Protein AF-A0A0E0HIN1-F1 (afdb_monomer_lite)

InterPro domains:
  IPR004468 CTP synthase [PTHR11550] (217-507)
  IPR008501 THO complex subunit 7/Mft1 [PF05615] (13-149)
  IPR017456 CTP synthase, N-terminal [PF06418] (217-433)
  IPR027417 P-loop containing nucleoside triphosphate hydrolase [G3DSA:3.40.50.300] (208-452)
  IPR027417 P-loop containing nucleoside triphosphate hydrolase [SSF52540] (216-433)
  IPR029062 Class I glutamine amidotransferase-like [G3DSA:3.40.50.880] (453-509)
  IPR029062 Class I glutamine amidotransferase-like [SSF52317] (458-505)

Foldseek 3Di:
DDPDDVDDPVVVVVVVVVCVQADDPDPDDHRLVVVLVVLVVLLVVQVPDPDPCVVVNVVSVVVNVVSVVVVVPVVVVVVVVVVVVVVVVVVVVVVVVVVVVVVVVVVVVVVVVVVVVVVVVVVVVVVVVVVVVVVVVVPDDDPVVVVVVVVVVVVVVVVVVVVVVVVVVVVVVVVVVVVVVVVVVVVVVCVVVVVPDDDDDDDDDDDDDDDDDDDDDDPPFDLACVVPDCLVQFAFDAFPQRGTHGCVVVVCCVPVVWGDDNLLHDGPRNQVVPDDPSLVVLLVSCVVRQQDGTNPDPGGDPDDDDDDDDAQPDPRSLSVLLSVLVNCPVCDFLADAAEAEFEFEQDPVPRDTHCVRVLVRQVSSVVSRDAHQAYEYEYQDDDDPVSLVVCCVSRVHDSLRYAYDHDDPDPLCRVVSCLVSVNVVSSCVRNVNVVPDDRDDCVVSVVLSVLQVPQDAADEDEDEDQNQPDCRNCVVVVVVVCVVCSVVSHDYDYHYDNNVCVDPVNPDPD

Structure (mmCIF, N/CA/C/O backbone):
data_AF-A0A0E0HIN1-F1
#
_entry.id   AF-A0A0E0HIN1-F1
#
loop_
_atom_site.group_PDB
_atom_site.id
_atom_site.type_symbol
_atom_site.label_atom_id
_atom_site.label_alt_id
_atom_site.label_comp_id
_atom_site.label_asym_id
_atom_site.label_entity_id
_atom_site.label_seq_id
_atom_site.pdbx_PDB_ins_code
_atom_site.Cartn_x
_atom_site.Cartn_y
_atom_site.Cartn_z
_atom_site.occupancy
_atom_site.B_iso_or_equiv
_atom_site.auth_seq_id
_atom_site.auth_comp_id
_atom_site.auth_asym_id
_atom_site.auth_atom_id
_atom_site.pdbx_PDB_model_num
ATOM 1 N N . MET A 1 1 ? 29.164 5.680 -25.849 1.00 32.84 1 MET A N 1
ATOM 2 C CA . MET A 1 1 ? 30.150 4.973 -26.693 1.00 32.84 1 MET A CA 1
ATOM 3 C C . MET A 1 1 ? 30.462 5.867 -27.881 1.00 32.84 1 MET A C 1
ATOM 5 O O . MET A 1 1 ? 29.631 5.959 -28.776 1.00 32.84 1 MET A O 1
ATOM 9 N N . SER A 1 2 ? 31.575 6.605 -27.858 1.00 34.56 2 SER A N 1
ATOM 10 C CA . SER A 1 2 ? 32.027 7.337 -29.045 1.00 34.56 2 SER A CA 1
ATOM 11 C C . SER A 1 2 ? 32.717 6.346 -29.981 1.00 34.56 2 SER A C 1
ATOM 13 O O . SER A 1 2 ? 33.570 5.567 -29.561 1.00 34.56 2 SER A O 1
ATOM 15 N N . ALA A 1 3 ? 32.305 6.323 -31.246 1.00 37.78 3 ALA A N 1
ATOM 16 C CA . ALA A 1 3 ? 33.011 5.558 -32.259 1.00 37.78 3 ALA A CA 1
ATOM 17 C C . ALA A 1 3 ? 34.392 6.199 -32.465 1.00 37.78 3 ALA A C 1
ATOM 19 O O . ALA A 1 3 ? 34.486 7.360 -32.863 1.00 37.78 3 ALA A O 1
ATOM 20 N N . HIS A 1 4 ? 35.458 5.458 -32.163 1.00 39.59 4 HIS A N 1
ATOM 21 C CA . HIS A 1 4 ? 36.822 5.848 -32.505 1.00 39.59 4 HIS A CA 1
ATOM 22 C C . HIS A 1 4 ? 36.991 5.782 -34.028 1.00 39.59 4 HIS A C 1
ATOM 24 O O . HIS A 1 4 ? 37.228 4.712 -34.588 1.00 39.59 4 HIS A O 1
ATOM 30 N N . TYR A 1 5 ? 36.863 6.923 -34.702 1.00 45.62 5 TYR A N 1
ATOM 31 C CA . TYR A 1 5 ? 37.375 7.083 -36.061 1.00 45.62 5 TYR A CA 1
ATOM 32 C C . TYR A 1 5 ? 38.894 7.287 -35.996 1.00 45.62 5 TYR A C 1
ATOM 34 O O . TYR A 1 5 ? 39.405 7.939 -35.087 1.00 45.62 5 TYR A O 1
ATOM 42 N N . ALA A 1 6 ? 39.624 6.674 -36.930 1.00 52.66 6 ALA A N 1
ATOM 43 C CA . ALA A 1 6 ? 41.089 6.660 -36.940 1.00 52.66 6 ALA A CA 1
ATOM 44 C C . ALA A 1 6 ? 41.725 8.023 -37.296 1.00 52.66 6 ALA A C 1
ATOM 46 O O . ALA A 1 6 ? 42.926 8.188 -37.103 1.00 52.66 6 ALA A O 1
ATOM 47 N N . PHE A 1 7 ? 40.934 8.984 -37.787 1.00 52.34 7 PHE A N 1
ATOM 48 C CA . PHE A 1 7 ? 41.349 10.343 -38.146 1.00 52.34 7 PHE A CA 1
ATOM 49 C C . PHE A 1 7 ? 40.273 11.360 -37.731 1.00 52.34 7 PHE A C 1
ATOM 51 O O . PHE A 1 7 ? 39.133 10.989 -37.441 1.00 52.34 7 PHE A O 1
ATOM 58 N N . GLY A 1 8 ? 40.624 12.650 -37.677 1.00 52.03 8 GLY A N 1
ATOM 59 C CA . GLY A 1 8 ? 39.655 13.712 -37.383 1.00 52.03 8 GLY A CA 1
ATOM 60 C C . GLY A 1 8 ? 38.619 13.880 -38.506 1.00 52.03 8 GLY A C 1
ATOM 61 O O . GLY A 1 8 ? 38.937 13.687 -39.676 1.00 52.03 8 GLY A O 1
ATOM 62 N N . LEU A 1 9 ? 37.392 14.310 -38.176 1.00 54.50 9 LEU A N 1
ATOM 63 C CA . LEU A 1 9 ? 36.274 14.498 -39.129 1.00 54.50 9 LEU A CA 1
ATOM 64 C C . LEU A 1 9 ? 36.641 15.314 -40.387 1.00 54.50 9 LEU A C 1
ATOM 66 O O . LEU A 1 9 ? 36.133 15.038 -41.469 1.00 54.50 9 LEU A O 1
ATOM 70 N N . GLN A 1 10 ? 37.530 16.306 -40.268 1.00 55.78 10 GLN A N 1
ATOM 71 C CA . GLN A 1 10 ? 38.004 17.100 -41.411 1.00 55.78 10 GLN A CA 1
ATOM 72 C C . GLN A 1 10 ? 39.032 16.363 -42.286 1.00 55.78 10 GLN A C 1
ATOM 74 O O . GLN A 1 10 ? 39.073 16.573 -43.500 1.00 55.78 10 GLN A O 1
ATOM 79 N N . GLU A 1 11 ? 39.853 15.494 -41.695 1.00 59.31 11 GLU A N 1
ATOM 80 C CA . GLU A 1 11 ? 40.851 14.700 -42.419 1.00 59.31 11 GLU A CA 1
ATOM 81 C C . GLU A 1 11 ? 40.185 13.559 -43.189 1.00 59.31 11 GLU A C 1
ATOM 83 O O . GLU A 1 11 ? 40.518 13.330 -44.354 1.00 59.31 11 GLU A O 1
ATOM 88 N N . ASP A 1 12 ? 39.179 12.914 -42.591 1.00 58.31 12 ASP A N 1
ATOM 89 C CA . ASP A 1 12 ? 38.375 11.886 -43.255 1.00 58.31 12 ASP A CA 1
ATOM 90 C C . ASP A 1 12 ? 37.669 12.439 -44.498 1.00 58.31 12 ASP A C 1
ATOM 92 O O . ASP A 1 12 ? 37.671 11.796 -45.547 1.00 58.31 12 ASP A O 1
ATOM 96 N N . ASP A 1 13 ? 37.154 13.667 -44.444 1.00 58.66 13 ASP A N 1
ATOM 97 C CA . ASP A 1 13 ? 36.456 14.291 -45.569 1.00 58.66 13 ASP A CA 1
ATOM 98 C C . ASP A 1 13 ? 37.401 14.581 -46.756 1.00 58.66 13 ASP A C 1
ATOM 100 O O . ASP A 1 13 ? 37.071 14.347 -47.926 1.00 58.66 13 ASP A O 1
ATOM 104 N N . ALA A 1 14 ? 38.638 15.007 -46.472 1.00 58.22 14 ALA A N 1
ATOM 105 C CA . ALA A 1 14 ? 39.683 15.191 -47.480 1.00 58.22 14 ALA A CA 1
ATOM 106 C C . ALA A 1 14 ? 40.172 13.853 -48.069 1.00 58.22 14 ALA A C 1
ATOM 108 O O . ALA A 1 14 ? 40.414 13.743 -49.280 1.00 58.22 14 ALA A O 1
ATOM 109 N N . ILE A 1 15 ? 40.287 12.819 -47.231 1.00 58.84 15 ILE A N 1
ATOM 110 C CA . ILE A 1 15 ? 40.668 11.460 -47.633 1.00 58.84 15 ILE A CA 1
ATOM 111 C C . ILE A 1 15 ? 39.568 10.827 -48.494 1.00 58.84 15 ILE A C 1
ATOM 113 O O . ILE A 1 15 ? 39.873 10.222 -49.525 1.00 58.84 15 ILE A O 1
ATOM 117 N N . ILE A 1 16 ? 38.296 11.000 -48.134 1.00 59.50 16 ILE A N 1
ATOM 118 C CA . ILE A 1 16 ? 37.134 10.524 -48.894 1.00 59.50 16 ILE A CA 1
ATOM 119 C C . ILE A 1 16 ? 37.059 11.238 -50.247 1.00 59.50 16 ILE A C 1
ATOM 121 O O . ILE A 1 16 ? 36.951 10.562 -51.270 1.00 59.50 16 ILE A O 1
ATOM 125 N N . LYS A 1 17 ? 37.231 12.567 -50.298 1.00 59.84 17 LYS A N 1
ATOM 126 C CA . LYS A 1 17 ? 37.290 13.332 -51.561 1.00 59.84 17 LYS A CA 1
ATOM 127 C C . LYS A 1 17 ? 38.401 12.835 -52.490 1.00 59.84 17 LYS A C 1
ATOM 129 O O . LYS A 1 17 ? 38.153 12.592 -53.671 1.00 59.84 17 LYS A O 1
ATOM 134 N N . ARG A 1 18 ? 39.611 12.595 -51.967 1.00 57.34 18 ARG A N 1
ATOM 135 C CA . ARG A 1 18 ? 40.723 12.015 -52.749 1.00 57.34 18 ARG A CA 1
ATOM 136 C C . ARG A 1 18 ? 40.451 10.571 -53.184 1.00 57.34 18 ARG A C 1
ATOM 138 O O . ARG A 1 18 ? 40.809 10.197 -54.301 1.00 57.34 18 ARG A O 1
ATOM 145 N N . ARG A 1 19 ? 39.799 9.760 -52.345 1.00 59.16 19 ARG A N 1
ATOM 146 C CA . ARG A 1 19 ? 39.421 8.370 -52.664 1.00 59.16 19 ARG A CA 1
ATOM 147 C C . ARG A 1 19 ? 38.314 8.283 -53.716 1.00 59.16 19 ARG A C 1
ATOM 149 O O . ARG A 1 19 ? 38.380 7.399 -54.561 1.00 59.16 19 ARG A O 1
ATOM 156 N N . LEU A 1 20 ? 37.337 9.188 -53.714 1.00 59.31 20 LEU A N 1
ATOM 157 C CA . LEU A 1 20 ? 36.240 9.213 -54.692 1.00 59.31 20 LEU A CA 1
ATOM 158 C C . LEU A 1 20 ? 36.712 9.590 -56.103 1.00 59.31 20 LEU A C 1
ATOM 160 O O . LEU A 1 20 ? 36.187 9.071 -57.082 1.00 59.31 20 LEU A O 1
ATOM 164 N N . LEU A 1 21 ? 37.751 10.422 -56.212 1.00 55.81 21 LEU A N 1
ATOM 165 C CA . LEU A 1 21 ? 38.394 10.747 -57.491 1.00 55.81 21 LEU A CA 1
ATOM 166 C C . LEU A 1 21 ? 39.223 9.582 -58.067 1.00 55.81 21 LEU A C 1
ATOM 168 O O . LEU A 1 21 ? 39.563 9.595 -59.250 1.00 55.81 21 LEU A O 1
ATOM 172 N N . THR A 1 22 ? 39.573 8.585 -57.244 1.00 53.62 22 THR A N 1
ATOM 173 C CA . THR A 1 22 ? 40.587 7.565 -57.574 1.00 53.62 22 THR A CA 1
ATOM 174 C C . THR A 1 22 ? 40.121 6.110 -57.453 1.00 53.62 22 THR A C 1
ATOM 176 O O . THR A 1 22 ? 40.820 5.225 -57.948 1.00 53.62 22 THR A O 1
ATOM 179 N N . ARG A 1 23 ? 38.957 5.815 -56.858 1.00 52.72 23 ARG A N 1
ATOM 180 C CA . ARG A 1 23 ? 38.416 4.446 -56.777 1.00 52.72 23 ARG A CA 1
ATOM 181 C C . ARG A 1 23 ? 37.416 4.135 -57.886 1.00 52.72 23 ARG A C 1
ATOM 183 O O . ARG A 1 23 ? 36.467 4.869 -58.130 1.00 52.72 23 ARG A O 1
ATOM 190 N N . THR A 1 24 ? 37.586 2.959 -58.478 1.00 51.31 24 THR A N 1
ATOM 191 C CA . THR A 1 24 ? 36.546 2.238 -59.210 1.00 51.31 24 THR A CA 1
ATOM 192 C C . THR A 1 24 ? 35.503 1.692 -58.243 1.00 51.31 24 THR A C 1
ATOM 194 O O . THR A 1 24 ? 35.850 1.007 -57.282 1.00 51.31 24 THR A O 1
ATOM 197 N N . THR A 1 25 ? 34.220 1.921 -58.514 1.00 51.50 25 THR A N 1
ATOM 198 C CA . THR A 1 25 ? 33.105 1.326 -57.754 1.00 51.50 25 THR A CA 1
ATOM 199 C C . THR A 1 25 ? 32.930 -0.181 -57.982 1.00 51.50 25 THR A C 1
ATOM 201 O O . THR A 1 25 ? 32.042 -0.784 -57.393 1.00 51.50 25 THR A O 1
ATOM 204 N N . THR A 1 26 ? 33.798 -0.836 -58.758 1.00 45.59 26 THR A N 1
ATOM 205 C CA . THR A 1 26 ? 33.808 -2.297 -58.922 1.00 45.59 26 THR A CA 1
ATOM 206 C C . THR A 1 26 ? 35.237 -2.831 -58.994 1.00 45.59 26 THR A C 1
ATOM 208 O O . THR A 1 26 ? 36.098 -2.251 -59.654 1.00 45.59 26 THR A O 1
ATOM 211 N N . THR A 1 27 ? 35.473 -3.963 -58.337 1.00 48.16 27 THR A N 1
ATOM 212 C CA . THR A 1 27 ? 36.751 -4.639 -58.039 1.00 48.16 27 THR A CA 1
ATOM 213 C C . THR A 1 27 ? 37.612 -5.083 -59.239 1.00 48.16 27 THR A C 1
ATOM 215 O O . THR A 1 27 ? 38.558 -5.841 -59.044 1.00 48.16 27 THR A O 1
ATOM 218 N N . ARG A 1 28 ? 37.343 -4.638 -60.477 1.00 50.16 28 ARG A N 1
ATOM 219 C CA . ARG A 1 28 ? 38.077 -5.075 -61.689 1.00 50.16 28 ARG A CA 1
ATOM 220 C C . ARG A 1 28 ? 38.281 -4.005 -62.785 1.00 50.16 28 ARG A C 1
ATOM 222 O O . ARG A 1 28 ? 38.534 -4.370 -63.927 1.00 50.16 28 ARG A O 1
ATOM 229 N N . GLY A 1 29 ? 38.175 -2.706 -62.485 1.00 58.22 29 GLY A N 1
ATOM 230 C CA . GLY A 1 29 ? 38.358 -1.629 -63.481 1.00 58.22 29 GLY A CA 1
ATOM 231 C C . GLY A 1 29 ? 39.576 -0.725 -63.232 1.00 58.22 29 GLY A C 1
ATOM 232 O O . GLY A 1 29 ? 40.038 -0.599 -62.102 1.00 58.22 29 GLY A O 1
ATOM 233 N N . GLU A 1 30 ? 40.070 -0.050 -64.276 1.00 64.69 30 GLU A N 1
ATOM 234 C CA . GLU A 1 30 ? 41.017 1.073 -64.148 1.00 64.69 30 GLU A CA 1
ATOM 235 C C . GLU A 1 30 ? 40.270 2.337 -63.657 1.00 64.69 30 GLU A C 1
ATOM 237 O O . GLU A 1 30 ? 39.162 2.591 -64.139 1.00 64.69 30 GLU A O 1
ATOM 242 N N . PRO A 1 31 ? 40.824 3.141 -62.721 1.00 70.38 31 PRO A N 1
ATOM 243 C CA . PRO A 1 31 ? 40.175 4.361 -62.236 1.00 70.38 31 PRO A CA 1
ATOM 244 C C . PRO A 1 31 ? 39.790 5.314 -63.378 1.00 70.38 31 PRO A C 1
ATOM 246 O O . PRO A 1 31 ? 40.631 5.548 -64.250 1.00 70.38 31 PRO A O 1
ATOM 249 N N . PRO A 1 32 ? 38.587 5.923 -63.371 1.00 73.31 32 PRO A N 1
ATOM 250 C CA . PRO A 1 32 ? 38.109 6.741 -64.491 1.00 73.31 32 PRO A CA 1
ATOM 251 C C . PRO A 1 32 ? 39.063 7.884 -64.872 1.00 73.31 32 PRO A C 1
ATOM 253 O O . PRO A 1 32 ? 39.342 8.088 -66.050 1.00 73.31 32 PRO A O 1
ATOM 256 N N . LEU A 1 33 ? 39.657 8.562 -63.882 1.00 76.44 33 LEU A N 1
ATOM 257 C CA . LEU A 1 33 ? 40.641 9.625 -64.116 1.00 76.44 33 LEU A CA 1
ATOM 258 C C . LEU A 1 33 ? 41.946 9.094 -64.735 1.00 76.44 33 LEU A C 1
ATOM 260 O O . LEU A 1 33 ? 42.515 9.719 -65.626 1.00 76.44 33 LEU A O 1
ATOM 264 N N . LYS A 1 34 ? 42.402 7.914 -64.301 1.00 78.62 34 LYS A N 1
ATOM 265 C CA . LYS A 1 34 ? 43.612 7.266 -64.827 1.00 78.62 34 LYS A CA 1
ATOM 266 C C . LYS A 1 34 ? 43.399 6.781 -66.263 1.00 78.62 34 LYS A C 1
ATOM 268 O O . LYS A 1 34 ? 44.267 6.962 -67.115 1.00 78.62 34 LYS A O 1
ATOM 273 N N . LYS A 1 35 ? 42.218 6.230 -66.548 1.00 81.81 35 LYS A N 1
ATOM 274 C CA . LYS A 1 35 ? 41.798 5.822 -67.891 1.00 81.81 35 LYS A CA 1
ATOM 275 C C . LYS A 1 35 ? 41.711 7.024 -68.837 1.00 81.81 35 LYS A C 1
ATOM 277 O O . LYS A 1 35 ? 42.240 6.958 -69.946 1.00 81.81 35 LYS A O 1
ATOM 282 N N . LEU A 1 36 ? 41.140 8.139 -68.374 1.00 84.81 36 LEU A N 1
ATOM 283 C CA . LEU A 1 36 ? 41.099 9.403 -69.112 1.00 84.81 36 LEU A CA 1
ATOM 284 C C . LEU A 1 36 ? 42.509 9.945 -69.397 1.00 84.81 36 LEU A C 1
ATOM 286 O O . LEU A 1 36 ? 42.825 10.265 -70.543 1.00 84.81 36 LEU A O 1
ATOM 290 N N . GLN A 1 37 ? 43.380 9.967 -68.384 1.00 85.94 37 GLN A N 1
ATOM 291 C CA . GLN A 1 37 ? 44.778 10.381 -68.524 1.00 85.94 37 GLN A CA 1
ATOM 292 C C . GLN A 1 37 ? 45.526 9.514 -69.546 1.00 85.94 37 GLN A C 1
ATOM 294 O O . GLN A 1 37 ? 46.241 10.038 -70.394 1.00 85.94 37 GLN A O 1
ATOM 299 N N . LYS A 1 38 ? 45.334 8.191 -69.527 1.00 88.00 38 LYS A N 1
ATOM 300 C CA . LYS A 1 38 ? 45.966 7.273 -70.485 1.00 88.00 38 LYS A CA 1
ATOM 301 C C . LYS A 1 38 ? 45.527 7.546 -71.927 1.00 88.00 38 LYS A C 1
ATOM 303 O O . LYS A 1 38 ? 46.358 7.497 -72.835 1.00 88.00 38 LYS A O 1
ATOM 308 N N . LYS A 1 39 ? 44.240 7.843 -72.146 1.00 89.81 39 LYS A N 1
ATOM 309 C CA . LYS A 1 39 ? 43.704 8.216 -73.467 1.00 89.81 39 LYS A CA 1
ATOM 310 C C . LYS A 1 39 ? 44.261 9.556 -73.949 1.00 89.81 39 LYS A C 1
ATOM 312 O O . LYS A 1 39 ? 44.653 9.638 -75.108 1.00 89.81 39 LYS A O 1
ATOM 317 N N . PHE A 1 40 ? 44.370 10.544 -73.057 1.00 92.38 40 PHE A N 1
ATOM 318 C CA . PHE A 1 40 ? 45.012 11.827 -73.353 1.00 92.38 40 PHE A CA 1
ATOM 319 C C . PHE A 1 40 ? 46.478 11.652 -73.754 1.00 92.38 40 PHE A C 1
ATOM 321 O O . PHE A 1 40 ? 46.869 12.096 -74.825 1.00 92.38 40 PHE A O 1
ATOM 328 N N . MET A 1 41 ? 47.266 10.950 -72.934 1.00 91.69 41 MET A N 1
ATOM 329 C CA . MET A 1 41 ? 48.688 10.715 -73.205 1.00 91.69 41 MET A CA 1
ATOM 330 C C . MET A 1 41 ? 48.892 9.982 -74.533 1.00 91.69 41 MET A C 1
ATOM 332 O O . MET A 1 41 ? 49.758 10.359 -75.306 1.00 91.69 41 MET A O 1
ATOM 336 N N . SER A 1 42 ? 48.056 8.979 -74.832 1.00 90.94 42 SER A N 1
ATOM 337 C CA . SER A 1 42 ? 48.133 8.252 -76.109 1.00 90.94 42 SER A CA 1
ATOM 338 C C . SER A 1 42 ? 47.891 9.174 -77.307 1.00 90.94 42 SER A C 1
ATOM 340 O O . SER A 1 42 ? 48.582 9.051 -78.309 1.00 90.94 42 SER A O 1
ATOM 342 N N . PHE A 1 43 ? 46.924 10.091 -77.206 1.00 92.12 43 PHE A N 1
ATOM 343 C CA . PHE A 1 43 ? 46.662 11.089 -78.242 1.00 92.12 43 PHE A CA 1
ATOM 344 C C . PHE A 1 43 ? 47.809 12.105 -78.357 1.00 92.12 43 PHE A C 1
ATOM 346 O O . PHE A 1 43 ? 48.314 12.316 -79.453 1.00 92.12 43 PHE A O 1
ATOM 353 N N . ALA A 1 44 ? 48.262 12.678 -77.239 1.00 90.06 44 ALA A N 1
ATOM 354 C CA . ALA A 1 44 ? 49.328 13.680 -77.214 1.00 90.06 44 ALA A CA 1
ATOM 355 C C . ALA A 1 44 ? 50.646 13.143 -77.795 1.00 90.06 44 ALA A C 1
ATOM 357 O O . ALA A 1 44 ? 51.248 13.786 -78.646 1.00 90.06 44 ALA A O 1
ATOM 358 N N . THR A 1 45 ? 51.048 11.929 -77.410 1.00 90.69 45 THR A N 1
ATOM 359 C CA . THR A 1 45 ? 52.262 11.294 -77.940 1.00 90.69 45 THR A CA 1
ATOM 360 C C . THR A 1 45 ? 52.156 10.975 -79.432 1.00 90.69 45 THR A C 1
ATOM 362 O O . THR A 1 45 ? 53.172 10.982 -80.117 1.00 90.69 45 THR A O 1
ATOM 365 N N . GLU A 1 46 ? 50.963 10.684 -79.961 1.00 89.44 46 GLU A N 1
ATOM 366 C CA . GLU A 1 46 ? 50.792 10.457 -81.403 1.00 89.44 46 GLU A CA 1
ATOM 367 C C . GLU A 1 46 ? 50.905 11.765 -82.197 1.00 89.44 46 GLU A C 1
ATOM 369 O O . GLU A 1 46 ? 51.515 11.775 -83.260 1.00 89.44 46 GLU A O 1
ATOM 374 N N . VAL A 1 47 ? 50.396 12.873 -81.647 1.00 87.19 47 VAL A N 1
ATOM 375 C CA . VAL A 1 47 ? 50.503 14.215 -82.248 1.00 87.19 47 VAL A CA 1
ATOM 376 C C . VAL A 1 47 ? 51.951 14.712 -82.304 1.00 87.19 47 VAL A C 1
ATOM 378 O O . VAL A 1 47 ? 52.313 15.425 -83.231 1.00 87.19 47 VAL A O 1
ATOM 381 N N . GLU A 1 48 ? 52.787 14.337 -81.335 1.00 87.75 48 GLU A N 1
ATOM 382 C CA . GLU A 1 48 ? 54.201 14.742 -81.275 1.00 87.75 48 GLU A CA 1
ATOM 383 C C . GLU A 1 48 ? 55.117 13.979 -82.250 1.00 87.75 48 GLU A C 1
ATOM 385 O O . GLU A 1 48 ? 56.297 14.312 -82.370 1.00 87.75 48 GLU A O 1
ATOM 390 N N . LYS A 1 49 ? 54.621 12.947 -82.946 1.00 87.12 49 LYS A N 1
ATOM 391 C CA . LYS A 1 49 ? 55.428 12.207 -83.925 1.00 87.12 49 LYS A CA 1
ATOM 392 C C . LYS A 1 49 ? 55.527 12.980 -85.237 1.00 87.12 49 LYS A C 1
ATOM 394 O O . LYS A 1 49 ? 54.519 13.333 -85.834 1.00 87.12 49 LYS A O 1
ATOM 399 N N . ASP A 1 50 ? 56.751 13.136 -85.731 1.00 62.97 50 ASP A N 1
ATOM 400 C CA . ASP A 1 50 ? 57.064 13.786 -87.010 1.00 62.97 50 ASP A CA 1
ATOM 401 C C . ASP A 1 50 ? 56.827 12.811 -88.192 1.00 62.97 50 ASP A C 1
ATOM 403 O O . ASP A 1 50 ? 57.752 12.348 -88.862 1.00 62.97 50 ASP A O 1
ATOM 407 N N . ALA A 1 51 ? 55.571 12.386 -88.377 1.00 72.06 51 ALA A N 1
ATOM 408 C CA . ALA A 1 51 ? 55.146 11.411 -89.383 1.00 72.06 51 ALA A CA 1
ATOM 409 C C . ALA A 1 51 ? 53.761 11.758 -89.961 1.00 72.06 51 ALA A C 1
ATOM 411 O O . ALA A 1 51 ? 52.958 12.423 -89.315 1.00 72.06 51 ALA A O 1
ATOM 412 N N . ASP A 1 52 ? 53.450 11.266 -91.164 1.00 76.44 52 ASP A N 1
ATOM 413 C CA . ASP A 1 52 ? 52.156 11.476 -91.835 1.00 76.44 52 ASP A CA 1
ATOM 414 C C . ASP A 1 52 ? 51.062 10.566 -91.214 1.00 76.44 52 ASP A C 1
ATOM 416 O O . ASP A 1 52 ? 50.643 9.561 -91.789 1.00 76.44 52 ASP A O 1
ATOM 420 N N . ASN A 1 53 ? 50.666 1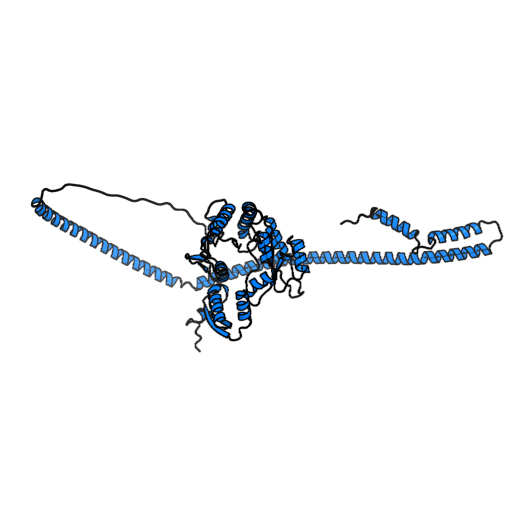0.853 -89.964 1.00 83.19 53 ASN A N 1
ATOM 421 C CA . ASN A 1 53 ? 49.848 9.988 -89.092 1.00 83.19 53 ASN A CA 1
ATOM 422 C C . ASN A 1 53 ? 48.458 10.569 -88.741 1.00 83.19 53 ASN A C 1
ATOM 424 O O . ASN A 1 53 ? 47.843 10.209 -87.732 1.00 83.19 53 ASN A O 1
ATOM 428 N N . ILE A 1 54 ? 47.924 11.442 -89.601 1.00 84.06 54 ILE A N 1
ATOM 429 C CA . ILE A 1 54 ? 46.671 12.193 -89.389 1.00 84.06 54 ILE A CA 1
ATOM 430 C C . ILE A 1 54 ? 45.488 11.277 -89.018 1.00 84.06 54 ILE A C 1
ATOM 432 O O . ILE A 1 54 ? 44.719 11.587 -88.106 1.00 84.06 54 ILE A O 1
ATOM 436 N N . SER A 1 55 ? 45.361 10.119 -89.677 1.00 85.44 55 SER A N 1
ATOM 437 C CA . SER A 1 55 ? 44.265 9.172 -89.422 1.00 85.44 55 SER A CA 1
ATOM 438 C C . SER A 1 55 ? 44.309 8.561 -88.015 1.00 85.44 55 SER A C 1
ATOM 440 O O . SER A 1 55 ? 43.257 8.276 -87.434 1.00 85.44 55 SER A O 1
ATOM 442 N N . ASP A 1 56 ? 45.499 8.332 -87.459 1.00 86.81 56 ASP A N 1
ATOM 443 C CA . ASP A 1 56 ? 45.653 7.777 -86.113 1.00 86.81 56 ASP A CA 1
ATOM 444 C C . ASP A 1 56 ? 45.427 8.840 -85.039 1.00 86.81 56 ASP A C 1
ATOM 446 O O . ASP A 1 56 ? 44.747 8.570 -84.041 1.00 86.81 56 ASP A O 1
ATOM 450 N N . CYS A 1 57 ? 45.888 10.067 -85.290 1.00 87.88 57 CYS A N 1
ATOM 451 C CA . CYS A 1 57 ? 45.576 11.234 -84.470 1.00 87.88 57 CYS A CA 1
ATOM 452 C C . CYS A 1 57 ? 44.058 11.456 -84.361 1.00 87.88 57 CYS A C 1
ATOM 454 O O . CYS A 1 57 ? 43.536 11.603 -83.253 1.00 87.88 57 CYS A O 1
ATOM 456 N N . GLU A 1 58 ? 43.315 11.396 -85.472 1.00 90.62 58 GLU A N 1
ATOM 457 C CA . GLU A 1 58 ? 41.855 11.571 -85.458 1.00 90.62 58 GLU A CA 1
ATOM 458 C C . GLU A 1 58 ? 41.139 10.453 -84.677 1.00 90.62 58 GLU A C 1
ATOM 460 O O . GLU A 1 58 ? 40.213 10.705 -83.894 1.00 90.62 58 GLU A O 1
ATOM 465 N N . ARG A 1 59 ? 41.589 9.203 -84.836 1.00 93.19 59 ARG A N 1
ATOM 466 C CA . ARG A 1 59 ? 41.041 8.048 -84.112 1.00 93.19 59 ARG A CA 1
ATOM 467 C C . ARG A 1 59 ? 41.261 8.169 -82.603 1.00 93.19 59 ARG A C 1
ATOM 469 O O . ARG A 1 59 ? 40.335 7.919 -81.825 1.00 93.19 59 ARG A O 1
ATOM 476 N N . LEU A 1 60 ? 42.467 8.544 -82.178 1.00 92.25 60 LEU A N 1
ATOM 477 C CA . LEU A 1 60 ? 42.807 8.711 -80.763 1.00 92.25 60 LEU A CA 1
ATOM 478 C C . LEU A 1 60 ? 42.105 9.925 -80.144 1.00 92.25 60 LEU A C 1
ATOM 480 O O . LEU A 1 60 ? 41.627 9.823 -79.013 1.00 92.25 60 LEU A O 1
ATOM 484 N N . TYR A 1 61 ? 41.940 11.016 -80.897 1.00 91.12 61 TYR A N 1
ATOM 485 C CA . TYR A 1 61 ? 41.159 12.182 -80.482 1.00 91.12 61 TYR A CA 1
ATOM 486 C C . TYR A 1 61 ? 39.691 11.828 -80.208 1.00 91.12 61 TYR A C 1
ATOM 488 O O . TYR A 1 61 ? 39.166 12.129 -79.133 1.00 91.12 61 TYR A O 1
ATOM 496 N N . LYS A 1 62 ? 39.032 11.107 -81.129 1.00 92.75 62 LYS A N 1
ATOM 497 C CA . LYS A 1 62 ? 37.647 10.638 -80.932 1.00 92.75 62 LYS A CA 1
ATOM 498 C C . LYS A 1 62 ? 37.525 9.721 -79.712 1.00 92.75 62 LYS A C 1
ATOM 500 O O . LYS A 1 62 ? 36.588 9.867 -78.929 1.00 92.75 62 LYS A O 1
ATOM 505 N N . ALA A 1 63 ? 38.486 8.816 -79.514 1.00 90.25 63 ALA A N 1
ATOM 506 C CA . ALA A 1 63 ? 38.512 7.936 -78.347 1.00 90.25 63 ALA A CA 1
ATOM 507 C C . ALA A 1 63 ? 38.721 8.705 -77.027 1.00 90.25 63 ALA A C 1
ATOM 509 O O . ALA A 1 63 ? 38.149 8.330 -76.003 1.00 90.25 63 ALA A O 1
ATOM 510 N N . PHE A 1 64 ? 39.517 9.776 -77.038 1.00 92.00 64 PHE A N 1
ATOM 511 C CA . PHE A 1 64 ? 39.700 10.650 -75.882 1.00 92.00 64 PHE A CA 1
ATOM 512 C C . PHE A 1 64 ? 38.425 11.440 -75.557 1.00 92.00 64 PHE A C 1
ATOM 514 O O . PHE A 1 64 ? 37.990 11.431 -74.406 1.00 92.00 64 PHE A O 1
ATOM 521 N N . LEU A 1 65 ? 37.766 12.037 -76.557 1.00 91.38 65 LEU A N 1
ATOM 522 C CA . LEU A 1 65 ? 36.499 12.755 -76.362 1.00 91.38 65 LEU A CA 1
ATOM 523 C C . LEU A 1 65 ? 35.385 11.858 -75.806 1.00 91.38 65 LEU A C 1
ATOM 525 O O . LEU A 1 65 ? 34.629 12.278 -74.930 1.00 91.38 65 LEU A O 1
ATOM 529 N N . GLN A 1 66 ? 35.287 10.616 -76.284 1.00 89.12 66 GLN A N 1
ATOM 530 C CA . GLN A 1 66 ? 34.330 9.646 -75.747 1.00 89.12 66 GLN A CA 1
ATOM 531 C C . GLN A 1 66 ? 34.579 9.364 -74.259 1.00 89.12 66 GLN A C 1
ATOM 533 O O . GLN A 1 66 ? 33.627 9.306 -73.479 1.00 89.12 66 GLN A O 1
ATOM 538 N N . GLU A 1 67 ? 35.843 9.244 -73.846 1.00 86.62 67 GLU A N 1
ATOM 539 C CA . GLU A 1 67 ? 36.192 9.022 -72.441 1.00 86.62 67 GLU A CA 1
ATOM 540 C C . GLU A 1 67 ? 35.943 10.270 -71.575 1.00 86.62 67 GLU A C 1
ATOM 542 O O . GLU A 1 67 ? 35.466 10.129 -70.451 1.00 86.62 67 GLU A O 1
ATOM 547 N N . ILE A 1 68 ? 36.178 11.486 -72.096 1.00 86.75 68 ILE A N 1
ATOM 548 C CA . ILE A 1 68 ? 35.798 12.740 -71.413 1.00 86.75 68 ILE A CA 1
ATOM 549 C C . ILE A 1 68 ? 34.298 12.736 -71.117 1.00 86.75 68 ILE A C 1
ATOM 551 O O . ILE A 1 68 ? 33.893 12.951 -69.976 1.00 86.75 68 ILE A O 1
ATOM 555 N N . ASN A 1 69 ? 33.464 12.459 -72.121 1.00 84.94 69 ASN A N 1
ATOM 556 C CA . ASN A 1 69 ? 32.010 12.470 -71.951 1.00 84.94 69 ASN A CA 1
ATOM 557 C C . ASN A 1 69 ? 31.541 11.417 -70.936 1.00 84.94 69 ASN A C 1
ATOM 559 O O . ASN A 1 69 ? 30.684 11.701 -70.096 1.00 84.94 69 ASN A O 1
ATOM 563 N N . ALA A 1 70 ? 32.145 10.225 -70.959 1.00 81.81 70 ALA A N 1
ATOM 564 C CA . ALA A 1 70 ? 31.877 9.177 -69.978 1.00 81.81 70 ALA A CA 1
ATOM 565 C C . ALA A 1 70 ? 32.299 9.573 -68.548 1.00 81.81 70 ALA A C 1
ATOM 567 O O . ALA A 1 70 ? 31.656 9.156 -67.585 1.00 81.81 70 ALA A O 1
ATOM 568 N N . PHE A 1 71 ? 33.344 10.394 -68.398 1.00 79.81 71 PHE A N 1
ATOM 569 C CA . PHE A 1 71 ? 33.819 10.899 -67.107 1.00 79.81 71 PHE A CA 1
ATOM 570 C C . PHE A 1 71 ? 32.971 12.064 -66.563 1.00 79.81 71 PHE A C 1
ATOM 572 O O . PHE A 1 71 ? 32.738 12.151 -65.358 1.00 79.81 71 PHE A O 1
ATOM 579 N N . VAL A 1 72 ? 32.474 12.946 -67.435 1.00 79.38 72 VAL A N 1
ATOM 580 C CA . VAL A 1 72 ? 31.704 14.144 -67.051 1.00 79.38 72 VAL A CA 1
ATOM 581 C C . VAL A 1 72 ? 30.299 13.798 -66.544 1.00 79.38 72 VAL A C 1
ATOM 583 O O . VAL A 1 72 ? 29.830 14.399 -65.576 1.00 79.38 72 VAL A O 1
ATOM 586 N N . LEU A 1 73 ? 29.622 12.819 -67.149 1.00 77.06 73 LEU A N 1
ATOM 587 C CA . LEU A 1 73 ? 28.225 12.510 -66.822 1.00 77.06 73 LEU A CA 1
ATOM 588 C C . LEU A 1 73 ? 28.010 12.094 -65.343 1.00 77.06 73 LEU A C 1
ATOM 590 O O . LEU A 1 73 ? 27.120 12.654 -64.694 1.00 77.06 73 LEU A O 1
ATOM 594 N N . PRO A 1 74 ? 28.817 11.191 -64.746 1.00 76.19 74 PRO A N 1
ATOM 595 C CA . PRO A 1 74 ? 28.711 10.867 -63.321 1.00 76.19 74 PRO A CA 1
ATOM 596 C C . PRO A 1 74 ? 29.014 12.051 -62.396 1.00 76.19 74 PRO A C 1
ATOM 598 O O . PRO A 1 74 ? 28.398 12.162 -61.338 1.00 76.19 74 PRO A O 1
ATOM 601 N N . LEU A 1 75 ? 29.926 12.952 -62.782 1.00 75.19 75 LEU A N 1
ATOM 602 C CA . LEU A 1 75 ? 30.254 14.142 -61.989 1.00 75.19 75 LEU A CA 1
ATOM 603 C C . LEU A 1 75 ? 29.075 15.112 -61.910 1.00 75.19 75 LEU A C 1
ATOM 605 O O . LEU A 1 75 ? 28.781 15.624 -60.831 1.00 75.19 75 LEU A O 1
ATOM 609 N N . LEU A 1 76 ? 28.366 15.319 -63.022 1.00 78.44 76 LEU A N 1
ATOM 610 C CA . LEU A 1 76 ? 27.150 16.135 -63.044 1.00 78.44 76 LEU A CA 1
ATOM 611 C C . LEU A 1 76 ? 26.056 15.537 -62.154 1.00 78.44 76 LEU A C 1
ATOM 613 O O . LEU A 1 76 ? 25.414 16.268 -61.400 1.00 78.44 76 LEU A O 1
ATOM 617 N N . LYS A 1 77 ? 25.890 14.208 -62.177 1.00 76.62 77 LYS A N 1
ATOM 618 C CA . LYS A 1 77 ? 24.948 13.509 -61.293 1.00 76.62 77 LYS A CA 1
ATOM 619 C C . LYS A 1 77 ? 25.312 13.696 -59.818 1.00 76.62 77 LYS A C 1
ATOM 621 O O . LYS A 1 77 ? 24.447 14.041 -59.021 1.00 76.62 77 LYS A O 1
ATOM 626 N N . SER A 1 78 ? 26.581 13.509 -59.459 1.00 77.69 78 SER A N 1
ATOM 627 C CA . SER A 1 78 ? 27.053 13.709 -58.084 1.00 77.69 78 SER A CA 1
ATOM 628 C C . SER A 1 78 ? 26.882 15.155 -57.623 1.00 77.69 78 SER A C 1
ATOM 630 O O . SER A 1 78 ? 26.440 15.380 -56.502 1.00 77.69 78 SER A O 1
ATOM 632 N N . LYS A 1 79 ? 27.162 16.136 -58.492 1.00 80.62 79 LYS A N 1
ATOM 633 C CA . LYS A 1 79 ? 26.932 17.555 -58.196 1.00 80.62 79 LYS A CA 1
ATOM 634 C C . LYS A 1 79 ? 25.454 17.838 -57.915 1.00 80.62 79 LYS A C 1
ATOM 636 O O . LYS A 1 79 ? 25.147 18.439 -56.896 1.00 80.62 79 LYS A O 1
ATOM 641 N N . ALA A 1 80 ? 24.547 17.333 -58.751 1.00 82.06 80 ALA A N 1
ATOM 642 C CA . ALA A 1 80 ? 23.110 17.511 -58.546 1.00 82.06 80 ALA A CA 1
ATOM 643 C C . ALA A 1 80 ? 22.618 16.910 -57.215 1.00 82.06 80 ALA A C 1
ATOM 645 O O . ALA A 1 80 ? 21.769 17.505 -56.555 1.00 82.06 80 ALA A O 1
ATOM 646 N N . VAL A 1 81 ? 23.169 15.760 -56.804 1.00 79.00 81 VAL A N 1
ATOM 647 C CA . VAL A 1 81 ? 22.872 15.142 -55.499 1.00 79.00 81 VAL A CA 1
ATOM 648 C C . VAL A 1 81 ? 23.394 16.001 -54.347 1.00 79.00 81 VAL A C 1
ATOM 650 O O . VAL A 1 81 ? 22.670 16.224 -53.383 1.00 79.00 81 VAL A O 1
ATOM 653 N N . VAL A 1 82 ? 24.620 16.522 -54.445 1.00 81.19 82 VAL A N 1
ATOM 654 C CA . VAL A 1 82 ? 25.178 17.424 -53.424 1.00 81.19 82 VAL A CA 1
ATOM 655 C C . VAL A 1 82 ? 24.331 18.689 -53.295 1.00 81.19 82 VAL A C 1
ATOM 657 O O . VAL A 1 82 ? 23.959 19.054 -52.184 1.00 81.19 82 VAL A O 1
ATOM 660 N N . ASP A 1 83 ? 23.966 19.310 -54.416 1.00 88.00 83 ASP A N 1
ATOM 661 C CA . ASP A 1 83 ? 23.139 20.517 -54.427 1.00 88.00 83 ASP A CA 1
ATOM 662 C C . ASP A 1 83 ? 21.743 20.251 -53.828 1.00 88.00 83 ASP A C 1
ATOM 664 O O . ASP A 1 83 ? 21.187 21.112 -53.151 1.00 88.00 83 ASP A O 1
ATOM 668 N N . ALA A 1 84 ? 21.167 19.062 -54.051 1.00 89.12 84 ALA A N 1
ATOM 669 C CA . ALA A 1 84 ? 19.902 18.657 -53.435 1.00 89.12 84 ALA A CA 1
ATOM 670 C C . ALA A 1 84 ? 20.024 18.475 -51.917 1.00 89.12 84 ALA A C 1
ATOM 672 O O . ALA A 1 84 ? 19.218 19.035 -51.178 1.00 89.12 84 ALA A O 1
ATOM 673 N N . ASN A 1 85 ? 21.062 17.774 -51.459 1.00 85.56 85 ASN A N 1
ATOM 674 C CA . ASN A 1 85 ? 21.304 17.549 -50.034 1.00 85.56 85 ASN A CA 1
ATOM 675 C C . ASN A 1 85 ? 21.579 18.859 -49.280 1.00 85.56 85 ASN A C 1
ATOM 677 O O . ASN A 1 85 ? 21.191 18.997 -48.123 1.00 85.56 85 ASN A O 1
ATOM 681 N N . LEU A 1 86 ? 22.246 19.829 -49.917 1.00 90.06 86 LEU A N 1
ATOM 682 C CA . LEU A 1 86 ? 22.473 21.151 -49.327 1.00 90.06 86 LEU A CA 1
ATOM 683 C C . LEU A 1 86 ? 21.156 21.904 -49.108 1.00 90.06 86 LEU A C 1
ATOM 685 O O . LEU A 1 86 ? 20.926 22.384 -48.001 1.00 90.06 86 LEU A O 1
ATOM 689 N N . ARG A 1 87 ? 20.268 21.930 -50.111 1.00 92.75 87 ARG A N 1
ATOM 690 C CA . ARG A 1 87 ? 18.932 22.539 -49.970 1.00 92.75 87 ARG A CA 1
ATOM 691 C C . ARG A 1 87 ? 18.095 21.854 -48.893 1.00 92.75 87 ARG A C 1
ATOM 693 O O . ARG A 1 87 ? 17.404 22.513 -48.127 1.00 92.75 87 ARG A O 1
ATOM 700 N N . GLU A 1 88 ? 18.155 20.527 -48.829 1.00 91.75 88 GLU A N 1
ATOM 701 C CA . GLU A 1 88 ? 17.426 19.756 -47.823 1.00 91.75 88 GLU A CA 1
ATOM 702 C C . GLU A 1 88 ? 17.944 20.047 -46.406 1.00 91.75 88 GLU A C 1
ATOM 704 O O . GLU A 1 88 ? 17.158 20.247 -45.482 1.00 91.75 88 GLU A O 1
ATOM 709 N N . LYS A 1 89 ? 19.265 20.175 -46.236 1.00 90.62 89 LYS A N 1
ATOM 710 C CA . LYS A 1 89 ? 19.873 20.589 -44.966 1.00 90.62 89 LYS A CA 1
ATOM 711 C C . LYS A 1 89 ? 19.413 21.984 -44.530 1.00 90.62 89 LYS A C 1
ATOM 713 O O . LYS A 1 89 ? 19.128 22.177 -43.349 1.00 90.62 89 LYS A O 1
ATOM 718 N N . GLU A 1 90 ? 19.362 22.946 -45.449 1.00 94.06 90 GLU A N 1
ATOM 719 C CA . GLU A 1 90 ? 18.856 24.298 -45.166 1.00 94.06 90 GLU A CA 1
ATOM 720 C C . GLU A 1 90 ? 17.394 24.241 -44.707 1.00 94.06 90 GLU A C 1
ATOM 722 O O . GLU A 1 90 ? 17.073 24.756 -43.639 1.00 94.06 90 GLU A O 1
ATOM 727 N N . SER A 1 91 ? 16.548 23.493 -45.421 1.00 94.00 91 SER A N 1
ATOM 728 C CA . SER A 1 91 ? 15.141 23.300 -45.050 1.00 94.00 91 SER A CA 1
ATOM 729 C C . SER A 1 91 ? 14.965 22.658 -43.667 1.00 94.00 91 SER A C 1
ATOM 731 O O . SER A 1 91 ? 14.126 23.103 -42.883 1.00 94.00 91 SER A O 1
ATOM 733 N N . PHE A 1 92 ? 15.777 21.654 -43.317 1.00 93.00 92 PHE A N 1
ATOM 734 C CA . PHE A 1 92 ? 15.743 21.066 -41.974 1.00 93.00 92 PHE A CA 1
ATOM 735 C C . PHE A 1 92 ? 16.204 22.036 -40.887 1.00 93.00 92 PHE A C 1
ATOM 737 O O . PHE A 1 92 ? 15.682 21.984 -39.776 1.00 93.00 92 PHE A O 1
ATOM 744 N N . THR A 1 93 ? 17.154 22.919 -41.198 1.00 93.12 93 THR A N 1
ATOM 745 C CA . THR A 1 93 ? 17.625 23.938 -40.252 1.00 93.12 93 THR A CA 1
ATOM 746 C C . THR A 1 93 ? 16.514 24.951 -39.969 1.00 93.12 93 THR A C 1
ATOM 748 O O . THR A 1 93 ? 16.214 25.219 -38.810 1.00 93.12 93 THR A O 1
ATOM 751 N N . GLU A 1 94 ? 15.821 25.428 -41.006 1.00 95.50 94 GLU A N 1
ATOM 752 C CA . GLU A 1 94 ? 14.670 26.330 -40.852 1.00 95.50 94 GLU A CA 1
ATOM 753 C C . GLU A 1 94 ? 13.529 25.688 -40.049 1.00 95.50 94 GLU A C 1
ATOM 755 O O . GLU A 1 94 ? 12.939 26.327 -39.174 1.00 95.50 94 GLU A O 1
ATOM 760 N N . LEU A 1 95 ? 13.238 24.408 -40.306 1.00 94.12 95 LEU A N 1
ATOM 761 C CA . LEU A 1 95 ? 12.227 23.662 -39.557 1.00 94.12 95 LEU A CA 1
ATOM 762 C C . LEU A 1 95 ? 12.622 23.491 -38.084 1.00 94.12 95 LEU A C 1
ATOM 764 O O . LEU A 1 95 ? 11.774 23.604 -37.200 1.00 94.12 95 LEU A O 1
ATOM 768 N N . GLN A 1 96 ? 13.901 23.228 -37.811 1.00 92.00 96 GLN A N 1
ATOM 769 C CA . GLN A 1 96 ? 14.414 23.117 -36.450 1.00 92.00 96 GLN A CA 1
ATOM 770 C C . GLN A 1 96 ? 14.254 24.438 -35.685 1.00 92.00 96 GLN A C 1
ATOM 772 O O . GLN A 1 96 ? 13.785 24.416 -34.544 1.00 92.00 96 GLN A O 1
ATOM 777 N N . ASP A 1 97 ? 14.585 25.569 -36.309 1.00 95.88 97 ASP A N 1
ATOM 778 C CA . ASP A 1 97 ? 14.432 26.895 -35.705 1.00 95.88 97 ASP A CA 1
ATOM 779 C C . ASP A 1 97 ? 12.957 27.215 -35.414 1.00 95.88 97 ASP A C 1
ATOM 781 O O . ASP A 1 97 ? 12.625 27.748 -34.353 1.00 95.88 97 ASP A O 1
ATOM 785 N N . GLU A 1 98 ? 12.048 26.848 -36.321 1.00 96.06 98 GLU A N 1
ATOM 786 C CA . GLU A 1 98 ? 10.608 27.026 -36.121 1.00 96.06 98 GLU A CA 1
ATOM 787 C C . GLU A 1 98 ? 10.073 26.177 -34.961 1.00 96.06 98 GLU A C 1
ATOM 789 O O . GLU A 1 98 ? 9.364 26.686 -34.091 1.00 96.06 98 GLU A O 1
ATOM 794 N N . ILE A 1 99 ? 10.469 24.904 -34.885 1.00 93.50 99 ILE A N 1
ATOM 795 C CA . ILE A 1 99 ? 10.097 24.024 -33.769 1.00 93.50 99 ILE A CA 1
ATOM 796 C C . ILE A 1 99 ? 10.619 24.590 -32.442 1.00 93.50 99 ILE A C 1
ATOM 798 O O . ILE A 1 99 ? 9.894 24.598 -31.447 1.00 93.50 99 ILE A O 1
ATOM 802 N N . GLN A 1 100 ? 11.851 25.104 -32.409 1.00 94.44 100 GLN A N 1
ATOM 803 C CA . GLN A 1 100 ? 12.406 25.720 -31.202 1.00 94.44 100 GLN A CA 1
ATOM 804 C C . GLN A 1 100 ? 11.629 26.970 -30.773 1.00 94.44 100 GLN A C 1
ATOM 806 O O . GLN A 1 100 ? 11.363 27.132 -29.579 1.00 94.44 100 GLN A O 1
ATOM 811 N N . ARG A 1 101 ? 11.202 27.817 -31.721 1.00 96.50 101 ARG A N 1
ATOM 812 C CA . ARG A 1 101 ? 10.327 28.964 -31.426 1.00 96.50 101 ARG A CA 1
ATOM 813 C C . ARG A 1 101 ? 8.997 28.524 -30.815 1.00 96.50 101 ARG A C 1
ATOM 815 O O . ARG A 1 101 ? 8.579 29.091 -29.807 1.00 96.50 101 ARG A O 1
ATOM 822 N N . GLN A 1 102 ? 8.361 27.495 -31.373 1.00 96.62 102 GLN A N 1
ATOM 823 C CA . GLN A 1 102 ? 7.086 26.976 -30.863 1.00 96.62 102 GLN A CA 1
ATOM 824 C C . GLN A 1 102 ? 7.218 26.369 -29.462 1.00 96.62 102 GLN A C 1
ATOM 826 O O . GLN A 1 102 ? 6.352 26.586 -28.616 1.00 96.62 102 GLN A O 1
ATOM 831 N N . ILE A 1 103 ? 8.318 25.661 -29.185 1.00 94.06 103 ILE A N 1
ATOM 832 C CA . ILE A 1 103 ? 8.606 25.131 -27.846 1.00 94.06 103 ILE A CA 1
ATOM 833 C C . ILE A 1 103 ? 8.728 26.272 -26.831 1.00 94.06 103 ILE A C 1
ATOM 835 O O . ILE A 1 103 ? 8.136 26.192 -25.754 1.00 94.06 103 ILE A O 1
ATOM 839 N N . LEU A 1 104 ? 9.457 27.340 -27.169 1.00 96.00 104 LEU A N 1
ATOM 840 C CA . LEU A 1 104 ? 9.637 28.485 -26.276 1.00 96.00 104 LEU A CA 1
ATOM 841 C C . LEU A 1 104 ? 8.312 29.214 -26.000 1.00 96.00 104 LEU A C 1
ATOM 843 O O . LEU A 1 104 ? 8.037 29.595 -24.859 1.00 96.00 104 LEU A O 1
ATOM 847 N N . GLN A 1 105 ? 7.465 29.363 -27.022 1.00 96.44 105 GLN A N 1
ATOM 848 C CA . GLN A 1 105 ? 6.131 29.937 -26.853 1.00 96.44 105 GLN A CA 1
ATOM 849 C C . GLN A 1 105 ? 5.268 29.072 -25.926 1.00 96.44 105 GLN A C 1
ATOM 851 O O . GLN A 1 105 ? 4.735 29.577 -24.942 1.00 96.44 105 GLN A O 1
ATOM 856 N N . ALA A 1 106 ? 5.206 27.759 -26.164 1.00 94.19 106 ALA A N 1
ATOM 857 C CA . ALA A 1 106 ? 4.423 26.846 -25.333 1.00 94.19 106 ALA A CA 1
ATOM 858 C C . ALA A 1 106 ? 4.894 26.834 -23.867 1.00 94.19 106 ALA A C 1
ATOM 860 O O . ALA A 1 106 ? 4.076 26.775 -22.950 1.00 94.19 106 ALA A O 1
ATOM 861 N N . GLN A 1 107 ? 6.205 26.925 -23.623 1.00 95.69 107 GLN A N 1
ATOM 862 C CA . GLN A 1 107 ? 6.754 27.052 -22.268 1.00 95.69 107 GLN A CA 1
ATOM 863 C C . GLN A 1 107 ? 6.290 28.339 -21.577 1.00 95.69 107 GLN A C 1
ATOM 865 O O . GLN A 1 107 ? 5.958 28.310 -20.391 1.00 95.69 107 GLN A O 1
ATOM 870 N N . THR A 1 108 ? 6.233 29.446 -22.319 1.00 96.62 108 THR A N 1
ATOM 871 C CA . THR A 1 108 ? 5.754 30.736 -21.809 1.00 96.62 108 THR A CA 1
ATOM 872 C C . THR A 1 108 ? 4.268 30.663 -21.448 1.00 96.62 108 THR A C 1
ATOM 874 O O . THR A 1 108 ? 3.886 31.060 -20.346 1.00 96.62 108 THR A O 1
ATOM 877 N N . ASP A 1 109 ? 3.447 30.064 -22.314 1.00 96.19 109 ASP A N 1
ATOM 878 C CA . ASP A 1 109 ? 2.004 29.915 -22.090 1.00 96.19 109 ASP A CA 1
ATOM 879 C C . ASP A 1 109 ? 1.702 29.027 -20.871 1.00 96.19 109 ASP A C 1
ATOM 881 O O . ASP A 1 109 ? 0.830 29.343 -20.057 1.00 96.19 109 ASP A O 1
ATOM 885 N N . ILE A 1 110 ? 2.452 27.930 -20.697 1.00 94.75 110 ILE A N 1
ATOM 886 C CA . ILE A 1 110 ? 2.336 27.050 -19.523 1.00 94.75 110 ILE A CA 1
ATOM 887 C C . ILE A 1 110 ? 2.608 27.830 -18.235 1.00 94.75 110 ILE A C 1
ATOM 889 O O . ILE A 1 110 ? 1.893 27.660 -17.245 1.00 94.75 110 ILE A O 1
ATOM 893 N N . GLU A 1 111 ? 3.632 28.680 -18.229 1.00 94.25 111 GLU A N 1
ATOM 894 C CA . GLU A 1 111 ? 4.002 29.437 -17.037 1.00 94.25 111 GLU A CA 1
ATOM 895 C C . GLU A 1 111 ? 2.965 30.519 -16.698 1.00 94.25 111 GLU A C 1
ATOM 897 O O . GLU A 1 111 ? 2.653 30.739 -15.526 1.00 94.25 111 GLU A O 1
ATOM 902 N N . GLU A 1 112 ? 2.349 31.144 -17.704 1.00 95.62 112 GLU A N 1
ATOM 903 C CA . GLU A 1 112 ? 1.227 32.062 -17.489 1.00 95.62 112 GLU A CA 1
ATOM 904 C C . GLU A 1 112 ? -0.015 31.334 -16.944 1.00 95.62 112 GLU A C 1
ATOM 906 O O . GLU A 1 112 ? -0.667 31.812 -16.010 1.00 95.62 112 GLU A O 1
ATOM 911 N N . LEU A 1 113 ? -0.327 30.149 -17.476 1.00 94.75 113 LEU A N 1
ATOM 912 C CA . LEU A 1 113 ? -1.457 29.340 -17.016 1.00 94.75 113 LEU A CA 1
ATOM 913 C C . LEU A 1 113 ? -1.283 28.854 -15.575 1.00 94.75 113 LEU A C 1
ATOM 915 O O . LEU A 1 113 ? -2.254 28.862 -14.819 1.00 94.75 113 LEU A O 1
ATOM 919 N N . LYS A 1 114 ? -0.063 28.495 -15.157 1.00 93.38 114 LYS A N 1
ATOM 920 C CA . LYS A 1 114 ? 0.222 28.159 -13.752 1.00 93.38 114 LYS A CA 1
ATOM 921 C C . LYS A 1 114 ? -0.089 29.319 -12.814 1.00 93.38 114 LYS A C 1
ATOM 923 O O . LYS A 1 114 ? -0.728 29.106 -11.788 1.00 93.38 114 LYS A O 1
ATOM 928 N N . LYS A 1 115 ? 0.308 30.545 -13.177 1.00 94.19 115 LYS A N 1
ATOM 929 C CA . LYS A 1 115 ? 0.011 31.744 -12.374 1.00 94.19 115 LYS A CA 1
ATOM 930 C C . LYS A 1 115 ? -1.496 31.965 -12.237 1.00 94.19 115 LYS A C 1
ATOM 932 O O . LYS A 1 115 ? -1.976 32.221 -11.137 1.00 94.19 115 LYS A O 1
ATOM 937 N N . LYS A 1 116 ? -2.251 31.804 -13.331 1.00 94.06 116 LYS A N 1
ATOM 938 C CA . LYS A 1 116 ? -3.722 31.905 -13.311 1.00 94.06 116 LYS A CA 1
ATOM 939 C C . LYS A 1 116 ? -4.369 30.813 -12.455 1.00 94.06 116 LYS A C 1
ATOM 941 O O . LYS A 1 116 ? -5.316 31.097 -11.725 1.00 94.06 116 LYS A O 1
ATOM 946 N N . LEU A 1 117 ? -3.860 29.581 -12.523 1.00 91.12 117 LEU A N 1
ATOM 947 C CA . LEU A 1 117 ? -4.364 28.467 -11.721 1.00 91.12 117 LEU A CA 1
ATOM 948 C C . LEU A 1 117 ? -4.160 28.713 -10.223 1.00 91.12 117 LEU A C 1
ATOM 950 O O . LEU A 1 117 ? -5.080 28.484 -9.442 1.00 91.12 117 LEU A O 1
ATOM 954 N N . GLU A 1 118 ? -2.985 29.205 -9.834 1.00 91.81 118 GLU A N 1
ATOM 955 C CA . GLU A 1 118 ? -2.684 29.500 -8.434 1.00 91.81 118 GLU A CA 1
ATOM 956 C C . GLU A 1 118 ? -3.595 30.603 -7.886 1.00 91.81 118 GLU A C 1
ATOM 958 O O . GLU A 1 118 ? -4.189 30.457 -6.819 1.00 91.81 118 GLU A O 1
ATOM 963 N N . GLN A 1 119 ? -3.819 31.657 -8.672 1.00 92.12 119 GLN A N 1
ATOM 964 C CA . GLN A 1 119 ? -4.750 32.717 -8.298 1.00 92.12 119 GLN A CA 1
ATOM 965 C C . GLN A 1 119 ? -6.190 32.199 -8.138 1.00 92.12 119 GLN A C 1
ATOM 967 O O . GLN A 1 119 ? -6.872 32.549 -7.177 1.00 92.12 119 GLN A O 1
ATOM 972 N N . SER A 1 120 ? -6.635 31.297 -9.018 1.00 89.75 120 SER A N 1
ATOM 973 C CA . SER A 1 120 ? -7.961 30.677 -8.914 1.00 89.75 120 SER A CA 1
ATOM 974 C C . SER A 1 120 ? -8.102 29.754 -7.694 1.00 89.75 120 SER A C 1
ATOM 976 O O . SER A 1 120 ? -9.180 29.697 -7.099 1.00 89.75 120 SER A O 1
ATOM 978 N N . ARG A 1 121 ? -7.032 29.054 -7.288 1.00 90.81 121 ARG A N 1
ATOM 979 C CA . ARG A 1 121 ? -7.021 28.237 -6.062 1.00 90.81 121 ARG A CA 1
ATOM 980 C C . ARG A 1 121 ? -7.185 29.093 -4.814 1.00 90.81 121 ARG A C 1
ATOM 982 O O . ARG A 1 121 ? -8.019 28.764 -3.976 1.00 90.81 121 ARG A O 1
ATOM 989 N N . ILE A 1 122 ? -6.452 30.201 -4.734 1.00 91.00 122 ILE A N 1
ATOM 990 C CA . ILE A 1 122 ? -6.555 31.156 -3.625 1.00 91.00 122 ILE A CA 1
ATOM 991 C C . ILE A 1 122 ? -7.984 31.716 -3.531 1.00 91.00 122 ILE A C 1
ATOM 993 O O . ILE A 1 122 ? -8.580 31.723 -2.458 1.00 91.00 122 ILE A O 1
ATOM 997 N N . GLU A 1 123 ? -8.585 32.119 -4.655 1.00 90.00 123 GLU A N 1
ATOM 998 C CA . GLU A 1 123 ? -9.976 32.597 -4.670 1.00 90.00 123 GLU A CA 1
ATOM 999 C C . GLU A 1 123 ? -10.986 31.534 -4.221 1.00 90.00 123 GLU A C 1
ATOM 1001 O O . GLU A 1 123 ? -11.981 31.859 -3.568 1.00 90.00 123 GLU A O 1
ATOM 1006 N N . ARG A 1 124 ? -10.758 30.265 -4.579 1.00 87.25 124 ARG A N 1
ATOM 1007 C CA . ARG A 1 124 ? -11.614 29.156 -4.154 1.00 87.25 124 ARG A CA 1
ATOM 1008 C C . ARG A 1 124 ? -11.501 28.908 -2.652 1.00 87.25 124 ARG A C 1
ATOM 1010 O O . ARG A 1 124 ? -12.539 28.785 -2.010 1.00 87.25 124 ARG A O 1
ATOM 1017 N N . LEU A 1 125 ? -10.284 28.922 -2.107 1.00 88.38 125 LEU A N 1
ATOM 1018 C CA . LEU A 1 125 ? -10.046 28.783 -0.670 1.00 88.38 125 LEU A CA 1
ATOM 1019 C C . LEU A 1 125 ? -10.784 29.878 0.111 1.00 88.38 125 LEU A C 1
ATOM 1021 O O . LEU A 1 125 ? -11.574 29.575 0.999 1.00 88.38 125 LEU A O 1
ATOM 1025 N N . TYR A 1 126 ? -10.642 31.144 -0.299 1.00 90.25 126 TYR A N 1
ATOM 1026 C CA . TYR A 1 126 ? -11.350 32.250 0.352 1.00 90.25 126 TYR A CA 1
ATOM 1027 C C . TYR A 1 126 ? -12.877 32.132 0.266 1.00 90.25 126 TYR A C 1
ATOM 1029 O O . TYR A 1 126 ? -13.580 32.525 1.199 1.00 90.25 126 TYR A O 1
ATOM 1037 N N . LYS A 1 127 ? -13.421 31.604 -0.839 1.00 90.31 127 LYS A N 1
ATOM 1038 C CA . LYS A 1 127 ? -14.866 31.347 -0.957 1.00 90.31 127 LYS A CA 1
ATOM 1039 C C . LYS A 1 127 ? -15.326 30.252 0.000 1.00 90.31 127 LYS A C 1
ATOM 1041 O O . LYS A 1 127 ? -16.345 30.446 0.657 1.00 90.31 127 LYS A O 1
ATOM 1046 N N . GLU A 1 128 ? -14.584 29.151 0.083 1.00 87.81 128 GLU A N 1
ATOM 1047 C CA . GLU A 1 128 ? -14.889 28.025 0.971 1.00 87.81 128 GLU A CA 1
ATOM 1048 C C . GLU A 1 128 ? -14.814 28.454 2.448 1.00 87.81 128 GLU A C 1
ATOM 1050 O O . GLU A 1 128 ? -15.756 28.209 3.202 1.00 87.81 128 GLU A O 1
ATOM 1055 N N . GLU A 1 129 ? -13.782 29.212 2.840 1.00 88.25 129 GLU A N 1
ATOM 1056 C CA . GLU A 1 129 ? -13.664 29.804 4.182 1.00 88.25 129 GLU A CA 1
ATOM 1057 C C . GLU A 1 129 ? -14.832 30.748 4.501 1.00 88.25 129 GLU A C 1
ATOM 1059 O O . GLU A 1 129 ? -15.450 30.662 5.565 1.00 88.25 129 GLU A O 1
ATOM 1064 N N . CYS A 1 130 ? -15.194 31.632 3.567 1.00 85.75 130 CYS A N 1
ATOM 1065 C CA . CYS A 1 130 ? -16.322 32.543 3.758 1.00 85.75 130 CYS A CA 1
ATOM 1066 C C . CYS A 1 130 ? -17.661 31.798 3.876 1.00 85.75 130 CYS A C 1
ATOM 1068 O O . CYS A 1 130 ? -18.547 32.243 4.610 1.00 85.75 130 CYS A O 1
ATOM 1070 N N . GLU A 1 131 ? -17.846 30.691 3.156 1.00 86.56 131 GLU A N 1
ATOM 1071 C CA . GLU A 1 131 ? -19.053 29.867 3.242 1.00 86.56 131 GLU A CA 1
ATOM 1072 C C . GLU A 1 131 ? -19.122 29.096 4.566 1.00 86.56 131 GLU A C 1
ATOM 1074 O O . GLU A 1 131 ? -20.183 29.062 5.197 1.00 86.56 131 GLU A O 1
ATOM 1079 N N . ALA A 1 132 ? -17.991 28.564 5.040 1.00 85.94 132 ALA A N 1
ATOM 1080 C CA . ALA A 1 132 ? -17.880 27.937 6.355 1.00 85.94 132 ALA A CA 1
ATOM 1081 C C . ALA A 1 132 ? -18.226 28.927 7.480 1.00 85.94 132 ALA A C 1
ATOM 1083 O O . ALA A 1 132 ? -19.072 28.633 8.329 1.00 85.94 132 ALA A O 1
ATOM 1084 N N . ILE A 1 133 ? -17.667 30.142 7.436 1.00 84.94 133 ILE A N 1
ATOM 1085 C CA . ILE A 1 133 ? -17.977 31.206 8.402 1.00 84.94 133 ILE A CA 1
ATOM 1086 C C . ILE A 1 133 ? -19.467 31.576 8.349 1.00 84.94 133 ILE A C 1
ATOM 1088 O O . ILE A 1 133 ? -20.099 31.724 9.395 1.00 84.94 133 ILE A O 1
ATOM 1092 N N . ARG A 1 134 ? -20.078 31.678 7.159 1.00 80.88 134 ARG A N 1
ATOM 1093 C CA . ARG A 1 134 ? -21.524 31.953 7.043 1.00 80.88 134 ARG A CA 1
ATOM 1094 C C . ARG A 1 134 ? -22.383 30.861 7.668 1.00 80.88 134 ARG A C 1
ATOM 1096 O O . ARG A 1 134 ? -23.343 31.198 8.358 1.00 80.88 134 ARG A O 1
ATOM 1103 N N . LYS A 1 135 ? -22.052 29.584 7.450 1.00 85.06 135 LYS A N 1
ATOM 1104 C CA . LYS A 1 135 ? -22.769 28.461 8.077 1.00 85.06 135 LYS A CA 1
ATOM 1105 C C . LYS A 1 135 ? -22.676 28.540 9.599 1.00 85.06 135 LYS A C 1
ATOM 1107 O O . LYS A 1 135 ? -23.707 28.476 10.264 1.00 85.06 135 LYS A O 1
ATOM 1112 N N . MET A 1 136 ? -21.482 28.796 10.136 1.00 82.31 136 MET A N 1
ATOM 1113 C CA . MET A 1 136 ? -21.277 28.979 11.577 1.00 82.31 136 MET A CA 1
ATOM 1114 C C . MET A 1 136 ? -22.096 30.143 12.143 1.00 82.31 136 MET A C 1
ATOM 1116 O O . MET A 1 136 ? -22.737 29.988 13.177 1.00 82.31 136 MET A O 1
ATOM 1120 N N . ILE A 1 137 ? -22.141 31.286 11.450 1.00 80.00 137 ILE A N 1
ATOM 1121 C CA . ILE A 1 137 ? -22.954 32.439 11.869 1.00 80.00 137 ILE A CA 1
ATOM 1122 C C . ILE A 1 137 ? -24.453 32.106 11.827 1.00 80.00 137 ILE A C 1
ATOM 1124 O O . ILE A 1 137 ? -25.183 32.511 12.723 1.00 80.00 137 ILE A O 1
ATOM 1128 N N . SER A 1 138 ? -24.919 31.354 10.822 1.00 78.25 138 SER A N 1
ATOM 1129 C CA . SER A 1 138 ? -26.341 30.997 10.686 1.00 78.25 138 SER A CA 1
ATOM 1130 C C . SER A 1 138 ? -26.850 30.007 11.737 1.00 78.25 138 SER A C 1
ATOM 1132 O O . SER A 1 138 ? -28.049 29.962 11.993 1.00 78.25 138 SER A O 1
ATOM 1134 N N . LEU A 1 139 ? -25.948 29.228 12.342 1.00 81.56 139 LEU A N 1
ATOM 1135 C CA . LEU A 1 139 ? -26.264 28.273 13.407 1.00 81.56 139 LEU A CA 1
ATOM 1136 C C . LEU A 1 139 ? -26.355 28.932 14.790 1.00 81.56 139 LEU A C 1
ATOM 1138 O O . LEU A 1 139 ? -26.877 28.323 15.720 1.00 81.56 139 LEU A O 1
ATOM 1142 N N . GLN A 1 140 ? -25.839 30.153 14.944 1.00 79.50 140 GLN A N 1
ATOM 1143 C CA . GLN A 1 140 ? -25.870 30.862 16.219 1.00 79.50 140 GLN A CA 1
ATOM 1144 C C . GLN A 1 140 ? -27.187 31.636 16.377 1.00 79.50 140 GLN A C 1
ATOM 1146 O O . GLN A 1 140 ? -27.640 32.279 15.423 1.00 79.50 140 GLN A O 1
ATOM 1151 N N . PRO A 1 141 ? -27.810 31.615 17.570 1.00 78.00 141 PRO A N 1
ATOM 1152 C CA . PRO A 1 141 ? -29.030 32.367 17.819 1.00 78.00 141 PRO A CA 1
ATOM 1153 C C . PRO A 1 141 ? -28.785 33.881 17.696 1.00 78.00 141 PRO A C 1
ATOM 1155 O O . PRO A 1 141 ? -27.658 34.360 17.883 1.00 78.00 141 PRO A O 1
ATOM 1158 N N . PRO A 1 142 ? -29.832 34.674 17.404 1.00 82.94 142 PRO A N 1
ATOM 1159 C CA . PRO A 1 142 ? -29.724 36.123 17.368 1.00 82.94 142 PRO A CA 1
ATOM 1160 C C . PRO A 1 142 ? -29.161 36.654 18.687 1.00 82.94 142 PRO A C 1
ATOM 1162 O O . PRO A 1 142 ? -29.637 36.304 19.764 1.00 82.94 142 PRO A O 1
ATOM 1165 N N . ARG A 1 143 ? -28.192 37.570 18.607 1.00 78.81 143 ARG A N 1
ATOM 1166 C CA . ARG A 1 143 ? -27.515 38.160 19.774 1.00 78.81 143 ARG A CA 1
ATOM 1167 C C . ARG A 1 143 ? -28.479 38.675 20.854 1.00 78.81 143 ARG A C 1
ATOM 1169 O O . ARG A 1 143 ? -28.191 38.552 22.037 1.00 78.81 143 ARG A O 1
ATOM 1176 N N . SER A 1 144 ? -29.643 39.188 20.456 1.00 83.56 144 SER A N 1
ATOM 1177 C CA . SER A 1 144 ? -30.691 39.647 21.374 1.00 83.56 144 SER A CA 1
ATOM 1178 C C . SER A 1 144 ? -31.296 38.542 22.248 1.00 83.56 144 SER A C 1
ATOM 1180 O O . SER A 1 144 ? -31.789 38.832 23.334 1.00 83.56 144 SER A O 1
ATOM 1182 N N . GLU A 1 145 ? -31.325 37.295 21.775 1.00 81.31 145 GLU A N 1
ATOM 1183 C CA . GLU A 1 145 ? -31.787 36.145 22.560 1.00 81.31 145 GLU A CA 1
ATOM 1184 C C . GLU A 1 145 ? -30.707 35.693 23.541 1.00 81.31 145 GLU A C 1
ATOM 1186 O O . GLU A 1 145 ? -31.001 35.498 24.719 1.00 81.31 145 GLU A O 1
ATOM 1191 N N . THR A 1 146 ? -29.450 35.641 23.096 1.00 81.88 146 THR A N 1
ATOM 1192 C CA . THR A 1 146 ? -28.306 35.324 23.960 1.00 81.88 146 THR A CA 1
ATOM 1193 C C . THR A 1 146 ? -28.145 36.350 25.083 1.00 81.88 146 THR A C 1
ATOM 1195 O O . THR A 1 146 ? -27.968 35.973 26.236 1.00 81.88 146 THR A O 1
ATOM 1198 N N . GLU A 1 147 ? -28.284 37.647 24.790 1.00 86.31 147 GLU A N 1
ATOM 1199 C CA . GLU A 1 147 ? -28.220 38.716 25.800 1.00 86.31 147 GLU A CA 1
ATOM 1200 C C . GLU A 1 147 ? -29.363 38.620 26.827 1.00 86.31 147 GLU A C 1
ATOM 1202 O O . GLU A 1 147 ? -29.146 38.854 28.015 1.00 86.31 147 GLU A O 1
ATOM 1207 N N . LYS A 1 148 ? -30.569 38.207 26.409 1.00 87.25 148 LYS A N 1
ATOM 1208 C CA . LYS A 1 148 ? -31.678 37.936 27.340 1.00 87.25 148 LYS A CA 1
ATOM 1209 C C . LYS A 1 148 ? -31.405 36.726 28.228 1.00 87.25 148 LYS A C 1
ATOM 1211 O O . LYS A 1 148 ? -31.743 36.768 29.409 1.00 87.25 148 LYS A O 1
ATOM 1216 N N . LEU A 1 149 ? -30.818 35.667 27.670 1.00 86.62 149 LEU A N 1
ATOM 1217 C CA . LEU A 1 149 ? -30.463 34.467 28.424 1.00 86.62 149 LEU A CA 1
ATOM 1218 C C . LEU A 1 149 ? -29.391 34.779 29.475 1.00 86.62 149 LEU A C 1
ATOM 1220 O O . LEU A 1 149 ? -29.556 34.407 30.633 1.00 86.62 149 LEU A O 1
ATOM 1224 N N . ILE A 1 150 ? -28.352 35.527 29.092 1.00 86.31 150 ILE A N 1
ATOM 1225 C CA . ILE A 1 150 ? -27.296 35.988 30.004 1.00 86.31 150 ILE A CA 1
ATOM 1226 C C . ILE A 1 150 ? -27.899 36.815 31.143 1.00 86.31 150 ILE A C 1
ATOM 1228 O O . ILE A 1 150 ? -27.677 36.491 32.304 1.00 86.31 150 ILE A O 1
ATOM 1232 N N . ALA A 1 151 ? -28.741 37.807 30.836 1.00 90.38 151 ALA A N 1
ATOM 1233 C CA . ALA A 1 151 ? -29.391 38.621 31.865 1.00 90.38 151 ALA A CA 1
ATOM 1234 C C . ALA A 1 151 ? -30.299 37.794 32.804 1.00 90.38 151 ALA A C 1
ATOM 1236 O O . ALA A 1 151 ? -30.445 38.115 33.985 1.00 90.38 151 ALA A O 1
ATOM 1237 N N . GLY A 1 152 ? -30.921 36.727 32.291 1.00 90.94 152 GLY A N 1
ATOM 1238 C CA . GLY A 1 152 ? -31.690 35.773 33.093 1.00 90.94 152 GLY A CA 1
ATOM 1239 C C . GLY A 1 152 ? -30.812 34.987 34.068 1.00 90.94 152 GLY A C 1
ATOM 1240 O O . GLY A 1 152 ? -31.122 34.936 35.258 1.00 90.94 152 GLY A O 1
ATOM 1241 N N . LEU A 1 153 ? -29.698 34.441 33.577 1.00 89.38 153 LEU A N 1
ATOM 1242 C CA . LEU A 1 153 ? -28.731 33.685 34.376 1.00 89.38 153 LEU A CA 1
ATOM 1243 C C . LEU A 1 153 ? -28.037 34.562 35.425 1.00 89.38 153 LEU A C 1
ATOM 1245 O O . LEU A 1 153 ? -27.901 34.146 36.570 1.00 89.38 153 LEU A O 1
ATOM 1249 N N . GLU A 1 154 ? -27.665 35.799 35.088 1.00 92.00 154 GLU A N 1
ATOM 1250 C CA . GLU A 1 154 ? -27.092 36.758 36.046 1.00 92.00 154 GLU A CA 1
ATOM 1251 C C . GLU A 1 154 ? -28.048 37.037 37.213 1.00 92.00 154 GLU A C 1
ATOM 1253 O O . GLU A 1 154 ? -27.635 37.108 38.372 1.00 92.00 154 GLU A O 1
ATOM 1258 N N . LYS A 1 155 ? -29.351 37.144 36.928 1.00 92.75 155 LYS A N 1
ATOM 1259 C CA . LYS A 1 155 ? -30.378 37.312 37.961 1.00 92.75 155 LYS A CA 1
ATOM 1260 C C . LYS A 1 155 ? -30.520 36.066 38.838 1.00 92.75 155 LYS A C 1
ATOM 1262 O O . LYS A 1 155 ? -30.747 36.191 40.040 1.00 92.75 155 LYS A O 1
ATOM 1267 N N . GLU A 1 156 ? -30.418 34.878 38.251 1.00 92.81 156 GLU A N 1
ATOM 1268 C CA . GLU A 1 156 ? -30.478 33.612 38.983 1.00 92.81 156 GLU A CA 1
ATOM 1269 C C . GLU A 1 156 ? -29.266 33.432 39.904 1.00 92.81 156 GLU A C 1
ATOM 1271 O O . GLU A 1 156 ? -29.441 33.126 41.083 1.00 92.81 156 GLU A O 1
ATOM 1276 N N . ILE A 1 157 ? -28.061 33.739 39.414 1.00 90.44 157 ILE A N 1
ATOM 1277 C CA . ILE A 1 157 ? -26.828 33.744 40.212 1.00 90.44 157 ILE A CA 1
ATOM 1278 C C . ILE A 1 157 ? -26.972 34.691 41.407 1.00 90.44 157 ILE A C 1
ATOM 1280 O O . ILE A 1 157 ? -26.744 34.277 42.542 1.00 90.44 157 ILE A O 1
ATOM 1284 N N . ALA A 1 158 ? -27.435 35.925 41.185 1.00 92.31 158 ALA A N 1
ATOM 1285 C CA . ALA A 1 158 ? -27.626 36.892 42.267 1.00 92.31 158 ALA A CA 1
ATOM 1286 C C . ALA A 1 158 ? -28.625 36.404 43.338 1.00 92.31 158 ALA A C 1
ATOM 1288 O O . ALA A 1 158 ? -28.432 36.647 44.532 1.00 92.31 158 ALA A O 1
ATOM 1289 N N . ASN A 1 159 ? -29.684 35.694 42.934 1.00 91.81 159 ASN A N 1
ATOM 1290 C CA . ASN A 1 159 ? -30.637 35.100 43.875 1.00 91.81 159 ASN A CA 1
ATOM 1291 C C . ASN A 1 159 ? -29.997 33.966 44.690 1.00 91.81 159 ASN A C 1
ATOM 1293 O O . ASN A 1 159 ? -30.148 33.938 45.912 1.00 91.81 159 ASN A O 1
ATOM 1297 N N . LEU A 1 160 ? -29.257 33.067 44.036 1.00 90.50 160 LEU A N 1
ATOM 1298 C CA . LEU A 1 160 ? -28.568 31.956 44.698 1.00 90.50 160 LEU A CA 1
ATOM 1299 C C . LEU A 1 160 ? -27.491 32.451 45.672 1.00 90.50 160 LEU A C 1
ATOM 1301 O O . LEU A 1 160 ? -27.358 31.916 46.771 1.00 90.50 160 LEU A O 1
ATOM 1305 N N . GLU A 1 161 ? -26.756 33.508 45.325 1.00 91.88 161 GLU A N 1
ATOM 1306 C CA . GLU A 1 161 ? -25.783 34.141 46.224 1.00 91.88 161 GLU A CA 1
ATOM 1307 C C . GLU A 1 161 ? -26.451 34.745 47.468 1.00 91.88 161 GLU A C 1
ATOM 1309 O O . GLU A 1 161 ? -25.944 34.610 48.590 1.00 91.88 161 GLU A O 1
ATOM 1314 N N . ALA A 1 162 ? -27.617 35.375 47.298 1.00 90.94 162 ALA A N 1
ATOM 1315 C CA . ALA A 1 162 ? -28.397 35.914 48.407 1.00 90.94 162 ALA A CA 1
ATOM 1316 C C . ALA A 1 162 ? -28.925 34.803 49.331 1.00 90.94 162 ALA A C 1
ATOM 1318 O O . ALA A 1 162 ? -28.813 34.918 50.558 1.00 90.94 162 ALA A O 1
ATOM 1319 N N . GLU A 1 163 ? -29.445 33.711 48.763 1.00 91.06 163 GLU A N 1
ATOM 1320 C CA . GLU A 1 163 ? -29.879 32.530 49.518 1.00 91.06 163 GLU A CA 1
ATOM 1321 C C . GLU A 1 163 ? -28.718 31.870 50.263 1.00 91.06 163 GLU A C 1
ATOM 1323 O O . GLU A 1 163 ? -28.836 31.588 51.458 1.00 91.06 163 GLU A O 1
ATOM 1328 N N . ASN A 1 164 ? -27.571 31.696 49.605 1.00 90.50 164 ASN A N 1
ATOM 1329 C CA . ASN A 1 164 ? -26.371 31.145 50.225 1.00 90.50 164 ASN A CA 1
ATOM 1330 C C . ASN A 1 164 ? -25.919 32.012 51.411 1.00 90.50 164 ASN A C 1
ATOM 1332 O O . ASN A 1 164 ? -25.687 31.510 52.511 1.00 90.50 164 ASN A O 1
ATOM 1336 N N . THR A 1 165 ? -25.907 33.337 51.244 1.00 90.81 165 THR A N 1
ATOM 1337 C CA . THR A 1 165 ? -25.571 34.279 52.322 1.00 90.81 165 THR A CA 1
ATOM 1338 C C . THR A 1 165 ? -26.538 34.163 53.508 1.00 90.81 165 THR A C 1
ATOM 1340 O O . THR A 1 165 ? -26.116 34.189 54.669 1.00 90.81 165 THR A O 1
ATOM 1343 N N . ALA A 1 166 ? -27.840 34.008 53.251 1.00 89.94 166 ALA A N 1
ATOM 1344 C CA . ALA A 1 166 ? -28.840 33.794 54.297 1.00 89.94 166 ALA A CA 1
ATOM 1345 C C . ALA A 1 166 ? -28.662 32.438 55.007 1.00 89.94 166 ALA A C 1
ATOM 1347 O O . ALA A 1 166 ? -28.790 32.350 56.237 1.00 89.94 166 ALA A O 1
ATOM 1348 N N . CYS A 1 167 ? -28.315 31.394 54.253 1.00 88.50 167 CYS A N 1
ATOM 1349 C CA . CYS A 1 167 ? -28.050 30.060 54.777 1.00 88.50 167 CYS A CA 1
ATOM 1350 C C . CYS A 1 167 ? -26.805 30.054 55.677 1.00 88.50 167 CYS A C 1
ATOM 1352 O O . CYS A 1 167 ? -26.875 29.584 56.812 1.00 88.50 167 CYS A O 1
ATOM 1354 N N . ILE A 1 168 ? -25.710 30.690 55.240 1.00 90.50 168 ILE A N 1
ATOM 1355 C CA . ILE A 1 168 ? -24.472 30.861 56.020 1.00 90.50 168 ILE A CA 1
ATOM 1356 C C . ILE A 1 168 ? -24.755 31.579 57.344 1.00 90.50 168 ILE A C 1
ATOM 1358 O O . ILE A 1 168 ? -24.339 31.106 58.402 1.00 90.50 168 ILE A O 1
ATOM 1362 N N . ARG A 1 169 ? -25.525 32.677 57.329 1.00 89.69 169 ARG A N 1
ATOM 1363 C CA . ARG A 1 169 ? -25.917 33.387 58.564 1.00 89.69 169 ARG A CA 1
ATOM 1364 C C . ARG A 1 169 ? -26.710 32.496 59.518 1.00 89.69 169 ARG A C 1
ATOM 1366 O O . ARG A 1 169 ? -26.492 32.532 60.729 1.00 89.69 169 ARG A O 1
ATOM 1373 N N . THR A 1 170 ? -27.630 31.697 58.984 1.00 88.44 170 THR A N 1
ATOM 1374 C CA . THR A 1 170 ? -28.423 30.756 59.785 1.00 88.44 170 THR A CA 1
ATOM 1375 C C . THR A 1 170 ? -27.533 29.671 60.387 1.00 88.44 170 THR A C 1
ATOM 1377 O O . THR A 1 170 ? -27.666 29.352 61.569 1.00 88.44 170 THR A O 1
ATOM 1380 N N . LEU A 1 171 ? -26.588 29.147 59.606 1.00 89.19 171 LEU A N 1
ATOM 1381 C CA . LEU A 1 171 ? -25.614 28.159 60.050 1.00 89.19 171 LEU A CA 1
ATOM 1382 C C . LEU A 1 171 ? -24.710 28.715 61.159 1.00 89.19 171 LEU A C 1
ATOM 1384 O O . LEU A 1 171 ? -24.521 28.047 62.171 1.00 89.19 171 LEU A O 1
ATOM 1388 N N . GLU A 1 172 ? -24.219 29.951 61.039 1.00 88.31 172 GLU A N 1
ATOM 1389 C CA . GLU A 1 172 ? -23.452 30.611 62.105 1.00 88.31 172 GLU A CA 1
ATOM 1390 C C . GLU A 1 172 ? -24.264 30.782 63.392 1.00 88.31 172 GLU A C 1
ATOM 1392 O O . GLU A 1 172 ? -23.750 30.539 64.488 1.00 88.31 172 GLU A O 1
ATOM 1397 N N . LEU A 1 173 ? -25.538 31.175 63.282 1.00 89.44 173 LEU A N 1
ATOM 1398 C CA . LEU A 1 173 ? -26.426 31.292 64.438 1.00 89.44 173 LEU A CA 1
ATOM 1399 C C . LEU A 1 173 ? -26.612 29.932 65.122 1.00 89.44 173 LEU A C 1
ATOM 1401 O O . LEU A 1 173 ? -26.488 29.834 66.343 1.00 89.44 173 LEU A O 1
ATOM 1405 N N . ARG A 1 174 ? -26.858 28.874 64.340 1.00 88.94 174 ARG A N 1
ATOM 1406 C CA . ARG A 1 174 ? -26.986 27.501 64.847 1.00 88.94 174 ARG A CA 1
ATOM 1407 C C . ARG A 1 174 ? -25.684 27.000 65.458 1.00 88.94 174 ARG A C 1
ATOM 1409 O O . ARG A 1 174 ? -25.738 26.376 66.508 1.00 88.94 174 ARG A O 1
ATOM 1416 N N . LYS A 1 175 ? -24.528 27.332 64.877 1.00 86.81 175 LYS A N 1
ATOM 1417 C CA . LYS A 1 175 ? -23.204 27.016 65.432 1.00 86.81 175 LYS A CA 1
ATOM 1418 C C . LYS A 1 175 ? -23.001 27.684 66.792 1.00 86.81 175 LYS A C 1
ATOM 1420 O O . LYS A 1 175 ? -22.544 27.026 67.718 1.00 86.81 175 LYS A O 1
ATOM 1425 N N . LYS A 1 176 ? -23.398 28.953 66.948 1.00 88.25 176 LYS A N 1
ATOM 1426 C CA . LYS A 1 176 ? -23.361 29.659 68.243 1.00 88.25 176 LYS A CA 1
ATOM 1427 C C . LYS A 1 176 ? -24.314 29.037 69.267 1.00 88.25 176 LYS A C 1
ATOM 1429 O O . LYS A 1 176 ? -23.917 28.825 70.405 1.00 88.25 176 LYS A O 1
ATOM 1434 N N . GLN A 1 177 ? -25.544 28.707 68.866 1.00 87.81 177 GLN A N 1
ATOM 1435 C CA . GLN A 1 177 ? -26.519 28.035 69.737 1.00 87.81 177 GLN A CA 1
ATOM 1436 C C . GLN A 1 177 ? -26.047 26.642 70.165 1.00 87.81 177 GLN A C 1
ATOM 1438 O O . GLN A 1 177 ? -26.170 26.292 71.334 1.00 87.81 177 GLN A O 1
ATOM 1443 N N . LEU A 1 178 ? -25.482 25.866 69.237 1.00 88.12 178 LEU A N 1
ATOM 1444 C CA . LEU A 1 178 ? -24.916 24.551 69.513 1.00 88.12 178 LEU A CA 1
ATOM 1445 C C . LEU A 1 178 ? -23.685 24.661 70.410 1.00 88.12 178 LEU A C 1
ATOM 1447 O O . LEU A 1 178 ? -23.558 23.874 71.329 1.00 88.12 178 LEU A O 1
ATOM 1451 N N . SER A 1 179 ? -22.814 25.650 70.191 1.00 84.00 179 SER A N 1
ATOM 1452 C CA . SER A 1 179 ? -21.673 25.914 71.073 1.00 84.00 179 SER A CA 1
ATOM 1453 C C . SER A 1 179 ? -22.125 26.254 72.491 1.00 84.00 179 SER A C 1
ATOM 1455 O O . SER A 1 179 ? -21.506 25.791 73.438 1.00 84.00 179 SER A O 1
ATOM 1457 N N . LEU A 1 180 ? -23.204 27.026 72.647 1.00 85.44 180 LEU A N 1
ATOM 1458 C CA . LEU A 1 180 ? -23.775 27.326 73.959 1.00 85.44 180 LEU A CA 1
ATOM 1459 C C . LEU A 1 180 ? -24.371 26.069 74.607 1.00 85.44 180 LEU A C 1
ATOM 1461 O O . LEU A 1 180 ? -24.160 25.831 75.789 1.00 85.44 180 LEU A O 1
ATOM 1465 N N . LEU A 1 181 ? -25.087 25.251 73.831 1.00 83.62 181 LEU A N 1
ATOM 1466 C CA . LEU A 1 181 ? -25.628 23.975 74.297 1.00 83.62 181 LEU A CA 1
ATOM 1467 C C . LEU A 1 181 ? -24.506 23.019 74.716 1.00 83.62 181 LEU A C 1
ATOM 1469 O O . LEU A 1 181 ? -24.599 22.420 75.776 1.00 83.62 181 LEU A O 1
ATOM 1473 N N . LEU A 1 182 ? -23.450 22.907 73.909 1.00 81.75 182 LEU A N 1
ATOM 1474 C CA . LEU A 1 182 ? -22.258 22.124 74.218 1.00 81.75 182 LEU A CA 1
ATOM 1475 C C . LEU A 1 182 ? -21.580 22.640 75.477 1.00 81.75 182 LEU A C 1
ATOM 1477 O O . LEU A 1 182 ? -21.196 21.822 76.286 1.00 81.75 182 LEU A O 1
ATOM 1481 N N . HIS A 1 183 ? -21.507 23.954 75.686 1.00 83.00 183 HIS A N 1
ATOM 1482 C CA . HIS A 1 183 ? -20.938 24.505 76.911 1.00 83.00 183 HIS A CA 1
ATOM 1483 C C . HIS A 1 183 ? -21.781 24.171 78.147 1.00 83.00 183 HIS A C 1
ATOM 1485 O O . HIS A 1 183 ? -21.240 23.837 79.188 1.00 83.00 183 HIS A O 1
ATOM 1491 N N . VAL A 1 184 ? -23.112 24.187 78.030 1.00 81.56 184 VAL A N 1
ATOM 1492 C CA . VAL A 1 184 ? -24.012 23.742 79.109 1.00 81.56 184 VAL A CA 1
ATOM 1493 C C . VAL A 1 184 ? -23.896 22.233 79.338 1.00 81.56 184 VAL A C 1
ATOM 1495 O O . VAL A 1 184 ? -23.939 21.776 80.475 1.00 81.56 184 VAL A O 1
ATOM 1498 N N . VAL A 1 185 ? -23.751 21.447 78.269 1.00 78.44 185 VAL A N 1
ATOM 1499 C CA . VAL A 1 185 ? -23.498 20.005 78.357 1.00 78.44 185 VAL A CA 1
ATOM 1500 C C . VAL A 1 185 ? -22.126 19.738 78.967 1.00 78.44 185 VAL A C 1
ATOM 1502 O O . VAL A 1 185 ? -22.047 18.844 79.789 1.00 78.44 185 VAL A O 1
ATOM 1505 N N . GLU A 1 186 ? -21.095 20.518 78.643 1.00 76.56 186 GLU A N 1
ATOM 1506 C CA . GLU A 1 186 ? -19.770 20.477 79.265 1.00 76.56 186 GLU A CA 1
ATOM 1507 C C . GLU A 1 186 ? -19.849 20.884 80.730 1.00 76.56 186 GLU A C 1
ATOM 1509 O O . GLU A 1 186 ? -19.266 20.202 81.543 1.00 76.56 186 GLU A O 1
ATOM 1514 N N . GLU A 1 187 ? -20.590 21.921 81.122 1.00 77.94 187 GLU A N 1
ATOM 1515 C CA . GLU A 1 187 ? -20.773 22.258 82.543 1.00 77.94 187 GLU A CA 1
ATOM 1516 C C . GLU A 1 187 ? -21.510 21.144 83.300 1.00 77.94 187 GLU A C 1
ATOM 1518 O O . GLU A 1 187 ? -21.163 20.824 84.436 1.00 77.94 187 GLU A O 1
ATOM 1523 N N . LEU A 1 188 ? -22.504 20.514 82.668 1.00 73.31 188 LEU A N 1
ATOM 1524 C CA . LEU A 1 188 ? -23.191 19.347 83.220 1.00 73.31 188 LEU A CA 1
ATOM 1525 C C . LEU A 1 188 ? -22.282 18.115 83.253 1.00 73.31 188 LEU A C 1
ATOM 1527 O O . LEU A 1 188 ? -22.326 17.371 84.224 1.00 73.31 188 LEU A O 1
ATOM 1531 N N . GLN A 1 189 ? -21.457 17.902 82.229 1.00 66.38 189 GLN A N 1
ATOM 1532 C CA . GLN A 1 189 ? -20.474 16.827 82.176 1.00 66.38 189 GLN A CA 1
ATOM 1533 C C . GLN A 1 189 ? -19.373 17.067 83.189 1.00 66.38 189 GLN A C 1
ATOM 1535 O O . GLN A 1 189 ? -19.105 16.143 83.917 1.00 66.38 189 GLN A O 1
ATOM 1540 N N . ILE A 1 190 ? -18.838 18.276 83.350 1.00 69.56 190 ILE A N 1
ATOM 1541 C CA . ILE A 1 190 ? -17.900 18.665 84.409 1.00 69.56 190 ILE A CA 1
ATOM 1542 C C . ILE A 1 190 ? -18.550 18.437 85.771 1.00 69.56 190 ILE A C 1
ATOM 1544 O O . ILE A 1 190 ? -17.918 17.874 86.647 1.00 69.56 190 ILE A O 1
ATOM 1548 N N . SER A 1 191 ? -19.834 18.757 85.950 1.00 65.06 191 SER A N 1
ATOM 1549 C CA . SER A 1 191 ? -20.548 18.423 87.188 1.00 65.06 191 SER A CA 1
ATOM 1550 C C . SER A 1 191 ? -20.715 16.910 87.408 1.00 65.06 191 SER A C 1
ATOM 1552 O O . SER A 1 191 ? -20.817 16.486 88.556 1.00 65.06 191 SER A O 1
ATOM 1554 N N . ILE A 1 192 ? -20.775 16.103 86.344 1.00 62.47 192 ILE A N 1
ATOM 1555 C CA . ILE A 1 192 ? -20.899 14.634 86.385 1.00 62.47 192 ILE A CA 1
ATOM 1556 C C . ILE A 1 192 ? -19.512 13.949 86.441 1.00 62.47 192 ILE A C 1
ATOM 1558 O O . ILE A 1 192 ? -19.385 12.873 87.015 1.00 62.47 192 ILE A O 1
ATOM 1562 N N . GLU A 1 193 ? -18.469 14.571 85.895 1.00 55.00 193 GLU A N 1
ATOM 1563 C CA . GLU A 1 193 ? -17.067 14.135 85.792 1.00 55.00 193 GLU A CA 1
ATOM 1564 C C . GLU A 1 193 ? -16.269 14.569 87.035 1.00 55.00 193 GLU A C 1
ATOM 1566 O O . GLU A 1 193 ? -15.422 13.812 87.502 1.00 55.00 193 GLU A O 1
ATOM 1571 N N . ASP A 1 194 ? -16.624 15.683 87.689 1.00 52.09 194 ASP A N 1
ATOM 1572 C CA . ASP A 1 194 ? -16.206 15.990 89.067 1.00 52.09 194 ASP A CA 1
ATOM 1573 C C . ASP A 1 194 ? -16.785 14.958 90.061 1.00 52.09 194 ASP A C 1
ATOM 1575 O O . ASP A 1 194 ? -16.167 14.664 91.088 1.00 52.09 194 ASP A O 1
ATOM 1579 N N . GLU A 1 195 ? -17.932 14.337 89.744 1.00 51.72 195 GLU A N 1
ATOM 1580 C CA . GLU A 1 195 ? -18.451 13.156 90.457 1.00 51.72 195 GLU A CA 1
ATOM 1581 C C . GLU A 1 195 ? -17.823 11.834 89.976 1.00 51.72 195 GLU A C 1
ATOM 1583 O O . GLU A 1 195 ? -17.714 10.872 90.744 1.00 51.72 195 GLU A O 1
ATOM 1588 N N . GLN A 1 196 ? -17.369 11.767 88.726 1.00 48.69 196 GLN A N 1
ATOM 1589 C CA . GLN A 1 196 ? -16.778 10.584 88.113 1.00 48.69 196 GLN A CA 1
ATOM 1590 C C . GLN A 1 196 ? -15.385 10.871 87.574 1.00 48.69 196 GLN A C 1
ATOM 1592 O O . GLN A 1 196 ? -15.153 10.875 86.373 1.00 48.69 196 GLN A O 1
ATOM 1597 N N . ARG A 1 197 ? -14.440 10.888 88.514 1.00 37.78 197 ARG A N 1
ATOM 1598 C CA . ARG A 1 197 ? -13.032 10.557 88.290 1.00 37.78 197 ARG A CA 1
ATOM 1599 C C . ARG A 1 197 ? -12.242 11.631 87.525 1.00 37.78 197 ARG A C 1
ATOM 1601 O O . ARG A 1 197 ? -12.363 11.810 86.329 1.00 37.78 197 ARG A O 1
ATOM 1608 N N . SER A 1 198 ? -11.222 12.229 88.143 1.00 46.78 198 SER A N 1
ATOM 1609 C CA . SER A 1 198 ? -10.068 11.463 88.646 1.00 46.78 198 SER A CA 1
ATOM 1610 C C . SER A 1 198 ? -9.774 10.265 87.741 1.00 46.78 198 SER A C 1
ATOM 1612 O O . SER A 1 198 ? -9.876 9.144 88.210 1.00 46.78 198 SER A O 1
ATOM 1614 N N . ILE A 1 199 ? -9.525 10.464 86.445 1.00 39.22 199 ILE A N 1
ATOM 1615 C CA . ILE A 1 199 ? -8.776 9.534 85.587 1.00 39.22 199 ILE A CA 1
ATOM 1616 C C . ILE A 1 199 ? -8.514 10.212 84.230 1.00 39.22 199 ILE A C 1
ATOM 1618 O O . ILE A 1 199 ? -9.440 10.531 83.498 1.00 39.22 199 ILE A O 1
ATOM 1622 N N . ALA A 1 200 ? -7.221 10.323 83.918 1.00 31.75 200 ALA A N 1
ATOM 1623 C CA . ALA A 1 200 ? -6.619 10.372 82.583 1.00 31.75 200 ALA A CA 1
ATOM 1624 C C . ALA A 1 200 ? -6.703 11.675 81.758 1.00 31.75 200 ALA A C 1
ATOM 1626 O O . ALA A 1 200 ? -7.508 11.821 80.845 1.00 31.75 200 ALA A O 1
ATOM 1627 N N . ASP A 1 201 ? -5.771 12.580 82.060 1.00 28.84 201 ASP A N 1
ATOM 1628 C CA . ASP A 1 201 ? -4.664 13.009 81.183 1.00 28.84 201 ASP A CA 1
ATOM 1629 C C . ASP A 1 201 ? -4.713 12.696 79.660 1.00 28.84 201 ASP A C 1
ATOM 1631 O O . ASP A 1 201 ? -4.701 11.544 79.236 1.00 28.84 201 ASP A O 1
ATOM 1635 N N . GLU A 1 202 ? -4.542 13.787 78.893 1.00 32.50 202 GLU A N 1
ATOM 1636 C CA . GLU A 1 202 ? -3.504 14.009 77.857 1.00 32.50 202 GLU A CA 1
ATOM 1637 C C . GLU A 1 202 ? -3.641 13.562 76.367 1.00 32.50 202 GLU A C 1
ATOM 1639 O O . GLU A 1 202 ? -3.667 12.383 76.035 1.00 32.50 202 GLU A O 1
ATOM 1644 N N . LEU A 1 203 ? -3.444 14.581 75.485 1.00 35.03 203 LEU A N 1
ATOM 1645 C CA . LEU A 1 203 ? -2.676 14.618 74.199 1.00 35.03 203 LEU A CA 1
ATOM 1646 C C . LEU A 1 203 ? -3.323 14.037 72.905 1.00 35.03 203 LEU A C 1
ATOM 1648 O O . LEU A 1 203 ? -4.000 13.027 72.956 1.00 35.03 203 LEU A O 1
ATOM 1652 N N . ARG A 1 204 ? -3.082 14.494 71.652 1.00 34.59 204 ARG A N 1
ATOM 1653 C CA . ARG A 1 204 ? -2.616 15.729 70.949 1.00 34.59 204 ARG A CA 1
ATOM 1654 C C . ARG A 1 204 ? -2.567 15.418 69.418 1.00 34.59 204 ARG A C 1
ATOM 1656 O O . ARG A 1 204 ? -2.170 14.309 69.100 1.00 34.59 204 ARG A O 1
ATOM 1663 N N . ALA A 1 205 ? -2.813 16.425 68.547 1.00 31.14 205 ALA A N 1
ATOM 1664 C CA . ALA A 1 205 ? -2.271 16.711 67.171 1.00 31.14 205 ALA A CA 1
ATOM 1665 C C . ALA A 1 205 ? -2.340 15.631 66.039 1.00 31.14 205 ALA A C 1
ATOM 1667 O O . ALA A 1 205 ? -2.338 14.451 66.332 1.00 31.14 205 ALA A O 1
ATOM 1668 N N . GLY A 1 206 ? -2.344 15.879 64.713 1.00 32.19 206 GLY A N 1
ATOM 1669 C CA . GLY A 1 206 ? -2.157 17.025 63.792 1.00 32.19 206 GLY A CA 1
ATOM 1670 C C . GLY A 1 206 ? -1.686 16.518 62.386 1.00 32.19 206 GLY A C 1
ATOM 1671 O O . GLY A 1 206 ? -1.454 15.319 62.264 1.00 32.19 206 GLY A O 1
ATOM 1672 N N . ALA A 1 207 ? -1.462 17.437 61.415 1.00 29.97 207 ALA A N 1
ATOM 1673 C CA . ALA A 1 207 ? -0.796 17.323 60.071 1.00 29.97 207 ALA A CA 1
ATOM 1674 C C . ALA A 1 207 ? -1.684 16.996 58.832 1.00 29.97 207 ALA A C 1
ATOM 1676 O O . ALA A 1 207 ? -2.685 16.312 58.997 1.00 29.97 207 ALA A O 1
ATOM 1677 N N . GLU A 1 208 ? -1.429 17.379 57.563 1.00 30.69 208 GLU A N 1
ATOM 1678 C CA . GLU A 1 208 ? -0.557 18.307 56.772 1.00 30.69 208 GLU A CA 1
ATOM 1679 C C . GLU A 1 208 ? -1.019 18.199 55.283 1.00 30.69 208 GLU A C 1
ATOM 1681 O O . GLU A 1 208 ? -1.692 17.221 54.982 1.00 30.69 208 GLU A O 1
ATOM 1686 N N . GLU A 1 209 ? -0.655 19.119 54.358 1.00 29.44 209 GLU A N 1
ATOM 1687 C CA . GLU A 1 209 ? -0.306 18.789 52.939 1.00 29.44 209 GLU A CA 1
ATOM 1688 C C . GLU A 1 209 ? 0.094 20.001 52.055 1.00 29.44 209 GLU A C 1
ATOM 1690 O O . GLU A 1 209 ? -0.285 21.145 52.312 1.00 29.44 209 GLU A O 1
ATOM 1695 N N . GLN A 1 210 ? 0.867 19.726 50.990 1.00 27.72 210 GLN A N 1
ATOM 1696 C CA . GLN A 1 210 ? 1.465 20.673 50.031 1.00 27.72 210 GLN A CA 1
ATOM 1697 C C . GLN A 1 210 ? 1.657 19.992 48.652 1.00 27.72 210 GLN A C 1
ATOM 1699 O O . GLN A 1 210 ? 2.211 18.898 48.652 1.00 27.72 210 GLN A O 1
ATOM 1704 N N . GLN A 1 211 ? 1.314 20.626 47.505 1.00 29.36 211 GLN A N 1
ATOM 1705 C CA . GLN A 1 211 ? 2.017 20.487 46.192 1.00 29.36 211 GLN A CA 1
ATOM 1706 C C . GLN A 1 211 ? 1.380 21.266 45.007 1.00 29.36 211 GLN A C 1
ATOM 1708 O O . GLN A 1 211 ? 0.157 21.319 44.914 1.00 29.36 211 GLN A O 1
ATOM 1713 N N . ASN A 1 212 ? 2.208 21.823 44.087 1.00 29.11 212 ASN A N 1
ATOM 1714 C CA . ASN A 1 212 ? 2.261 21.498 42.629 1.00 29.11 212 ASN A CA 1
ATOM 1715 C C . ASN A 1 212 ? 2.986 22.535 41.724 1.00 29.11 212 ASN A C 1
ATOM 1717 O O . ASN A 1 212 ? 2.950 23.735 41.989 1.00 29.11 212 ASN A O 1
ATOM 1721 N N . MET A 1 213 ? 3.574 22.052 40.610 1.00 24.09 213 MET A N 1
ATOM 1722 C CA . MET A 1 213 ? 3.926 22.796 39.375 1.00 24.09 213 MET A CA 1
ATOM 1723 C C . MET A 1 213 ? 3.814 21.894 38.119 1.00 24.09 213 MET A C 1
ATOM 1725 O O . MET A 1 213 ? 3.999 20.685 38.224 1.00 24.09 213 MET A O 1
ATOM 1729 N N . SER A 1 214 ? 3.531 22.503 36.956 1.00 28.80 214 SER A N 1
ATOM 1730 C CA . SER A 1 214 ? 3.074 21.930 35.667 1.00 28.80 214 SER A CA 1
ATOM 1731 C C . SER A 1 214 ? 3.962 22.306 34.456 1.00 28.80 214 SER A C 1
ATOM 1733 O O . SER A 1 214 ? 4.712 23.278 34.543 1.00 28.80 214 SER A O 1
ATOM 1735 N N . THR A 1 215 ? 3.811 21.619 33.308 1.00 25.56 215 THR A N 1
ATOM 1736 C CA . THR A 1 215 ? 4.420 21.967 31.994 1.00 25.56 215 THR A CA 1
ATOM 1737 C C . THR A 1 215 ? 3.473 21.706 30.806 1.00 25.56 215 THR A C 1
ATOM 1739 O O . THR A 1 215 ? 2.735 20.726 30.836 1.00 25.56 215 THR A O 1
ATOM 1742 N N . ASP A 1 216 ? 3.528 22.604 29.810 1.00 25.77 216 ASP A N 1
ATOM 1743 C CA . ASP A 1 216 ? 2.691 22.759 28.595 1.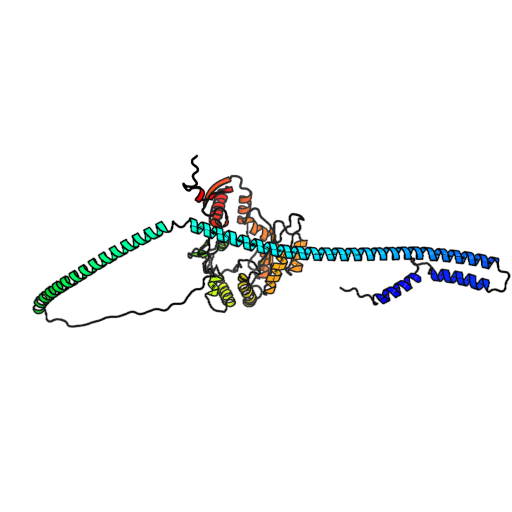00 25.77 216 ASP A CA 1
ATOM 1744 C C . ASP A 1 216 ? 2.902 21.696 27.483 1.00 25.77 216 ASP A C 1
ATOM 1746 O O . ASP A 1 216 ? 4.015 21.201 27.304 1.00 25.77 216 ASP A O 1
ATOM 1750 N N . GLU A 1 217 ? 1.848 21.424 26.690 1.00 27.41 217 GLU A N 1
ATOM 1751 C CA . GLU A 1 217 ? 1.786 20.506 25.526 1.00 27.41 217 GLU A CA 1
ATOM 1752 C C . GLU A 1 217 ? 1.608 21.249 24.178 1.00 27.41 217 GLU A C 1
ATOM 1754 O O . GLU A 1 217 ? 0.944 22.285 24.111 1.00 27.41 217 GLU A O 1
ATOM 1759 N N . ASP A 1 218 ? 2.157 20.678 23.095 1.00 28.02 218 ASP A N 1
ATOM 1760 C CA . ASP A 1 218 ? 2.095 21.155 21.696 1.00 28.02 218 ASP A CA 1
ATOM 1761 C C . ASP A 1 218 ? 1.247 20.168 20.830 1.00 28.02 218 ASP A C 1
ATOM 1763 O O . ASP A 1 218 ? 1.393 18.958 21.016 1.00 28.02 218 ASP A O 1
ATOM 1767 N N . PRO A 1 219 ? 0.374 20.590 19.882 1.00 30.72 219 PRO A N 1
ATOM 1768 C CA . PRO A 1 219 ? -0.800 19.787 19.483 1.00 30.72 219 PRO A CA 1
ATOM 1769 C C . PRO A 1 219 ? -0.776 19.094 18.095 1.00 30.72 219 PRO A C 1
ATOM 1771 O O . PRO A 1 219 ? -1.839 18.889 17.512 1.00 30.72 219 PRO A O 1
ATOM 1774 N N . TYR A 1 220 ? 0.372 18.710 17.520 1.00 38.62 220 TYR A N 1
ATOM 1775 C CA . TYR A 1 220 ? 0.413 18.154 16.143 1.00 38.62 220 TYR A CA 1
ATOM 1776 C C . TYR A 1 220 ? 1.068 16.780 16.001 1.00 38.62 220 TYR A C 1
ATOM 1778 O O . TYR A 1 220 ? 1.949 16.583 15.163 1.00 38.62 220 TYR A O 1
ATOM 1786 N N . PHE A 1 221 ? 0.610 15.808 16.793 1.00 58.22 221 PHE A N 1
ATOM 1787 C CA . PHE A 1 221 ? 1.064 14.428 16.665 1.00 58.22 221 PHE A CA 1
ATOM 1788 C C . PHE A 1 221 ? 0.126 13.451 17.382 1.00 58.22 221 PHE A C 1
ATOM 1790 O O . PHE A 1 221 ? 0.129 13.360 18.606 1.00 58.22 221 PHE A O 1
ATOM 1797 N N . ASN A 1 222 ? -0.716 12.727 16.642 1.00 61.72 222 ASN A N 1
ATOM 1798 C CA . ASN A 1 222 ? -1.626 11.775 17.280 1.00 61.72 222 ASN A CA 1
ATOM 1799 C C . ASN A 1 222 ? -0.833 10.575 17.810 1.00 61.72 222 ASN A C 1
ATOM 1801 O O . ASN A 1 222 ? -0.170 9.869 17.047 1.00 61.72 222 ASN A O 1
ATOM 1805 N N . ALA A 1 223 ? -0.886 10.368 19.126 1.00 64.44 223 ALA A N 1
ATOM 1806 C CA . ALA A 1 223 ? -0.279 9.216 19.781 1.00 64.44 223 ALA A CA 1
ATOM 1807 C C . ALA A 1 223 ? -1.023 7.920 19.425 1.00 64.44 223 ALA A C 1
ATOM 1809 O O . ALA A 1 223 ? -0.379 6.923 19.095 1.00 64.44 223 ALA A O 1
ATOM 1810 N N . ASP A 1 224 ? -2.355 7.968 19.402 1.00 66.19 224 ASP A N 1
ATOM 1811 C CA . ASP A 1 224 ? -3.239 6.831 19.141 1.00 66.19 224 ASP A CA 1
ATOM 1812 C C . ASP A 1 224 ? -4.299 7.177 18.082 1.00 66.19 224 ASP A C 1
ATOM 1814 O O . ASP A 1 224 ? -4.608 8.348 17.848 1.00 66.19 224 ASP A O 1
ATOM 1818 N N . ALA A 1 225 ? -4.861 6.154 17.431 1.00 74.56 225 ALA A N 1
ATOM 1819 C CA . ALA A 1 225 ? -5.838 6.324 16.350 1.00 74.56 225 ALA A CA 1
ATOM 1820 C C . ALA A 1 225 ? -7.203 6.851 16.837 1.00 74.56 225 ALA A C 1
ATOM 1822 O O . ALA A 1 225 ? -7.955 7.426 16.053 1.00 74.56 225 ALA A O 1
ATOM 1823 N N . GLY A 1 226 ? -7.514 6.705 18.131 1.00 77.12 226 GLY A N 1
ATOM 1824 C CA . GLY A 1 226 ? -8.803 7.081 18.725 1.00 77.12 226 GLY A CA 1
ATOM 1825 C C . GLY A 1 226 ? -9.177 8.559 18.629 1.00 77.12 226 GLY A C 1
ATOM 1826 O O . GLY A 1 226 ? -10.356 8.905 18.683 1.00 77.12 226 GLY A O 1
ATOM 1827 N N . THR A 1 227 ? -8.197 9.448 18.456 1.00 78.94 227 THR A N 1
ATOM 1828 C CA . THR A 1 227 ? -8.445 10.889 18.297 1.00 78.94 227 THR A CA 1
ATOM 1829 C C . THR A 1 227 ? -8.736 11.295 16.851 1.00 78.94 227 THR A C 1
ATOM 1831 O O . THR A 1 227 ? -9.091 12.449 16.603 1.00 78.94 227 THR A O 1
ATOM 1834 N N . ILE A 1 228 ? -8.605 10.371 15.892 1.00 79.44 228 ILE A N 1
ATOM 1835 C CA . ILE A 1 228 ? -8.801 10.631 14.465 1.00 79.44 228 ILE A CA 1
ATOM 1836 C C . ILE A 1 228 ? -10.247 10.321 14.078 1.00 79.44 228 ILE A C 1
ATOM 1838 O O . ILE A 1 228 ? -10.841 9.332 14.503 1.00 79.44 228 ILE A O 1
ATOM 1842 N N . SER A 1 229 ? -10.838 11.180 13.248 1.00 80.12 229 SER A N 1
ATOM 1843 C CA . SER A 1 229 ? -12.190 10.957 12.744 1.00 80.12 229 SER A CA 1
ATOM 1844 C C . SER A 1 229 ? -12.249 9.681 11.891 1.00 80.12 229 SER A C 1
ATOM 1846 O O . SER A 1 229 ? -11.516 9.589 10.900 1.00 80.12 229 SER A O 1
ATOM 1848 N N . PRO A 1 230 ? -13.191 8.749 12.152 1.00 80.88 230 PRO A N 1
ATOM 1849 C CA . PRO A 1 230 ? -13.325 7.533 11.347 1.00 80.88 230 PRO A CA 1
ATOM 1850 C C . PRO A 1 230 ? -13.675 7.764 9.871 1.00 80.88 230 PRO A C 1
ATOM 1852 O O . PRO A 1 230 ? -13.598 6.859 9.039 1.00 80.88 230 PRO A O 1
ATOM 1855 N N . HIS A 1 231 ? -14.109 8.980 9.540 1.00 77.56 231 HIS A N 1
ATOM 1856 C CA . HIS A 1 231 ? -14.362 9.406 8.169 1.00 77.56 231 HIS A CA 1
ATOM 1857 C C . HIS A 1 231 ? -13.062 9.674 7.390 1.00 77.56 231 HIS A C 1
ATOM 1859 O O . HIS A 1 231 ? -13.039 9.531 6.172 1.00 77.56 231 HIS A O 1
ATOM 1865 N N . GLU A 1 232 ? -11.997 10.099 8.071 1.00 75.25 232 GLU A N 1
ATOM 1866 C CA . GLU A 1 232 ? -10.734 10.501 7.441 1.00 75.25 232 GLU A CA 1
ATOM 1867 C C . GLU A 1 232 ? -9.737 9.345 7.350 1.00 75.25 232 GLU A C 1
ATOM 1869 O O . GLU A 1 232 ? -8.994 9.267 6.376 1.00 75.25 232 GLU A O 1
ATOM 1874 N N . HIS A 1 233 ? -9.746 8.445 8.338 1.00 77.38 233 HIS A N 1
ATOM 1875 C CA . HIS A 1 233 ? -8.737 7.390 8.490 1.00 77.38 233 HIS A CA 1
ATOM 1876 C C . HIS A 1 233 ? -9.314 5.965 8.498 1.00 77.38 233 HIS A C 1
ATOM 1878 O O . HIS A 1 233 ? -8.579 5.002 8.668 1.00 77.38 233 HIS A O 1
ATOM 1884 N N . GLY A 1 234 ? -10.628 5.812 8.304 1.00 84.38 234 GLY A N 1
ATOM 1885 C CA . GLY A 1 234 ? -11.306 4.526 8.477 1.00 84.38 234 GLY A CA 1
ATOM 1886 C C . GLY A 1 234 ? -11.594 4.213 9.946 1.00 84.38 234 GLY A C 1
ATOM 1887 O O . GLY A 1 234 ? -11.447 5.060 10.821 1.00 84.38 234 GLY A O 1
ATOM 1888 N N . GLU A 1 235 ? -12.105 3.017 10.223 1.00 89.38 235 GLU A N 1
ATOM 1889 C CA . GLU A 1 235 ? -12.428 2.622 11.598 1.00 89.38 235 GLU A CA 1
ATOM 1890 C C . GLU A 1 235 ? -11.193 2.566 12.514 1.00 89.38 235 GLU A C 1
ATOM 1892 O O . GLU A 1 235 ? -10.080 2.302 12.070 1.00 89.38 235 GLU A O 1
ATOM 1897 N N . VAL A 1 236 ? -11.409 2.756 13.817 1.00 91.12 236 VAL A N 1
ATOM 1898 C CA . VAL A 1 236 ? -10.408 2.448 14.846 1.00 91.12 236 VAL A CA 1
ATOM 1899 C C . VAL A 1 236 ? -10.597 0.991 15.254 1.00 91.12 236 VAL A C 1
ATOM 1901 O O . VAL A 1 236 ? -11.708 0.591 15.617 1.00 91.12 236 VAL A O 1
ATOM 1904 N N . PHE A 1 237 ? -9.533 0.195 15.191 1.00 92.12 237 PHE A N 1
ATOM 1905 C CA . PHE A 1 237 ? -9.559 -1.197 15.625 1.00 92.12 237 PHE A CA 1
ATOM 1906 C C . PHE A 1 237 ? -9.190 -1.286 17.106 1.00 92.12 237 PHE A C 1
ATOM 1908 O O . PHE A 1 237 ? -8.223 -0.671 17.552 1.00 92.12 237 PHE A O 1
ATOM 1915 N N . VAL A 1 238 ? -9.970 -2.040 17.880 1.00 93.62 238 VAL A N 1
ATOM 1916 C CA . VAL A 1 238 ? -9.752 -2.202 19.323 1.00 93.62 238 VAL A CA 1
ATOM 1917 C C . VAL A 1 238 ? -9.179 -3.587 19.586 1.00 93.62 238 VAL A C 1
ATOM 1919 O O . VAL A 1 238 ? -9.801 -4.588 19.233 1.00 93.62 238 VAL A O 1
ATOM 1922 N N . LEU A 1 239 ? -8.002 -3.623 20.205 1.00 92.94 239 LEU A N 1
ATOM 1923 C CA . LEU A 1 239 ? -7.262 -4.838 20.542 1.00 92.94 239 LEU A CA 1
ATOM 1924 C C . LEU A 1 239 ? -7.752 -5.456 21.863 1.00 92.94 239 LEU A C 1
ATOM 1926 O O . LEU A 1 239 ? -8.418 -4.798 22.666 1.00 92.94 239 LEU A O 1
ATOM 1930 N N . ASP A 1 240 ? -7.389 -6.718 22.117 1.00 91.38 240 ASP A N 1
ATOM 1931 C CA . ASP A 1 240 ? -7.822 -7.480 23.309 1.00 91.38 240 ASP A CA 1
ATOM 1932 C C . ASP A 1 240 ? -7.346 -6.830 24.628 1.00 91.38 240 ASP A C 1
ATOM 1934 O O . ASP A 1 240 ? -8.013 -6.910 25.658 1.00 91.38 240 ASP A O 1
ATOM 1938 N N . ASP A 1 241 ? -6.216 -6.114 24.593 1.00 92.25 241 ASP A N 1
ATOM 1939 C CA . ASP A 1 241 ? -5.672 -5.349 25.723 1.00 92.25 241 ASP A CA 1
ATOM 1940 C C . ASP A 1 241 ? -6.301 -3.947 25.883 1.00 92.25 241 ASP A C 1
ATOM 1942 O O . ASP A 1 241 ? -5.830 -3.137 26.691 1.00 92.25 241 ASP A O 1
ATOM 1946 N N . GLY A 1 242 ? -7.338 -3.635 25.099 1.00 92.00 242 GLY A N 1
ATOM 1947 C CA . GLY A 1 242 ? -8.008 -2.337 25.060 1.00 92.00 242 GLY A CA 1
ATOM 1948 C C . GLY A 1 242 ? -7.227 -1.244 24.328 1.00 92.00 242 GLY A C 1
ATOM 1949 O O . GLY A 1 242 ? -7.563 -0.072 24.475 1.00 92.00 242 GLY A O 1
ATOM 1950 N N . GLY A 1 243 ? -6.165 -1.592 23.593 1.00 88.00 243 GLY A N 1
ATOM 1951 C CA . GLY A 1 243 ? -5.454 -0.653 22.731 1.00 88.00 243 GLY A CA 1
ATOM 1952 C C . GLY A 1 243 ? -6.308 -0.197 21.547 1.00 88.00 243 GLY A C 1
ATOM 1953 O O . GLY A 1 243 ? -6.925 -1.019 20.874 1.00 88.00 243 GLY A O 1
ATOM 1954 N N . GLU A 1 244 ? -6.310 1.106 21.275 1.00 90.31 244 GLU A N 1
ATOM 1955 C CA . GLU A 1 244 ? -6.925 1.698 20.085 1.00 90.31 244 GLU A CA 1
ATOM 1956 C C . GLU A 1 244 ? -5.863 1.847 18.993 1.00 90.31 244 GLU A C 1
ATOM 1958 O O . GLU A 1 244 ? -4.896 2.598 19.142 1.00 90.31 244 GLU A O 1
ATOM 1963 N N . ALA A 1 245 ? -6.026 1.109 17.901 1.00 86.62 245 ALA A N 1
ATOM 1964 C CA . ALA A 1 245 ? -5.048 1.017 16.831 1.00 86.62 245 ALA A CA 1
ATOM 1965 C C . ALA A 1 245 ? -5.670 1.279 15.458 1.00 86.62 245 ALA A C 1
ATOM 1967 O O . ALA A 1 245 ? -6.888 1.392 15.297 1.00 86.62 245 ALA A O 1
ATOM 1968 N N . ASP A 1 246 ? -4.797 1.388 14.462 1.00 88.56 246 ASP A N 1
ATOM 1969 C CA . ASP A 1 246 ? -5.210 1.485 13.071 1.00 88.56 246 ASP A CA 1
ATOM 1970 C C . ASP A 1 246 ? -5.941 0.215 12.582 1.00 88.56 246 ASP A C 1
ATOM 1972 O O . ASP A 1 246 ? -5.711 -0.893 13.082 1.00 88.56 246 ASP A O 1
ATOM 1976 N N . LEU A 1 247 ? -6.815 0.380 11.583 1.00 87.56 247 LEU A N 1
ATOM 1977 C CA . LEU A 1 247 ? -7.611 -0.693 10.983 1.00 87.56 247 LEU A CA 1
ATOM 1978 C C . LEU A 1 247 ? -6.769 -1.845 10.416 1.00 87.56 247 LEU A C 1
ATOM 1980 O O . LEU A 1 247 ? -7.261 -2.980 10.344 1.00 87.56 247 LEU A O 1
ATOM 1984 N N . ASP A 1 248 ? -5.520 -1.581 10.018 1.00 89.38 248 ASP A N 1
ATOM 1985 C CA . ASP A 1 248 ? -4.642 -2.584 9.423 1.00 89.38 248 ASP A CA 1
ATOM 1986 C C . ASP A 1 248 ? -4.237 -3.670 10.425 1.00 89.38 248 ASP A C 1
ATOM 1988 O O . ASP A 1 248 ? -4.145 -4.842 10.045 1.00 89.38 248 ASP A O 1
ATOM 1992 N N . LEU A 1 249 ? -4.156 -3.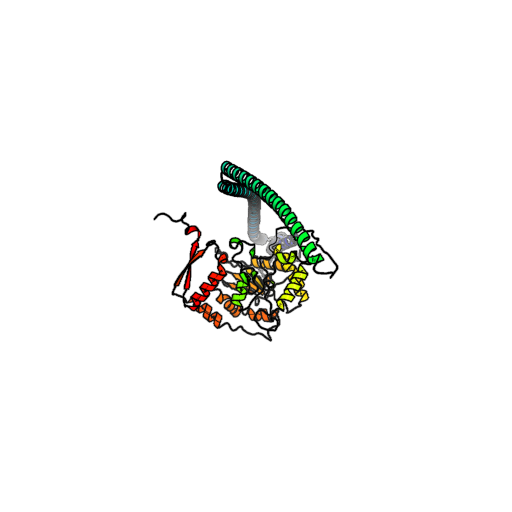360 11.727 1.00 90.75 249 LEU A N 1
ATOM 1993 C CA . LEU A 1 249 ? -3.951 -4.383 12.764 1.00 90.75 249 LEU A CA 1
ATOM 1994 C C . LEU A 1 249 ? -5.078 -5.421 12.773 1.00 90.75 249 LEU A C 1
ATOM 1996 O O . LEU A 1 249 ? -4.822 -6.618 12.914 1.00 90.75 249 LEU A O 1
ATOM 2000 N N . GLY A 1 250 ? -6.310 -4.995 12.493 1.00 92.06 250 GLY A N 1
ATOM 2001 C CA . GLY A 1 250 ? -7.435 -5.909 12.331 1.00 92.06 250 GLY A CA 1
ATOM 2002 C C . GLY A 1 250 ? -7.301 -6.822 11.108 1.00 92.06 250 GLY A C 1
ATOM 2003 O O . GLY A 1 250 ? -7.840 -7.930 11.102 1.00 92.06 250 GLY A O 1
ATOM 2004 N N . ASN A 1 251 ? -6.587 -6.408 10.054 1.00 92.62 251 ASN A N 1
ATOM 2005 C CA . ASN A 1 251 ? -6.270 -7.300 8.936 1.00 92.62 251 ASN A CA 1
ATOM 2006 C C . ASN A 1 251 ? -5.300 -8.401 9.378 1.00 92.62 251 ASN A C 1
ATOM 2008 O O . ASN A 1 251 ? -5.536 -9.563 9.048 1.00 92.62 251 ASN A O 1
ATOM 2012 N N . TYR A 1 252 ? -4.272 -8.066 10.156 1.00 94.31 252 TYR A N 1
ATOM 2013 C CA . TYR A 1 252 ? -3.315 -9.049 10.661 1.00 94.31 252 TYR A CA 1
ATOM 2014 C C . TYR A 1 252 ? -3.975 -10.101 11.553 1.00 94.31 252 TYR A C 1
ATOM 2016 O O . TYR A 1 252 ? -3.851 -11.289 11.255 1.00 94.31 252 TYR A O 1
ATOM 2024 N N . GLU A 1 253 ? -4.760 -9.698 12.557 1.00 94.69 253 GLU A N 1
ATOM 2025 C CA . GLU A 1 253 ? -5.466 -10.654 13.425 1.00 94.69 253 GLU A CA 1
ATOM 2026 C C . GLU A 1 253 ? -6.412 -11.567 12.627 1.00 94.69 253 GLU A C 1
ATOM 2028 O O . GLU A 1 253 ? -6.405 -12.786 12.796 1.00 94.69 253 GLU A O 1
ATOM 2033 N N . ARG A 1 254 ? -7.176 -11.006 11.674 1.00 93.12 254 ARG A N 1
ATOM 2034 C CA . ARG A 1 254 ? -8.133 -11.774 10.852 1.00 93.12 254 ARG A CA 1
ATOM 2035 C C . ARG A 1 254 ? -7.474 -12.802 9.925 1.00 93.12 254 ARG A C 1
ATOM 2037 O O . ARG A 1 254 ? -8.140 -13.767 9.548 1.00 93.12 254 ARG A O 1
ATOM 2044 N N . PHE A 1 255 ? -6.238 -12.568 9.482 1.00 93.06 255 PHE A N 1
ATOM 2045 C CA . PHE A 1 255 ? -5.537 -13.448 8.537 1.00 93.06 255 PHE A CA 1
ATOM 2046 C C . PHE A 1 255 ? -4.590 -14.437 9.213 1.00 93.06 255 PHE A C 1
ATOM 2048 O O . PHE A 1 255 ? -4.377 -15.515 8.657 1.00 93.06 255 PHE A O 1
ATOM 2055 N N . LEU A 1 256 ? -4.008 -14.062 10.351 1.00 92.69 256 LEU A N 1
ATOM 2056 C CA . LEU A 1 256 ? -2.958 -14.831 11.016 1.00 92.69 256 LEU A CA 1
ATOM 2057 C C . LEU A 1 256 ? -3.451 -15.615 12.237 1.00 92.69 256 LEU A C 1
ATOM 2059 O O . LEU A 1 256 ? -2.697 -16.449 12.719 1.00 92.69 256 LEU A O 1
ATOM 2063 N N . ASP A 1 257 ? -4.689 -15.387 12.695 1.00 91.62 257 ASP A N 1
ATOM 2064 C CA . ASP A 1 257 ? -5.245 -16.020 13.904 1.00 91.62 257 ASP A CA 1
ATOM 2065 C C . ASP A 1 257 ? -4.376 -15.759 15.149 1.00 91.62 257 ASP A C 1
ATOM 2067 O O . ASP A 1 257 ? -4.051 -16.652 15.925 1.00 91.62 257 ASP A O 1
ATOM 2071 N N . ILE A 1 258 ? -3.968 -14.498 15.307 1.00 94.19 258 ILE A N 1
ATOM 2072 C CA . ILE A 1 258 ? -3.139 -13.998 16.411 1.00 94.19 258 ILE A CA 1
ATOM 2073 C C . ILE A 1 258 ? -3.862 -12.892 17.173 1.00 94.19 258 ILE A C 1
ATOM 2075 O O . ILE A 1 258 ? -4.810 -12.293 16.663 1.00 94.19 258 ILE A O 1
ATOM 2079 N N . LYS A 1 259 ? -3.366 -12.587 18.372 1.00 93.62 259 LYS A N 1
ATOM 2080 C CA . LYS A 1 259 ? -3.820 -11.475 19.209 1.00 93.62 259 LYS A CA 1
ATOM 2081 C C . LYS A 1 259 ? -2.705 -10.457 19.393 1.00 93.62 259 LYS A C 1
ATOM 2083 O O . LYS A 1 259 ? -1.734 -10.709 20.106 1.00 93.62 259 LYS A O 1
ATOM 2088 N N . LEU A 1 260 ? -2.855 -9.304 18.759 1.00 94.25 260 LEU A N 1
ATOM 2089 C CA . LEU A 1 260 ? -1.919 -8.198 18.893 1.00 94.25 260 LEU A CA 1
ATOM 2090 C C . LEU A 1 260 ? -2.270 -7.353 20.129 1.00 94.25 260 LEU A C 1
ATOM 2092 O O . LEU A 1 260 ? -3.368 -7.399 20.679 1.00 94.25 260 LEU A O 1
ATOM 2096 N N . THR A 1 261 ? -1.303 -6.562 20.574 1.00 92.19 261 THR A N 1
ATOM 2097 C CA . THR A 1 261 ? -1.421 -5.620 21.702 1.00 92.19 261 THR A CA 1
ATOM 2098 C C . THR A 1 261 ? -1.112 -4.201 21.242 1.00 92.19 261 THR A C 1
ATOM 2100 O O . THR A 1 261 ? -0.524 -4.013 20.172 1.00 92.19 261 THR A O 1
ATOM 2103 N N . ARG A 1 262 ? -1.435 -3.191 22.059 1.00 90.81 262 ARG A N 1
ATOM 2104 C CA . ARG A 1 262 ? -1.172 -1.771 21.751 1.00 90.81 262 ARG A CA 1
ATOM 2105 C C . ARG A 1 262 ? 0.271 -1.457 21.338 1.00 90.81 262 ARG A C 1
ATOM 2107 O O . ARG A 1 262 ? 0.501 -0.478 20.628 1.00 90.81 262 ARG A O 1
ATOM 2114 N N . ASP A 1 263 ? 1.227 -2.277 21.776 1.00 90.38 263 ASP A N 1
ATOM 2115 C CA . ASP A 1 263 ? 2.651 -2.099 21.490 1.00 90.38 263 ASP A CA 1
ATOM 2116 C C . ASP A 1 263 ? 3.023 -2.507 20.058 1.00 90.38 263 ASP A C 1
ATOM 2118 O O . ASP A 1 263 ? 4.063 -2.095 19.551 1.00 90.38 263 ASP A O 1
ATOM 2122 N N . HIS A 1 264 ? 2.160 -3.250 19.364 1.00 91.88 264 HIS A N 1
ATOM 2123 C CA . HIS A 1 264 ? 2.345 -3.603 17.955 1.00 91.88 264 HIS A CA 1
ATOM 2124 C C . HIS A 1 264 ? 2.022 -2.437 17.008 1.00 91.88 264 HIS A C 1
ATOM 2126 O O . HIS A 1 264 ? 2.325 -2.509 15.820 1.00 91.88 264 HIS A O 1
ATOM 2132 N N . SER A 1 265 ? 1.446 -1.346 17.528 1.00 89.94 265 SER A N 1
ATOM 2133 C CA . SER A 1 265 ? 1.177 -0.117 16.783 1.00 89.94 265 SER A CA 1
ATOM 2134 C C . SER A 1 265 ? 2.118 1.000 17.230 1.00 89.94 265 SER A C 1
ATOM 2136 O O . SER A 1 265 ? 1.870 1.693 18.225 1.00 89.94 265 SER A O 1
ATOM 2138 N N . ILE A 1 266 ? 3.179 1.213 16.450 1.00 87.38 266 ILE A N 1
ATOM 2139 C CA . ILE A 1 266 ? 4.118 2.316 16.644 1.00 87.38 266 ILE A CA 1
ATOM 2140 C C . ILE A 1 266 ? 3.722 3.505 15.765 1.00 87.38 266 ILE A C 1
ATOM 2142 O O . ILE A 1 266 ? 3.750 3.445 14.539 1.00 87.38 266 ILE A O 1
ATOM 2146 N N . THR A 1 267 ? 3.347 4.612 16.400 1.00 85.69 267 THR A N 1
ATOM 2147 C CA . THR A 1 267 ? 3.106 5.878 15.708 1.00 85.69 267 THR A CA 1
ATOM 2148 C C . THR A 1 267 ? 4.301 6.781 15.909 1.00 85.69 267 THR A C 1
ATOM 2150 O O . THR A 1 267 ? 5.007 6.708 16.919 1.00 85.69 267 THR A O 1
ATOM 2153 N N . ALA A 1 268 ? 4.506 7.677 14.950 1.00 80.31 268 ALA A N 1
ATOM 2154 C CA . ALA A 1 268 ? 5.463 8.747 15.117 1.00 80.31 268 ALA A CA 1
ATOM 2155 C C . ALA A 1 268 ? 5.147 9.460 16.452 1.00 80.31 268 ALA A C 1
ATOM 2157 O O . ALA A 1 268 ? 6.055 9.572 17.281 1.00 80.31 268 ALA A O 1
ATOM 2158 N N . GLY A 1 269 ? 3.849 9.765 16.679 1.00 77.94 269 GLY A N 1
ATOM 2159 C CA . GLY A 1 269 ? 3.180 10.159 17.933 1.00 77.94 269 GLY A CA 1
ATOM 2160 C C . GLY A 1 269 ? 3.905 9.734 19.196 1.00 77.94 269 GLY A C 1
ATOM 2161 O O . GLY A 1 269 ? 4.512 10.530 19.910 1.00 77.94 269 GLY A O 1
ATOM 2162 N N . LYS A 1 270 ? 3.869 8.423 19.414 1.00 77.31 270 LYS A N 1
ATOM 2163 C CA . LYS A 1 270 ? 4.436 7.748 20.580 1.00 77.31 270 LY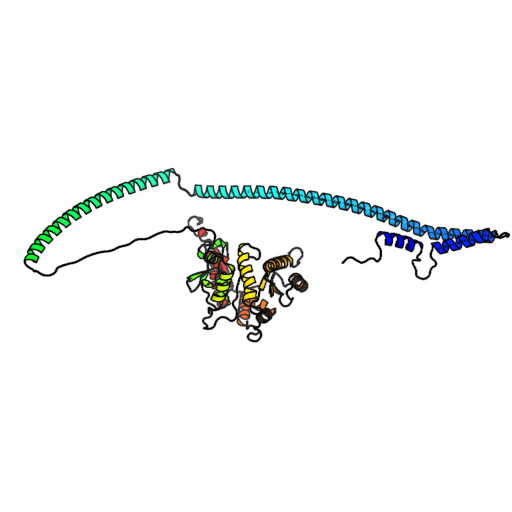S A CA 1
ATOM 2164 C C . LYS A 1 270 ? 5.941 7.947 20.722 1.00 77.31 270 LYS A C 1
ATOM 2166 O O . LYS A 1 270 ? 6.426 8.063 21.841 1.00 77.31 270 LYS A O 1
ATOM 2171 N N . ILE A 1 271 ? 6.681 8.009 19.615 1.00 74.38 271 ILE A N 1
ATOM 2172 C CA . ILE A 1 271 ? 8.147 8.081 19.648 1.00 74.38 271 ILE A CA 1
ATOM 2173 C C . ILE A 1 271 ? 8.643 9.483 20.026 1.00 74.38 271 ILE A C 1
ATOM 2175 O O . ILE A 1 271 ? 9.613 9.598 20.770 1.00 74.38 271 ILE A O 1
ATOM 2179 N N . HIS A 1 272 ? 7.996 10.567 19.570 1.00 66.56 272 HIS A N 1
ATOM 2180 C CA . HIS A 1 272 ? 8.492 11.925 19.875 1.00 66.56 272 HIS A CA 1
ATOM 2181 C C . HIS A 1 272 ? 8.373 12.298 21.358 1.00 66.56 272 HIS A C 1
ATOM 2183 O O . HIS A 1 272 ? 9.122 13.151 21.833 1.00 66.56 272 HIS A O 1
ATOM 2189 N N . HIS A 1 273 ? 7.487 11.640 22.107 1.00 57.09 273 HIS A N 1
ATOM 2190 C CA . HIS A 1 273 ? 7.364 11.839 23.551 1.00 57.09 273 HIS A CA 1
ATOM 2191 C C . HIS A 1 273 ? 8.504 11.159 24.343 1.00 57.09 273 HIS A C 1
ATOM 2193 O O . HIS A 1 273 ? 8.618 11.370 25.550 1.00 57.09 273 HIS A O 1
ATOM 2199 N N . VAL A 1 274 ? 9.366 10.366 23.689 1.00 53.19 274 VAL A N 1
ATOM 2200 C CA . VAL A 1 274 ? 10.328 9.464 24.340 1.00 53.19 274 VAL A CA 1
ATOM 2201 C C . VAL A 1 274 ? 11.764 9.697 23.831 1.00 53.19 274 VAL A C 1
ATOM 2203 O O . VAL A 1 274 ? 12.354 8.818 23.235 1.00 53.19 274 VAL A O 1
ATOM 2206 N N . ILE A 1 275 ? 12.404 10.828 24.180 1.00 49.16 275 ILE A N 1
ATOM 2207 C CA . ILE A 1 275 ? 13.894 10.955 24.244 1.00 49.16 275 ILE A CA 1
ATOM 2208 C C . ILE A 1 275 ? 14.605 11.187 22.862 1.00 49.16 275 ILE A C 1
ATOM 2210 O O . ILE A 1 275 ? 14.125 10.771 21.813 1.00 49.16 275 ILE A O 1
ATOM 2214 N N . PRO A 1 276 ? 15.757 11.910 22.792 1.00 58.50 276 PRO A N 1
ATOM 2215 C CA . PRO A 1 276 ? 16.256 12.554 21.554 1.00 58.50 276 PRO A CA 1
ATOM 2216 C C . PRO A 1 276 ? 16.928 11.658 20.486 1.00 58.50 276 PRO A C 1
ATOM 2218 O O . PRO A 1 276 ? 17.482 12.190 19.521 1.00 58.50 276 PRO A O 1
ATOM 2221 N N . HIS A 1 277 ? 16.898 10.325 20.611 1.00 80.00 277 HIS A N 1
ATOM 2222 C CA . HIS A 1 277 ? 17.496 9.381 19.647 1.00 80.00 277 HIS A CA 1
ATOM 2223 C C . HIS A 1 277 ? 16.443 8.452 19.019 1.00 80.00 277 HIS A C 1
ATOM 2225 O O . HIS A 1 277 ? 16.508 7.233 19.161 1.00 80.00 277 HIS A O 1
ATOM 2231 N N . ILE A 1 278 ? 15.506 9.048 18.276 1.00 85.06 278 ILE A N 1
ATOM 2232 C CA . ILE A 1 278 ? 14.335 8.408 17.639 1.00 85.06 278 ILE A CA 1
ATOM 2233 C C . ILE A 1 278 ? 14.660 7.069 16.949 1.00 85.06 278 ILE A C 1
ATOM 2235 O O . ILE A 1 278 ? 13.917 6.103 17.096 1.00 85.06 278 ILE A O 1
ATOM 2239 N N . THR A 1 279 ? 15.771 6.974 16.209 1.00 89.75 279 THR A N 1
ATOM 2240 C CA . THR A 1 279 ? 16.107 5.750 15.460 1.00 89.75 279 THR A CA 1
ATOM 2241 C C . THR A 1 279 ? 16.480 4.573 16.356 1.00 89.75 279 THR A C 1
ATOM 2243 O O . THR A 1 279 ? 16.214 3.436 15.973 1.00 89.75 279 THR A O 1
ATOM 2246 N N . ASN A 1 280 ? 17.085 4.813 17.523 1.00 90.44 280 ASN A N 1
ATOM 2247 C CA . ASN A 1 280 ? 17.414 3.750 18.476 1.00 90.44 280 ASN A CA 1
ATOM 2248 C C . ASN A 1 280 ? 16.150 3.254 19.176 1.00 90.44 280 ASN A C 1
ATOM 2250 O O . ASN A 1 280 ? 15.942 2.051 19.250 1.00 90.44 280 ASN A O 1
ATOM 2254 N N . GLU A 1 281 ? 15.274 4.172 19.590 1.00 91.00 281 GLU A N 1
ATOM 2255 C CA . GLU A 1 281 ? 14.004 3.818 20.233 1.00 91.00 281 GLU A CA 1
ATOM 2256 C C . GLU A 1 281 ? 13.126 2.956 19.319 1.00 91.00 281 GLU A C 1
ATOM 2258 O O . GLU A 1 281 ? 12.563 1.964 19.771 1.00 91.00 281 GLU A O 1
ATOM 2263 N N . ILE A 1 282 ? 13.063 3.264 18.016 1.00 91.88 282 ILE A N 1
ATOM 2264 C CA . ILE A 1 282 ? 12.345 2.430 17.038 1.00 91.88 282 ILE A CA 1
ATOM 2265 C C . ILE A 1 282 ? 12.938 1.013 16.976 1.00 91.88 282 ILE A C 1
ATOM 2267 O O . ILE A 1 282 ? 12.193 0.036 16.979 1.00 91.88 282 ILE A O 1
ATOM 2271 N N . GLN A 1 283 ? 14.268 0.886 16.923 1.00 93.56 283 GLN A N 1
ATOM 2272 C CA . GLN A 1 283 ? 14.945 -0.416 16.853 1.00 93.56 283 GLN A CA 1
ATOM 2273 C C . GLN A 1 283 ? 14.710 -1.245 18.119 1.00 93.56 283 GLN A C 1
ATOM 2275 O O . GLN A 1 283 ? 14.320 -2.408 18.035 1.00 93.56 283 GLN A O 1
ATOM 2280 N N . ASP A 1 284 ? 14.896 -0.630 19.285 1.00 93.12 284 ASP A N 1
ATOM 2281 C CA . ASP A 1 284 ? 14.728 -1.283 20.582 1.00 93.12 284 ASP A CA 1
ATOM 2282 C C . ASP A 1 284 ? 13.252 -1.665 20.819 1.00 93.12 284 ASP A C 1
ATOM 2284 O O . ASP A 1 284 ? 12.958 -2.709 21.404 1.00 93.12 284 ASP A O 1
ATOM 2288 N N . TRP A 1 285 ? 12.307 -0.865 20.307 1.00 92.88 285 TRP A N 1
ATOM 2289 C CA . TRP A 1 285 ? 10.881 -1.193 20.308 1.00 92.88 285 TRP A CA 1
ATOM 2290 C C . TRP A 1 285 ? 10.582 -2.436 19.471 1.00 92.88 285 TRP A C 1
ATOM 2292 O O . TRP A 1 285 ? 9.907 -3.344 19.956 1.00 92.88 285 TRP A O 1
ATOM 2302 N N . ILE A 1 286 ? 11.089 -2.495 18.236 1.00 93.94 286 ILE A N 1
ATOM 2303 C CA . ILE A 1 286 ? 10.901 -3.646 17.342 1.00 93.94 286 ILE A CA 1
ATOM 2304 C C . ILE A 1 286 ? 11.425 -4.924 18.002 1.00 93.94 286 ILE A C 1
ATOM 2306 O O . ILE A 1 286 ? 10.712 -5.924 18.035 1.00 93.94 286 ILE A O 1
ATOM 2310 N N . GLU A 1 287 ? 12.638 -4.892 18.561 1.00 94.19 287 GLU A N 1
ATOM 2311 C CA . GLU A 1 287 ? 13.233 -6.052 19.237 1.00 94.19 287 GLU A CA 1
ATOM 2312 C C . GLU A 1 287 ? 12.407 -6.491 20.452 1.00 94.19 287 GLU A C 1
ATOM 2314 O O . GLU A 1 287 ? 12.166 -7.684 20.636 1.00 94.19 287 GLU A O 1
ATOM 2319 N N . ARG A 1 288 ? 11.925 -5.537 21.259 1.00 94.12 288 ARG A N 1
ATOM 2320 C CA . ARG A 1 288 ? 11.095 -5.824 22.435 1.00 94.12 288 ARG A CA 1
ATOM 2321 C C . ARG A 1 288 ? 9.760 -6.461 22.064 1.00 94.12 288 ARG A C 1
ATOM 2323 O O . ARG A 1 288 ? 9.325 -7.364 22.766 1.00 94.12 288 ARG A O 1
ATOM 2330 N N . VAL A 1 289 ? 9.100 -5.988 21.010 1.00 93.31 289 VAL A N 1
ATOM 2331 C CA . VAL A 1 289 ? 7.794 -6.520 20.590 1.00 93.31 289 VAL A CA 1
ATOM 2332 C C . VAL A 1 289 ? 7.950 -7.867 19.887 1.00 93.31 289 VAL A C 1
ATOM 2334 O O . VAL A 1 289 ? 7.158 -8.768 20.128 1.00 93.31 289 VAL A O 1
ATOM 2337 N N . ALA A 1 290 ? 9.008 -8.054 19.091 1.00 93.94 290 ALA A N 1
ATOM 2338 C CA . ALA A 1 290 ? 9.247 -9.300 18.360 1.00 93.94 290 ALA A CA 1
ATOM 2339 C C . ALA A 1 290 ? 9.458 -10.529 19.266 1.00 93.94 290 ALA A C 1
ATOM 2341 O O . ALA A 1 290 ? 9.248 -11.653 18.816 1.00 93.94 290 ALA A O 1
ATOM 2342 N N . ILE A 1 291 ? 9.869 -10.335 20.526 1.00 94.38 291 ILE A N 1
ATOM 2343 C CA . ILE A 1 291 ? 10.034 -11.433 21.492 1.00 94.38 291 ILE A CA 1
ATOM 2344 C C . ILE A 1 291 ? 8.753 -11.788 22.258 1.00 94.38 291 ILE A C 1
ATOM 2346 O O . ILE A 1 291 ? 8.770 -12.741 23.035 1.00 94.38 291 ILE A O 1
ATOM 2350 N N . VAL A 1 292 ? 7.670 -11.022 22.095 1.00 92.56 292 VAL A N 1
ATOM 2351 C CA . VAL A 1 292 ? 6.396 -11.266 22.781 1.00 92.56 292 VAL A CA 1
ATOM 2352 C C . VAL A 1 292 ? 5.556 -12.239 21.944 1.00 92.56 292 VAL A C 1
ATOM 2354 O O . VAL A 1 292 ? 5.232 -11.913 20.803 1.00 92.56 292 VAL A O 1
ATOM 2357 N N . PRO A 1 293 ? 5.178 -13.417 22.473 1.00 93.06 293 PRO A N 1
ATOM 2358 C CA . PRO A 1 293 ? 4.295 -14.342 21.766 1.00 93.06 293 PRO A CA 1
ATOM 2359 C C . PRO A 1 293 ? 2.879 -13.770 21.610 1.00 93.06 293 PRO A C 1
ATOM 2361 O O . PRO A 1 293 ? 2.344 -13.157 22.537 1.00 93.06 293 PRO A O 1
ATOM 2364 N N . VAL A 1 294 ? 2.262 -14.000 20.448 1.00 92.38 294 VAL A N 1
ATOM 2365 C CA . VAL A 1 294 ? 0.936 -13.452 20.073 1.00 92.38 294 VAL A CA 1
ATOM 2366 C C . VAL A 1 294 ? -0.066 -14.513 19.608 1.00 92.38 294 VAL A C 1
ATOM 2368 O O . VAL A 1 294 ? -1.244 -14.218 19.417 1.00 92.38 294 VAL A O 1
ATOM 2371 N N . ASP A 1 295 ? 0.381 -15.752 19.438 1.00 91.00 295 ASP A N 1
ATOM 2372 C CA . ASP A 1 295 ? -0.402 -16.918 19.003 1.00 91.00 295 ASP A CA 1
ATOM 2373 C C . ASP A 1 295 ? -0.812 -17.833 20.175 1.00 91.00 295 ASP A C 1
ATOM 2375 O O . ASP A 1 295 ? -1.508 -18.829 19.988 1.00 91.00 295 ASP A O 1
ATOM 2379 N N . GLY A 1 296 ? -0.425 -17.474 21.403 1.00 89.50 296 GLY A N 1
ATOM 2380 C CA . GLY A 1 296 ? -0.673 -18.263 22.609 1.00 89.50 296 GLY A CA 1
ATOM 2381 C C . GLY A 1 296 ? 0.417 -19.290 22.925 1.00 89.50 296 GLY A C 1
ATOM 2382 O O . GLY A 1 296 ? 0.297 -19.989 23.935 1.00 89.50 296 GLY A O 1
ATOM 2383 N N . GLU A 1 297 ? 1.477 -19.357 22.118 1.00 90.94 297 GLU A N 1
ATOM 2384 C CA . GLU A 1 297 ? 2.657 -20.168 22.403 1.00 90.94 297 GLU A CA 1
ATOM 2385 C C . GLU A 1 297 ? 3.571 -19.496 23.447 1.00 90.94 297 GLU A C 1
ATOM 2387 O O . GLU A 1 297 ? 3.406 -18.333 23.822 1.00 90.94 297 GLU A O 1
ATOM 2392 N N . VAL A 1 298 ? 4.522 -20.264 23.986 1.00 90.31 298 VAL A N 1
ATOM 2393 C CA . VAL A 1 298 ? 5.468 -19.777 25.012 1.00 90.31 298 VAL A CA 1
ATOM 2394 C C . VAL A 1 298 ? 6.707 -19.144 24.384 1.00 90.31 298 VAL A C 1
ATOM 2396 O O . VAL A 1 298 ? 7.295 -18.226 24.960 1.00 90.31 298 VAL A O 1
ATOM 2399 N N . ASP A 1 299 ? 7.114 -19.658 23.228 1.00 92.75 299 ASP A N 1
ATOM 2400 C CA . ASP A 1 299 ? 8.327 -19.236 22.544 1.00 92.75 299 ASP A CA 1
ATOM 2401 C C . ASP A 1 299 ? 8.056 -18.022 21.634 1.00 92.75 299 ASP A C 1
ATOM 2403 O O . ASP A 1 299 ? 6.948 -17.871 21.115 1.00 92.75 299 ASP A O 1
ATOM 2407 N N . PRO A 1 300 ? 9.052 -17.142 21.423 1.00 92.75 300 PRO A N 1
ATOM 2408 C CA . PRO A 1 300 ? 8.952 -16.055 20.455 1.00 92.75 300 PRO A CA 1
ATOM 2409 C C . PRO A 1 300 ? 8.666 -16.542 19.033 1.00 92.75 300 PRO A C 1
ATOM 2411 O O . PRO A 1 300 ? 9.097 -17.626 18.639 1.00 92.75 300 PRO A O 1
ATOM 2414 N N . ALA A 1 301 ? 8.031 -15.688 18.229 1.00 92.50 301 ALA A N 1
ATOM 2415 C CA . ALA A 1 301 ? 7.804 -15.970 16.817 1.00 92.50 301 ALA A CA 1
ATOM 2416 C C . ALA A 1 301 ? 9.126 -16.083 16.032 1.00 92.50 301 ALA A C 1
ATOM 2418 O O . ALA A 1 301 ? 10.044 -15.281 16.214 1.00 92.50 301 ALA A O 1
ATOM 2419 N N . ASP A 1 302 ? 9.189 -17.020 15.080 1.00 91.31 302 ASP A N 1
ATOM 2420 C CA . ASP A 1 302 ? 10.346 -17.176 14.182 1.00 91.31 302 ASP A CA 1
ATOM 2421 C C . ASP A 1 302 ? 10.535 -15.970 13.243 1.00 91.31 302 ASP A C 1
ATOM 2423 O O . ASP A 1 302 ? 11.653 -15.640 12.842 1.00 91.31 302 ASP A O 1
ATOM 2427 N N . VAL A 1 303 ? 9.430 -15.330 12.839 1.00 93.62 303 VAL A N 1
ATOM 2428 C CA . VAL A 1 303 ? 9.414 -14.206 11.896 1.00 93.62 303 VAL A CA 1
ATOM 2429 C C . VAL A 1 303 ? 8.437 -13.139 12.378 1.00 93.62 303 VAL A C 1
ATOM 2431 O O . VAL A 1 303 ? 7.243 -13.394 12.505 1.00 93.62 303 VAL A O 1
ATOM 2434 N N . CYS A 1 304 ? 8.938 -11.916 12.554 1.00 95.00 304 CYS A N 1
ATOM 2435 C CA . CYS A 1 304 ? 8.122 -10.728 12.794 1.00 95.00 304 CYS A CA 1
ATOM 2436 C C . CYS A 1 304 ? 7.892 -9.974 11.474 1.00 95.00 304 CYS A C 1
ATOM 2438 O O . CYS A 1 304 ? 8.848 -9.606 10.783 1.00 95.00 304 CYS A O 1
ATOM 2440 N N . ILE A 1 305 ? 6.626 -9.755 11.107 1.00 95.62 305 ILE A N 1
ATOM 2441 C CA . ILE A 1 305 ? 6.254 -8.947 9.940 1.00 95.62 305 ILE A CA 1
ATOM 2442 C C . ILE A 1 305 ? 6.118 -7.499 10.396 1.00 95.62 305 ILE A C 1
ATOM 2444 O O . ILE A 1 305 ? 5.268 -7.186 11.221 1.00 95.62 305 ILE A O 1
ATOM 2448 N N . ILE A 1 306 ? 6.938 -6.619 9.825 1.00 95.12 306 ILE A N 1
ATOM 2449 C CA . ILE A 1 306 ? 6.906 -5.190 10.125 1.00 95.12 306 ILE A CA 1
ATOM 2450 C C . ILE A 1 306 ? 6.386 -4.449 8.899 1.00 95.12 306 ILE A C 1
ATOM 2452 O O . ILE A 1 306 ? 7.020 -4.459 7.840 1.00 95.12 306 ILE A O 1
ATOM 2456 N N . GLU A 1 307 ? 5.237 -3.803 9.051 1.00 94.62 307 GLU A N 1
ATOM 2457 C CA . GLU A 1 307 ? 4.692 -2.887 8.058 1.00 94.62 307 GLU A CA 1
ATOM 2458 C C . GLU A 1 307 ? 5.091 -1.450 8.385 1.00 94.62 307 GLU A C 1
ATOM 2460 O O . GLU A 1 307 ? 4.988 -0.993 9.521 1.00 94.62 307 GLU A O 1
ATOM 2465 N N . LEU A 1 308 ? 5.544 -0.728 7.362 1.00 91.69 308 LEU A N 1
ATOM 2466 C CA . LEU A 1 308 ? 5.707 0.716 7.427 1.00 91.69 308 LEU A CA 1
ATOM 2467 C C . LEU A 1 308 ? 4.551 1.357 6.664 1.00 91.69 308 LEU A C 1
ATOM 2469 O O . LEU A 1 308 ? 4.553 1.347 5.431 1.00 91.69 308 LEU A O 1
ATOM 2473 N N . GLY A 1 309 ? 3.594 1.915 7.405 1.00 86.69 309 GLY A N 1
ATOM 2474 C CA . GLY A 1 309 ? 2.487 2.679 6.837 1.00 86.69 309 GLY A CA 1
ATOM 2475 C C . GLY A 1 309 ? 2.948 3.939 6.091 1.00 86.69 309 GLY A C 1
ATOM 2476 O O . GLY A 1 309 ? 4.072 4.426 6.256 1.00 86.69 309 GLY A O 1
ATOM 2477 N N . GLY A 1 310 ? 2.057 4.488 5.265 1.00 86.06 310 GLY A N 1
ATOM 2478 C CA . GLY A 1 310 ? 2.334 5.662 4.432 1.00 86.06 310 GLY A CA 1
ATOM 2479 C C . GLY A 1 310 ? 3.089 5.338 3.137 1.00 86.06 310 GLY A C 1
ATOM 2480 O O . GLY A 1 310 ? 3.130 4.195 2.680 1.00 86.06 310 GLY A O 1
ATOM 2481 N N . THR A 1 311 ? 3.659 6.362 2.490 1.00 88.81 311 THR A N 1
ATOM 2482 C CA . THR A 1 311 ? 4.378 6.205 1.216 1.00 88.81 311 THR A CA 1
ATOM 2483 C C . THR A 1 311 ? 5.858 6.555 1.354 1.00 88.81 311 THR A C 1
ATOM 2485 O O . THR A 1 311 ? 6.254 7.518 2.005 1.00 88.81 311 THR A O 1
ATOM 2488 N N . ILE A 1 312 ? 6.714 5.786 0.674 1.00 88.94 312 ILE A N 1
ATOM 2489 C CA . ILE A 1 312 ? 8.152 6.069 0.631 1.00 88.94 312 ILE A CA 1
ATOM 2490 C C . ILE A 1 312 ? 8.421 7.428 -0.029 1.00 88.94 312 ILE A C 1
ATOM 2492 O O . ILE A 1 312 ? 8.130 7.656 -1.212 1.00 88.94 312 ILE A O 1
ATOM 2496 N N . GLY A 1 313 ? 9.098 8.296 0.720 1.00 83.06 313 GLY A N 1
ATOM 2497 C CA . GLY A 1 313 ? 9.492 9.634 0.288 1.00 83.06 313 GLY A CA 1
ATOM 2498 C C . GLY A 1 313 ? 8.693 10.764 0.924 1.00 83.06 313 GLY A C 1
ATOM 2499 O O . GLY A 1 313 ? 8.963 11.914 0.576 1.00 83.06 313 GLY A O 1
ATOM 2500 N N . ASP A 1 314 ? 7.761 10.439 1.817 1.00 86.25 314 ASP A N 1
ATOM 2501 C CA . ASP A 1 314 ? 7.099 11.399 2.694 1.00 86.25 314 ASP A CA 1
ATOM 2502 C C . ASP A 1 314 ? 8.002 11.710 3.904 1.00 86.25 314 ASP A C 1
ATOM 2504 O O . ASP A 1 314 ? 8.814 10.872 4.327 1.00 86.25 314 ASP A O 1
ATOM 2508 N N . ILE A 1 315 ? 7.899 12.924 4.451 1.00 79.69 315 ILE A N 1
ATOM 2509 C CA . ILE A 1 315 ? 8.795 13.417 5.515 1.00 79.69 315 ILE A CA 1
ATOM 2510 C C . ILE A 1 315 ? 8.626 12.566 6.780 1.00 79.69 315 ILE A C 1
ATOM 2512 O O . ILE A 1 315 ? 9.605 12.198 7.426 1.00 79.69 315 ILE A O 1
ATOM 2516 N N . GLU A 1 316 ? 7.392 12.173 7.066 1.00 81.88 316 GLU A N 1
ATOM 2517 C CA . GLU A 1 316 ? 6.956 11.381 8.211 1.00 81.88 316 GLU A CA 1
ATOM 2518 C C . GLU A 1 316 ? 7.613 9.993 8.230 1.00 81.88 316 GLU A C 1
ATOM 2520 O O . GLU A 1 316 ? 8.030 9.508 9.285 1.00 81.88 316 GLU A O 1
ATOM 2525 N N . SER A 1 317 ? 7.762 9.378 7.050 1.00 84.56 317 SER A N 1
ATOM 2526 C CA . SER A 1 317 ? 8.352 8.042 6.879 1.00 84.56 317 SER A CA 1
ATOM 2527 C C . SER A 1 317 ? 9.879 8.030 7.015 1.00 84.56 317 SER A C 1
ATOM 2529 O O . SER A 1 317 ? 10.471 6.989 7.300 1.00 84.56 317 SER A O 1
ATOM 2531 N N . THR A 1 318 ? 10.534 9.184 6.843 1.00 85.88 318 THR A N 1
ATOM 2532 C CA . THR A 1 318 ? 12.000 9.280 6.730 1.00 85.88 318 THR A CA 1
ATOM 2533 C C . THR A 1 318 ? 12.717 8.727 7.964 1.00 85.88 318 THR A C 1
ATOM 2535 O O . THR A 1 318 ? 13.683 7.977 7.831 1.00 85.88 318 THR A O 1
ATOM 2538 N N . GLN A 1 319 ? 12.222 9.041 9.164 1.00 86.50 319 GLN A N 1
ATOM 2539 C CA . GLN A 1 319 ? 12.806 8.566 10.425 1.00 86.50 319 GLN A CA 1
ATOM 2540 C C . GLN A 1 319 ? 12.746 7.038 10.580 1.00 86.50 319 GLN A C 1
ATOM 2542 O O . GLN A 1 319 ? 13.695 6.430 11.071 1.00 86.50 319 GLN A O 1
ATOM 2547 N N . PHE A 1 320 ? 11.661 6.408 10.118 1.00 91.25 320 PHE A N 1
ATOM 2548 C CA . PHE A 1 320 ? 11.486 4.960 10.185 1.00 91.25 320 PHE A CA 1
ATOM 2549 C C . PHE A 1 320 ? 12.386 4.253 9.179 1.00 91.25 320 PHE A C 1
ATOM 2551 O O . PHE A 1 320 ? 13.029 3.265 9.515 1.00 91.25 320 PHE A O 1
ATOM 2558 N N . ILE A 1 321 ? 12.487 4.782 7.956 1.00 91.81 321 ILE A N 1
ATOM 2559 C CA . ILE A 1 321 ? 13.363 4.224 6.921 1.00 91.81 321 ILE A CA 1
ATOM 2560 C C . ILE A 1 321 ? 14.827 4.276 7.380 1.00 91.81 321 ILE A C 1
ATOM 2562 O O . ILE A 1 321 ? 15.544 3.289 7.229 1.00 91.81 321 ILE A O 1
ATOM 2566 N N . GLU A 1 322 ? 15.258 5.384 7.989 1.00 90.25 322 GLU A N 1
ATOM 2567 C CA . GLU A 1 322 ? 16.597 5.499 8.576 1.00 90.25 322 GLU A CA 1
ATOM 2568 C C . GLU A 1 322 ? 16.802 4.502 9.731 1.00 90.25 322 GLU A C 1
ATOM 2570 O O . GLU A 1 322 ? 17.827 3.821 9.781 1.00 90.25 322 GLU A O 1
ATOM 2575 N N . ALA A 1 323 ? 15.812 4.343 10.618 1.00 92.56 323 ALA A N 1
ATOM 2576 C CA . ALA A 1 323 ? 15.868 3.352 11.692 1.00 92.56 323 ALA A CA 1
ATOM 2577 C C . ALA A 1 323 ? 16.007 1.921 11.147 1.00 92.56 323 ALA A C 1
ATOM 2579 O O . ALA A 1 323 ? 16.882 1.185 11.591 1.00 92.56 323 ALA A O 1
ATOM 2580 N N . PHE A 1 324 ? 15.221 1.541 10.135 1.00 93.94 324 PHE A N 1
ATOM 2581 C CA . PHE A 1 324 ? 15.318 0.236 9.473 1.00 93.94 324 PHE A CA 1
ATOM 2582 C C . PHE A 1 324 ? 16.641 0.045 8.722 1.00 93.94 324 PHE A C 1
ATOM 2584 O O . PHE A 1 324 ? 17.180 -1.064 8.683 1.00 93.94 324 PHE A O 1
ATOM 2591 N N . SER A 1 325 ? 17.186 1.115 8.139 1.00 92.62 325 SER A N 1
ATOM 2592 C CA . SER A 1 325 ? 18.502 1.111 7.498 1.00 92.62 325 SER A CA 1
ATOM 2593 C C . SER A 1 325 ? 19.584 0.728 8.507 1.00 92.62 325 SER A C 1
ATOM 2595 O O . SER A 1 325 ? 20.313 -0.240 8.286 1.00 92.62 325 SER A O 1
ATOM 2597 N N . GLN A 1 326 ? 19.617 1.390 9.667 1.00 93.38 326 GLN A N 1
ATOM 2598 C CA . GLN A 1 326 ? 20.525 1.060 10.772 1.00 93.38 326 GLN A CA 1
ATOM 2599 C C . GLN A 1 326 ? 20.253 -0.341 11.340 1.00 93.38 326 GLN A C 1
ATOM 2601 O O . GLN A 1 326 ? 21.191 -1.119 11.540 1.00 93.38 326 GLN A O 1
ATOM 2606 N N . PHE A 1 327 ? 18.977 -0.696 11.503 1.00 95.00 327 PHE A N 1
ATOM 2607 C CA . PHE A 1 327 ? 18.545 -1.999 12.002 1.00 95.00 327 PHE A CA 1
ATOM 2608 C C . PHE A 1 327 ? 19.080 -3.147 11.148 1.00 95.00 327 PHE A C 1
ATOM 2610 O O . PHE A 1 327 ? 19.549 -4.145 11.688 1.00 95.00 327 PHE A O 1
ATOM 2617 N N . SER A 1 328 ? 19.099 -2.983 9.818 1.00 94.19 328 SER A N 1
ATOM 2618 C CA . SER A 1 328 ? 19.622 -3.993 8.890 1.00 94.19 328 SER A CA 1
ATOM 2619 C C . SER A 1 328 ? 21.082 -4.374 9.168 1.00 94.19 328 SER A C 1
ATOM 2621 O O . SER A 1 328 ? 21.460 -5.538 9.018 1.00 94.19 328 SER A O 1
ATOM 2623 N N . TYR A 1 329 ? 21.896 -3.421 9.634 1.00 92.75 329 TYR A N 1
ATOM 2624 C CA . TYR A 1 329 ? 23.270 -3.683 10.062 1.00 92.75 329 TYR A CA 1
ATOM 2625 C C . TYR A 1 329 ? 23.323 -4.323 11.447 1.00 92.75 329 TYR A C 1
ATOM 2627 O O . TYR A 1 329 ? 24.169 -5.188 11.674 1.00 92.75 329 TYR A O 1
ATOM 2635 N N . ARG A 1 330 ? 22.430 -3.915 12.359 1.00 94.25 330 ARG A N 1
ATOM 2636 C CA . ARG A 1 330 ? 22.367 -4.433 13.730 1.00 94.25 330 ARG A CA 1
ATOM 2637 C C . ARG A 1 330 ? 21.994 -5.919 13.763 1.00 94.25 330 ARG A C 1
ATOM 2639 O O . ARG A 1 330 ? 22.704 -6.690 14.401 1.00 94.25 330 ARG A O 1
ATOM 2646 N N . VAL A 1 331 ? 20.935 -6.329 13.058 1.00 94.19 331 VAL A N 1
ATOM 2647 C CA . VAL A 1 331 ? 20.495 -7.740 13.034 1.00 94.19 331 VAL A CA 1
ATOM 2648 C C . VAL A 1 331 ? 21.361 -8.623 12.138 1.00 94.19 331 VAL A C 1
ATOM 2650 O O . VAL A 1 331 ? 21.406 -9.840 12.311 1.00 94.19 331 VAL A O 1
ATOM 2653 N N . GLY A 1 332 ? 22.083 -8.024 11.190 1.00 93.12 332 GLY A N 1
ATOM 2654 C CA . GLY A 1 332 ? 22.991 -8.728 10.296 1.00 93.12 332 GLY A CA 1
ATOM 2655 C C . GLY A 1 332 ? 22.308 -9.434 9.120 1.00 93.12 332 GLY A C 1
ATOM 2656 O O . GLY A 1 332 ? 21.084 -9.519 8.991 1.00 93.12 332 GLY A O 1
ATOM 2657 N N . ALA A 1 333 ? 23.141 -9.936 8.208 1.00 91.50 333 ALA A N 1
ATOM 2658 C CA . ALA A 1 333 ? 22.679 -10.558 6.974 1.00 91.50 333 ALA A CA 1
ATOM 2659 C C . ALA A 1 333 ? 21.910 -11.860 7.245 1.00 91.50 333 ALA A C 1
ATOM 2661 O O . ALA A 1 333 ? 22.382 -12.726 7.978 1.00 91.50 333 ALA A O 1
ATOM 2662 N N . GLY A 1 334 ? 20.763 -12.019 6.584 1.00 93.75 334 GLY A N 1
ATOM 2663 C CA . GLY A 1 334 ? 19.902 -13.191 6.742 1.00 93.75 334 GLY A CA 1
ATOM 2664 C C . GLY A 1 334 ? 18.811 -13.047 7.802 1.00 93.75 334 GLY A C 1
ATOM 2665 O O . GLY A 1 334 ? 17.985 -13.937 7.897 1.00 93.75 334 GLY A O 1
ATOM 2666 N N . ASN A 1 335 ? 18.770 -11.937 8.548 1.00 94.88 335 ASN A N 1
ATOM 2667 C CA . ASN A 1 335 ? 17.765 -11.695 9.594 1.00 94.88 335 ASN A CA 1
ATOM 2668 C C . ASN A 1 335 ? 16.781 -10.563 9.245 1.00 94.88 335 ASN A C 1
ATOM 2670 O O . ASN A 1 335 ? 15.931 -10.205 10.053 1.00 94.88 335 ASN A O 1
ATOM 2674 N N . LEU A 1 336 ? 16.886 -9.986 8.042 1.00 95.94 336 LEU A N 1
ATOM 2675 C CA . LEU A 1 336 ? 15.968 -8.965 7.539 1.00 95.94 336 LEU A CA 1
ATOM 2676 C C . LEU A 1 336 ? 15.638 -9.227 6.066 1.00 95.94 336 LEU A C 1
ATOM 2678 O O . LEU A 1 336 ? 16.537 -9.378 5.236 1.00 95.94 336 LEU A O 1
ATOM 2682 N N . CYS A 1 337 ? 14.344 -9.240 5.738 1.00 97.25 337 CYS A N 1
ATOM 2683 C CA . CYS A 1 337 ? 13.843 -9.332 4.370 1.00 97.25 337 CYS A CA 1
ATOM 2684 C C . CYS A 1 337 ? 12.997 -8.102 4.036 1.00 97.25 337 CYS A C 1
ATOM 2686 O O . CYS A 1 337 ? 11.874 -7.958 4.509 1.00 97.25 337 CYS A O 1
ATOM 2688 N N . VAL A 1 338 ? 13.516 -7.231 3.173 1.00 97.25 338 VAL A N 1
ATOM 2689 C CA . VAL A 1 338 ? 12.827 -6.014 2.737 1.00 97.25 338 VAL A CA 1
ATOM 2690 C C . VAL A 1 338 ? 11.969 -6.316 1.507 1.00 97.25 338 VAL A C 1
ATOM 2692 O O . VAL A 1 338 ? 12.489 -6.573 0.414 1.00 97.25 338 VAL A O 1
ATOM 2695 N N . VAL A 1 339 ? 10.647 -6.255 1.674 1.00 98.06 339 VAL A N 1
ATOM 2696 C CA . VAL A 1 339 ? 9.662 -6.373 0.589 1.00 98.06 339 VAL A CA 1
ATOM 2697 C C . VAL A 1 339 ? 9.167 -4.978 0.217 1.00 98.06 339 VAL A C 1
ATOM 2699 O O . VAL A 1 339 ? 8.558 -4.296 1.031 1.00 98.06 339 VAL A O 1
ATOM 2702 N N . HIS A 1 340 ? 9.410 -4.541 -1.019 1.00 97.75 340 HIS A N 1
ATOM 2703 C CA . HIS A 1 340 ? 8.901 -3.259 -1.507 1.00 97.75 340 HIS A CA 1
ATOM 2704 C C . HIS A 1 340 ? 7.670 -3.462 -2.388 1.00 97.75 340 HIS A C 1
ATOM 2706 O O . HIS A 1 340 ? 7.754 -4.088 -3.450 1.00 97.75 340 HIS A O 1
ATOM 2712 N N . VAL A 1 341 ? 6.538 -2.893 -1.973 1.00 97.50 341 VAL A N 1
ATOM 2713 C CA . VAL A 1 341 ? 5.301 -2.896 -2.757 1.00 97.50 341 VAL A CA 1
ATOM 2714 C C . VAL A 1 341 ? 5.290 -1.682 -3.684 1.00 97.50 341 VAL A C 1
ATOM 2716 O O . VAL A 1 341 ? 5.359 -0.541 -3.240 1.00 97.50 341 VAL A O 1
ATOM 2719 N N . GLY A 1 342 ? 5.227 -1.917 -4.995 1.00 96.62 342 GLY A N 1
ATOM 2720 C CA . GLY A 1 342 ? 5.237 -0.859 -6.005 1.00 96.62 342 GLY A CA 1
ATOM 2721 C C . GLY A 1 342 ? 4.053 -0.948 -6.961 1.00 96.62 342 GLY A C 1
ATOM 2722 O O . GLY A 1 342 ? 3.684 -2.034 -7.396 1.00 96.62 342 GLY A O 1
ATOM 2723 N N . LEU A 1 343 ? 3.497 0.197 -7.357 1.00 96.56 343 LEU A N 1
ATOM 2724 C CA . LEU A 1 343 ? 2.412 0.260 -8.339 1.00 96.56 343 LEU A CA 1
ATOM 2725 C C . LEU A 1 343 ? 2.955 0.259 -9.778 1.00 96.56 343 LEU A C 1
ATOM 2727 O O . LEU A 1 343 ? 3.735 1.135 -10.157 1.00 96.56 343 LEU A O 1
ATOM 2731 N N . VAL A 1 344 ? 2.488 -0.686 -10.596 1.00 96.69 344 VAL A N 1
ATOM 2732 C CA . VAL A 1 344 ? 2.749 -0.758 -12.042 1.00 96.69 344 VAL A CA 1
ATOM 2733 C C . VAL A 1 344 ? 1.433 -0.502 -12.787 1.00 96.69 344 VAL A C 1
ATOM 2735 O O . VAL A 1 344 ? 0.684 -1.442 -13.067 1.00 96.69 344 VAL A O 1
ATOM 2738 N N . PRO A 1 345 ? 1.105 0.767 -13.098 1.00 94.00 345 PRO A N 1
ATOM 2739 C CA . PRO A 1 345 ? -0.149 1.091 -13.760 1.00 94.00 345 PRO A CA 1
ATOM 2740 C C . PRO A 1 345 ? -0.127 0.677 -15.235 1.00 94.00 345 PRO A C 1
ATOM 2742 O O . PRO A 1 345 ? 0.902 0.753 -15.917 1.00 94.00 345 PRO A O 1
ATOM 2745 N N . VAL A 1 346 ? -1.300 0.288 -15.733 1.00 89.44 346 VAL A N 1
ATOM 2746 C CA . VAL A 1 346 ? -1.553 0.023 -17.152 1.00 89.44 346 VAL A CA 1
ATOM 2747 C C . VAL A 1 346 ? -2.291 1.225 -17.728 1.00 89.44 346 VAL A C 1
ATOM 2749 O O . VAL A 1 346 ? -3.384 1.559 -17.277 1.00 89.44 346 VAL A O 1
ATOM 2752 N N . LEU A 1 347 ? -1.704 1.899 -18.717 1.00 84.69 347 LEU A N 1
ATOM 2753 C CA . LEU A 1 347 ? -2.364 3.039 -19.358 1.00 84.69 347 LEU A CA 1
ATOM 2754 C C . LEU A 1 347 ? -3.378 2.539 -20.390 1.00 84.69 347 LEU A C 1
ATOM 2756 O O . LEU A 1 347 ? -2.985 2.031 -21.440 1.00 84.69 347 LEU A O 1
ATOM 2760 N N . ASN A 1 348 ? -4.672 2.729 -20.115 1.00 76.56 348 ASN A N 1
ATOM 2761 C CA . ASN A 1 348 ? -5.790 2.202 -20.915 1.00 76.56 348 ASN A CA 1
ATOM 2762 C C . ASN A 1 348 ? -5.715 2.519 -22.420 1.00 76.56 348 ASN A C 1
ATOM 2764 O O . ASN A 1 348 ? -6.210 1.742 -23.227 1.00 76.56 348 ASN A O 1
ATOM 2768 N N . VAL A 1 349 ? -5.085 3.633 -22.806 1.00 75.25 349 VAL A N 1
ATOM 2769 C CA . VAL A 1 349 ? -4.984 4.068 -24.210 1.00 75.25 349 VAL A CA 1
ATOM 2770 C C . VAL A 1 349 ? -4.026 3.195 -25.031 1.00 75.25 349 VAL A C 1
ATOM 2772 O O . VAL A 1 349 ? -4.245 2.997 -26.221 1.00 75.25 349 VAL A O 1
ATOM 2775 N N . VAL A 1 350 ? -2.960 2.679 -24.410 1.00 74.06 350 VAL A N 1
ATOM 2776 C CA . VAL A 1 350 ? -1.863 1.972 -25.106 1.00 74.06 350 VAL A CA 1
ATOM 2777 C C . VAL A 1 350 ? -1.726 0.520 -24.628 1.00 74.06 350 VAL A C 1
ATOM 2779 O O . VAL A 1 350 ? -1.110 -0.297 -25.300 1.00 74.06 350 VAL A O 1
ATOM 2782 N N . GLY A 1 351 ? -2.293 0.180 -23.466 1.00 81.69 351 GLY A N 1
ATOM 2783 C CA . GLY A 1 351 ? -2.151 -1.135 -22.833 1.00 81.69 351 GLY A CA 1
ATOM 2784 C C . GLY A 1 351 ? -0.769 -1.388 -22.221 1.00 81.69 351 GLY A C 1
ATOM 2785 O O . GLY A 1 351 ? -0.515 -2.478 -21.722 1.00 81.69 351 GLY A O 1
ATOM 2786 N N . GLU A 1 352 ? 0.120 -0.392 -22.233 1.00 89.31 352 GLU A N 1
ATOM 2787 C CA . GLU A 1 352 ? 1.501 -0.528 -21.774 1.00 89.31 352 GLU A CA 1
ATOM 2788 C C . GLU A 1 352 ? 1.602 -0.487 -20.240 1.00 89.31 352 GLU A C 1
ATOM 2790 O O . GLU A 1 352 ? 1.093 0.435 -19.591 1.00 89.31 352 GLU A O 1
ATOM 2795 N N . GLN A 1 353 ? 2.327 -1.455 -19.672 1.00 94.56 353 GLN A N 1
ATOM 2796 C CA . GLN A 1 353 ? 2.687 -1.522 -18.254 1.00 94.56 353 GLN A CA 1
ATOM 2797 C C . GLN A 1 353 ? 3.840 -0.562 -17.928 1.00 94.56 353 GLN A C 1
ATOM 2799 O O . GLN A 1 353 ? 4.964 -0.703 -18.421 1.00 94.56 353 GLN A O 1
ATOM 2804 N N . LYS A 1 354 ? 3.586 0.430 -17.068 1.00 95.12 354 LYS A N 1
ATOM 2805 C CA . LYS A 1 354 ? 4.574 1.463 -16.729 1.00 95.12 354 LYS A CA 1
ATOM 2806 C C . LYS A 1 354 ? 5.343 1.118 -15.458 1.00 95.12 354 LYS A C 1
ATOM 2808 O O . LYS A 1 354 ? 4.852 1.268 -14.352 1.00 95.12 354 LYS A O 1
ATOM 2813 N N . THR A 1 355 ? 6.617 0.766 -15.618 1.00 96.44 355 THR A N 1
ATOM 2814 C CA . THR A 1 355 ? 7.534 0.441 -14.505 1.00 96.44 355 THR A CA 1
ATOM 2815 C C . THR A 1 355 ? 8.119 1.656 -13.786 1.00 96.44 355 THR A C 1
ATOM 2817 O O . THR A 1 355 ? 8.781 1.511 -12.761 1.00 96.44 355 THR A O 1
ATOM 2820 N N . LYS A 1 356 ? 7.968 2.860 -14.350 1.00 96.00 356 LYS A N 1
ATOM 2821 C CA . LYS A 1 356 ? 8.672 4.059 -13.875 1.00 96.00 356 LYS A CA 1
ATOM 2822 C C . LYS A 1 356 ? 8.301 4.474 -12.439 1.00 96.00 356 LYS A C 1
ATOM 2824 O O . LYS A 1 356 ? 9.231 4.828 -11.716 1.00 96.00 356 LYS A O 1
ATOM 2829 N N . PRO A 1 357 ? 7.026 4.404 -11.999 1.00 95.62 357 PRO A N 1
ATOM 2830 C CA . PRO A 1 357 ? 6.668 4.696 -10.610 1.00 95.62 357 PRO A CA 1
ATOM 2831 C C . PRO A 1 357 ? 7.418 3.801 -9.614 1.00 95.62 357 PRO A C 1
ATOM 2833 O O . PRO A 1 357 ? 8.114 4.316 -8.742 1.00 95.62 357 PRO A O 1
ATOM 2836 N N . THR A 1 358 ? 7.401 2.478 -9.820 1.00 96.94 358 THR A N 1
ATOM 2837 C CA . THR A 1 358 ? 8.152 1.511 -8.999 1.00 96.94 358 THR A CA 1
ATOM 2838 C C . THR A 1 358 ? 9.656 1.791 -8.998 1.00 96.94 358 THR A C 1
ATOM 2840 O O . THR A 1 358 ? 10.285 1.792 -7.945 1.00 96.94 358 THR A O 1
ATOM 2843 N N . GLN A 1 359 ? 10.246 2.088 -10.163 1.00 97.00 359 GLN A N 1
ATOM 2844 C CA . GLN A 1 359 ? 11.675 2.420 -10.263 1.00 97.00 359 GLN A CA 1
ATOM 2845 C C . GLN A 1 359 ? 12.048 3.652 -9.431 1.00 97.00 359 GLN A C 1
ATOM 2847 O O . GLN A 1 359 ? 13.083 3.655 -8.769 1.00 97.00 359 GLN A O 1
ATOM 2852 N N . ASN A 1 360 ? 11.221 4.699 -9.472 1.00 95.44 360 ASN A N 1
ATOM 2853 C CA . ASN A 1 360 ? 11.464 5.925 -8.717 1.00 95.44 360 ASN A CA 1
ATOM 2854 C C . ASN A 1 360 ? 11.287 5.703 -7.206 1.00 95.44 360 ASN A C 1
ATOM 2856 O O . ASN A 1 360 ? 12.087 6.219 -6.433 1.00 95.44 360 ASN A O 1
ATOM 2860 N N . SER A 1 361 ? 10.293 4.910 -6.796 1.00 95.06 361 SER A N 1
ATOM 2861 C CA . SER A 1 361 ? 10.065 4.569 -5.385 1.00 95.06 361 SER A CA 1
ATOM 2862 C C . SER A 1 361 ? 11.235 3.775 -4.790 1.00 95.06 361 SER A C 1
ATOM 2864 O O . SER A 1 361 ? 11.781 4.137 -3.750 1.00 95.06 361 SER A O 1
ATOM 2866 N N . ILE A 1 362 ? 11.736 2.771 -5.519 1.00 96.56 362 ILE A N 1
ATOM 2867 C CA . ILE A 1 362 ? 12.917 1.992 -5.109 1.00 96.56 362 ILE A CA 1
ATOM 2868 C C . ILE A 1 362 ? 14.181 2.854 -5.077 1.00 96.56 362 ILE A C 1
ATOM 2870 O O . ILE A 1 362 ? 15.044 2.654 -4.224 1.00 96.56 362 ILE A O 1
ATOM 2874 N N . ARG A 1 363 ? 14.313 3.819 -5.995 1.00 95.31 363 ARG A N 1
ATOM 2875 C CA . ARG A 1 363 ? 15.430 4.766 -5.959 1.00 95.31 363 ARG A CA 1
ATOM 2876 C C . ARG A 1 363 ? 15.417 5.582 -4.664 1.00 95.31 363 ARG A C 1
ATOM 2878 O O . ARG A 1 363 ? 16.462 5.668 -4.036 1.00 95.31 363 ARG A O 1
ATOM 2885 N N . LYS A 1 364 ? 14.260 6.112 -4.254 1.00 93.31 364 LYS A N 1
ATOM 2886 C CA . LYS A 1 364 ? 14.126 6.832 -2.979 1.00 93.31 364 LYS A CA 1
ATOM 2887 C C . LYS A 1 364 ? 14.461 5.937 -1.785 1.00 93.31 364 LYS A C 1
ATOM 2889 O O . LYS A 1 364 ? 15.251 6.336 -0.945 1.00 93.31 364 LYS A O 1
ATOM 2894 N N . LEU A 1 365 ? 13.940 4.707 -1.747 1.00 94.31 365 LEU A N 1
ATOM 2895 C CA . LEU A 1 365 ? 14.252 3.748 -0.676 1.00 94.31 365 LEU A CA 1
ATOM 2896 C C . LEU A 1 365 ? 15.772 3.540 -0.517 1.00 94.31 365 LEU A C 1
ATOM 2898 O O . LEU A 1 365 ? 16.294 3.538 0.595 1.00 94.31 365 LEU A O 1
ATOM 2902 N N . ARG A 1 366 ? 16.490 3.450 -1.644 1.00 93.50 366 ARG A N 1
ATOM 2903 C CA . ARG A 1 366 ? 17.956 3.335 -1.676 1.00 93.50 366 ARG A CA 1
ATOM 2904 C C . ARG A 1 366 ? 18.699 4.590 -1.263 1.00 93.50 366 ARG A C 1
ATOM 2906 O O . ARG A 1 366 ? 19.797 4.470 -0.731 1.00 93.50 366 ARG A O 1
ATOM 2913 N N . GLU A 1 367 ? 18.146 5.768 -1.533 1.00 92.31 367 GLU A N 1
ATOM 2914 C CA . GLU A 1 367 ? 18.731 7.039 -1.092 1.00 92.31 367 GLU A CA 1
ATOM 2915 C C . GLU A 1 367 ? 18.809 7.106 0.445 1.00 92.31 367 GLU A C 1
ATOM 2917 O O . GLU A 1 367 ? 19.747 7.699 0.967 1.00 92.31 367 GLU A O 1
ATOM 2922 N N . TYR A 1 368 ? 17.921 6.396 1.152 1.00 87.94 368 TYR A N 1
ATOM 2923 C CA . TYR A 1 368 ? 17.948 6.210 2.611 1.00 87.94 368 TYR A CA 1
ATOM 2924 C C . TYR A 1 368 ? 18.701 4.945 3.080 1.00 87.94 368 TYR A C 1
ATOM 2926 O O . TYR A 1 368 ? 18.620 4.547 4.239 1.00 87.94 368 TYR A O 1
ATOM 2934 N N . GLY A 1 369 ? 19.438 4.274 2.191 1.00 88.50 369 GLY A N 1
ATOM 2935 C CA . GLY A 1 369 ? 20.304 3.144 2.547 1.00 88.50 369 GLY A CA 1
ATOM 2936 C C . GLY A 1 369 ? 19.638 1.765 2.581 1.00 88.50 369 GLY A C 1
ATOM 2937 O O . GLY A 1 369 ? 20.340 0.773 2.769 1.00 88.50 369 GLY A O 1
ATOM 2938 N N . LEU A 1 370 ? 18.333 1.653 2.303 1.00 92.00 370 LEU A N 1
ATOM 2939 C CA . LEU A 1 370 ? 17.648 0.361 2.203 1.00 92.00 370 LEU A CA 1
ATOM 2940 C C . LEU A 1 370 ? 17.560 -0.140 0.761 1.00 92.00 370 LEU A C 1
ATOM 2942 O O . LEU A 1 370 ? 17.205 0.580 -0.171 1.00 92.00 370 LEU A O 1
ATOM 2946 N N . THR A 1 371 ? 17.844 -1.425 0.565 1.00 93.25 371 THR A N 1
ATOM 2947 C CA . THR A 1 371 ? 17.684 -2.091 -0.732 1.00 93.25 371 THR A CA 1
ATOM 2948 C C . THR A 1 371 ? 16.675 -3.225 -0.602 1.00 93.25 371 THR A C 1
ATOM 2950 O O . THR A 1 371 ? 16.854 -4.078 0.263 1.00 93.25 371 THR A O 1
ATOM 2953 N N . PRO A 1 372 ? 15.635 -3.277 -1.455 1.00 97.00 372 PRO A N 1
ATOM 2954 C CA . PRO A 1 372 ? 14.643 -4.335 -1.365 1.00 97.00 372 PRO A CA 1
ATOM 2955 C C . PRO A 1 372 ? 15.234 -5.678 -1.797 1.00 97.00 372 PRO A C 1
ATOM 2957 O O . PRO A 1 372 ? 15.937 -5.762 -2.806 1.00 97.00 372 PRO A O 1
ATOM 2960 N N . ASN A 1 373 ? 14.899 -6.739 -1.066 1.00 97.88 373 ASN A N 1
ATOM 2961 C CA . ASN A 1 373 ? 15.186 -8.116 -1.463 1.00 97.88 373 ASN A CA 1
ATOM 2962 C C . ASN A 1 373 ? 14.139 -8.636 -2.455 1.00 97.88 373 ASN A C 1
ATOM 2964 O O . ASN A 1 373 ? 14.456 -9.463 -3.315 1.00 97.88 373 ASN A O 1
ATOM 2968 N N . ILE A 1 374 ? 12.900 -8.158 -2.317 1.00 98.50 374 ILE A N 1
ATOM 2969 C CA . ILE A 1 374 ? 11.726 -8.568 -3.089 1.00 98.50 374 ILE A CA 1
ATOM 2970 C C . ILE A 1 374 ? 10.967 -7.325 -3.557 1.00 98.50 374 ILE A C 1
ATOM 2972 O O . ILE A 1 374 ? 10.833 -6.350 -2.816 1.00 98.50 374 ILE A O 1
ATOM 2976 N N . ILE A 1 375 ? 10.441 -7.371 -4.782 1.00 98.44 375 ILE A N 1
ATOM 2977 C CA . ILE A 1 375 ? 9.534 -6.349 -5.314 1.00 98.44 375 ILE A CA 1
ATOM 2978 C C . ILE A 1 375 ? 8.175 -6.994 -5.570 1.00 98.44 375 ILE A C 1
ATOM 2980 O O . ILE A 1 375 ? 8.052 -7.869 -6.428 1.00 98.44 375 ILE A O 1
ATOM 2984 N N . ALA A 1 376 ? 7.147 -6.527 -4.873 1.00 98.06 376 ALA A N 1
ATOM 2985 C CA . ALA A 1 376 ? 5.768 -6.933 -5.095 1.00 98.06 376 ALA A CA 1
ATOM 2986 C C . ALA A 1 376 ? 5.049 -5.859 -5.924 1.00 98.06 376 ALA A C 1
ATOM 2988 O O . ALA A 1 376 ? 4.850 -4.730 -5.485 1.00 98.06 376 ALA A O 1
ATOM 2989 N N . CYS A 1 377 ? 4.699 -6.181 -7.164 1.00 98.00 377 CYS A N 1
ATOM 2990 C CA . CYS A 1 377 ? 4.158 -5.214 -8.112 1.00 98.00 377 CYS A CA 1
ATOM 2991 C C . CYS A 1 377 ? 2.629 -5.256 -8.138 1.00 98.00 377 CYS A C 1
ATOM 2993 O O . CYS A 1 377 ? 2.053 -6.159 -8.751 1.00 98.00 377 CYS A O 1
ATOM 2995 N N . ARG A 1 378 ? 1.969 -4.260 -7.538 1.00 97.06 378 ARG A N 1
ATOM 2996 C CA . ARG A 1 378 ? 0.517 -4.078 -7.655 1.00 97.06 378 ARG A CA 1
ATOM 2997 C C . ARG A 1 378 ? 0.161 -3.626 -9.068 1.00 97.06 378 ARG A C 1
ATOM 2999 O O . ARG A 1 378 ? 0.728 -2.655 -9.570 1.00 97.06 378 ARG A O 1
ATOM 3006 N N . CYS A 1 379 ? -0.759 -4.324 -9.721 1.00 94.56 379 CYS A N 1
ATOM 3007 C CA . CYS A 1 379 ? -1.165 -4.046 -11.101 1.00 94.56 379 CYS A CA 1
ATOM 3008 C C . CYS A 1 379 ? -2.572 -4.590 -11.388 1.00 94.56 379 CYS A C 1
ATOM 3010 O O . CYS A 1 379 ? -3.113 -5.363 -10.610 1.00 94.56 379 CYS A O 1
ATOM 3012 N N . THR A 1 380 ? -3.176 -4.202 -12.512 1.00 92.38 380 THR A N 1
ATOM 3013 C CA . THR A 1 380 ? -4.507 -4.705 -12.914 1.00 92.38 380 THR A CA 1
ATOM 3014 C C . THR A 1 380 ? -4.437 -6.013 -13.707 1.00 92.38 380 THR A C 1
ATOM 3016 O O . THR A 1 380 ? -5.409 -6.755 -13.787 1.00 92.38 380 THR A O 1
ATOM 3019 N N . LYS A 1 381 ? -3.288 -6.302 -14.326 1.00 90.88 381 LYS A N 1
ATOM 3020 C CA . LYS A 1 381 ? -3.048 -7.466 -15.190 1.00 90.88 381 LYS A CA 1
ATOM 3021 C C . LYS A 1 381 ? -1.688 -8.071 -14.891 1.00 90.88 381 LYS A C 1
ATOM 3023 O O . LYS A 1 381 ? -0.807 -7.370 -14.403 1.00 90.88 381 LYS A O 1
ATOM 3028 N N . GLU A 1 382 ? -1.511 -9.338 -15.255 1.00 93.94 382 GLU A N 1
ATOM 3029 C CA . GLU A 1 382 ? -0.240 -10.036 -15.079 1.00 93.94 382 GLU A CA 1
ATOM 3030 C C . GLU A 1 382 ? 0.925 -9.298 -15.760 1.00 93.94 382 GLU A C 1
ATOM 3032 O O . GLU A 1 382 ? 0.780 -8.803 -16.881 1.00 93.94 382 GLU A O 1
ATOM 3037 N N . LEU A 1 383 ? 2.074 -9.190 -15.083 1.00 95.44 383 LEU A N 1
ATOM 3038 C CA . LEU A 1 383 ? 3.244 -8.516 -15.641 1.00 95.44 383 LEU A CA 1
ATOM 3039 C C . LEU A 1 383 ? 3.871 -9.325 -16.770 1.00 95.44 383 LEU A C 1
ATOM 3041 O O . LEU A 1 383 ? 4.225 -10.492 -16.596 1.00 95.44 383 LEU A O 1
ATOM 3045 N N . GLU A 1 384 ? 4.130 -8.658 -17.891 1.00 95.94 384 GLU A N 1
ATOM 3046 C CA . GLU A 1 384 ? 4.912 -9.249 -18.965 1.00 95.94 384 GLU A CA 1
ATOM 3047 C C . GLU A 1 384 ? 6.334 -9.579 -18.494 1.00 95.94 384 GLU A C 1
ATOM 3049 O O . GLU A 1 384 ? 6.946 -8.880 -17.678 1.00 95.94 384 GLU A O 1
ATOM 3054 N N . ARG A 1 385 ? 6.921 -10.626 -19.076 1.00 96.38 385 ARG A N 1
ATOM 3055 C CA . ARG A 1 385 ? 8.309 -11.003 -18.785 1.00 96.38 385 ARG A CA 1
ATOM 3056 C C . ARG A 1 385 ? 9.289 -9.854 -19.050 1.00 96.38 385 ARG A C 1
ATOM 3058 O O . ARG A 1 385 ? 10.169 -9.608 -18.229 1.00 96.38 385 ARG A O 1
ATOM 3065 N N . SER A 1 386 ? 9.091 -9.121 -20.145 1.00 96.81 386 SER A N 1
ATOM 3066 C CA . SER A 1 386 ? 9.868 -7.929 -20.518 1.00 96.81 386 SER A CA 1
ATOM 3067 C C . SER A 1 386 ? 9.842 -6.852 -19.422 1.00 96.81 386 SER A C 1
ATOM 3069 O O . SER A 1 386 ? 10.846 -6.193 -19.146 1.00 96.81 386 SER A O 1
ATOM 3071 N N . VAL A 1 387 ? 8.698 -6.697 -18.754 1.00 97.38 387 VAL A N 1
ATOM 3072 C CA . VAL A 1 387 ? 8.460 -5.734 -17.676 1.00 97.38 387 VAL A CA 1
ATOM 3073 C C . VAL A 1 387 ? 9.171 -6.170 -16.398 1.00 97.38 387 VAL A C 1
ATOM 3075 O O . VAL A 1 387 ? 9.845 -5.344 -15.776 1.00 97.38 387 VAL A O 1
ATOM 3078 N N . LYS A 1 388 ? 9.118 -7.463 -16.047 1.00 97.88 388 LYS A N 1
ATOM 3079 C CA . LYS A 1 388 ? 9.899 -8.021 -14.928 1.00 97.88 388 LYS A CA 1
ATOM 3080 C C . LYS A 1 388 ? 11.407 -7.907 -15.170 1.00 97.88 388 LYS A C 1
ATOM 3082 O O . LYS A 1 388 ? 12.134 -7.490 -14.274 1.00 97.88 388 LYS A O 1
ATOM 3087 N N . GLU A 1 389 ? 11.883 -8.201 -16.379 1.00 98.12 389 GLU A N 1
ATOM 3088 C CA . GLU A 1 389 ? 13.297 -8.053 -16.765 1.00 98.12 389 GLU A CA 1
ATOM 3089 C C . GLU A 1 389 ? 13.753 -6.589 -16.686 1.00 98.12 389 GLU A C 1
ATOM 3091 O O . GLU A 1 389 ? 14.823 -6.290 -16.154 1.00 98.12 389 GLU A O 1
ATOM 3096 N N . LYS A 1 390 ? 12.906 -5.654 -17.129 1.00 97.50 390 LYS A N 1
ATOM 3097 C CA . LYS A 1 390 ? 13.152 -4.216 -16.991 1.00 97.50 390 LYS A CA 1
ATOM 3098 C C . LYS A 1 390 ? 13.238 -3.800 -15.522 1.00 97.50 390 LYS A C 1
ATOM 3100 O O . LYS A 1 390 ? 14.179 -3.106 -15.147 1.00 97.50 390 LYS A O 1
ATOM 3105 N N . LEU A 1 391 ? 12.285 -4.205 -14.683 1.00 98.00 391 LEU A N 1
ATOM 3106 C CA . LEU A 1 391 ? 12.338 -3.935 -13.243 1.00 98.00 391 LEU A CA 1
ATOM 3107 C C . LEU A 1 391 ? 13.599 -4.534 -12.619 1.00 98.00 391 LEU A C 1
ATOM 3109 O O . LEU A 1 391 ? 14.294 -3.835 -11.895 1.00 98.00 391 LEU A O 1
ATOM 3113 N N . SER A 1 392 ? 13.964 -5.764 -12.974 1.00 98.12 392 SER A N 1
ATOM 3114 C CA . SER A 1 392 ? 15.187 -6.403 -12.488 1.00 98.12 392 SER A CA 1
ATOM 3115 C C . SER A 1 392 ? 16.442 -5.604 -12.837 1.00 98.12 392 SER A C 1
ATOM 3117 O O . SER A 1 392 ? 17.261 -5.326 -11.961 1.00 98.12 392 SER A O 1
ATOM 3119 N N . LEU A 1 393 ? 16.558 -5.150 -14.088 1.00 97.38 393 LEU A N 1
ATOM 3120 C CA . LEU A 1 393 ? 17.693 -4.359 -14.554 1.00 97.38 393 LEU A CA 1
ATOM 3121 C C . LEU A 1 393 ? 17.809 -3.010 -13.827 1.00 97.38 393 LEU A C 1
ATOM 3123 O O . LEU A 1 393 ? 18.895 -2.649 -13.381 1.00 97.38 393 LEU A O 1
ATOM 3127 N N . PHE A 1 394 ? 16.706 -2.263 -13.716 1.00 96.75 394 PHE A N 1
ATOM 3128 C CA . PHE A 1 394 ? 16.713 -0.910 -13.141 1.00 96.75 394 PHE A CA 1
ATOM 3129 C C . PHE A 1 394 ? 16.712 -0.902 -11.611 1.00 96.75 394 PHE A C 1
ATOM 3131 O O . PHE A 1 394 ? 17.258 0.008 -10.991 1.00 96.75 394 PHE A O 1
ATOM 3138 N N . CYS A 1 395 ? 16.087 -1.901 -10.998 1.00 97.00 395 CYS A N 1
ATOM 3139 C CA . CYS A 1 395 ? 15.938 -2.002 -9.557 1.00 97.00 395 CYS A CA 1
ATOM 3140 C C . CYS A 1 395 ? 16.934 -2.986 -8.946 1.00 97.00 395 CYS A C 1
ATOM 3142 O O . CYS A 1 395 ? 16.891 -3.156 -7.743 1.00 97.00 395 CYS A O 1
ATOM 3144 N N . HIS A 1 396 ? 17.834 -3.608 -9.712 1.00 96.31 396 HIS A N 1
ATOM 3145 C CA . HIS A 1 396 ? 18.846 -4.575 -9.247 1.00 96.31 396 HIS A CA 1
ATOM 3146 C C . HIS A 1 396 ? 18.309 -5.655 -8.289 1.00 96.31 396 HIS A C 1
ATOM 3148 O O . HIS A 1 396 ? 18.980 -6.034 -7.335 1.00 96.31 396 HIS A O 1
ATOM 3154 N N . VAL A 1 397 ? 17.095 -6.141 -8.548 1.00 97.38 397 VAL A N 1
ATOM 3155 C CA . VAL A 1 397 ? 16.483 -7.272 -7.836 1.00 97.38 397 VAL A CA 1
ATOM 3156 C C . VAL A 1 397 ? 16.362 -8.432 -8.823 1.00 97.38 397 VAL A C 1
ATOM 3158 O O . VAL A 1 397 ? 15.950 -8.194 -9.961 1.00 97.38 397 VAL A O 1
ATOM 3161 N N . PRO A 1 398 ? 16.726 -9.677 -8.467 1.00 97.12 398 PRO A N 1
ATOM 3162 C CA . PRO A 1 398 ? 16.583 -10.817 -9.370 1.00 97.12 398 PRO A CA 1
ATOM 3163 C C . PRO A 1 398 ? 15.142 -10.970 -9.863 1.00 97.12 398 PRO A C 1
ATOM 3165 O O . PRO A 1 398 ? 14.213 -10.825 -9.078 1.00 97.12 398 PRO A O 1
ATOM 3168 N N . VAL A 1 399 ? 14.944 -11.330 -11.136 1.00 97.31 399 VAL A N 1
ATOM 3169 C CA . VAL A 1 399 ? 13.596 -11.542 -11.713 1.00 97.31 399 VAL A CA 1
ATOM 3170 C C . VAL A 1 399 ? 12.758 -12.526 -10.884 1.00 97.31 399 VAL A C 1
ATOM 3172 O O . VAL A 1 399 ? 11.556 -12.331 -10.745 1.00 97.31 399 VAL A O 1
ATOM 3175 N N . ALA A 1 400 ? 13.394 -13.545 -10.295 1.00 96.50 400 ALA A N 1
ATOM 3176 C CA . ALA A 1 400 ? 12.741 -14.527 -9.425 1.00 96.50 400 ALA A CA 1
ATOM 3177 C C . ALA A 1 400 ? 12.150 -13.928 -8.131 1.00 96.50 400 ALA A C 1
ATOM 3179 O O . ALA A 1 400 ? 11.272 -14.536 -7.537 1.00 96.50 400 ALA A O 1
ATOM 3180 N N . ASN A 1 401 ? 12.596 -12.735 -7.728 1.00 97.94 401 ASN A N 1
ATOM 3181 C CA . ASN A 1 401 ? 12.122 -12.009 -6.550 1.00 97.94 401 ASN A CA 1
ATOM 3182 C C . ASN A 1 401 ? 11.188 -10.839 -6.932 1.00 97.94 401 ASN A C 1
ATOM 3184 O O . ASN A 1 401 ? 10.975 -9.925 -6.135 1.00 97.94 401 ASN A O 1
ATOM 3188 N N . ILE A 1 402 ? 10.675 -10.820 -8.170 1.00 98.25 402 ILE A N 1
ATOM 3189 C CA . ILE A 1 402 ? 9.729 -9.809 -8.657 1.00 98.25 402 ILE A CA 1
ATOM 3190 C C . ILE A 1 402 ? 8.369 -10.470 -8.871 1.00 98.25 402 ILE A C 1
ATOM 3192 O O . ILE A 1 402 ? 8.125 -11.152 -9.875 1.00 98.25 402 ILE A O 1
ATOM 3196 N N . PHE A 1 403 ? 7.468 -10.229 -7.925 1.00 98.06 403 PHE A N 1
ATOM 3197 C CA . PHE A 1 403 ? 6.145 -10.833 -7.886 1.00 98.06 403 PHE A CA 1
ATOM 3198 C C . PHE A 1 403 ? 5.086 -9.900 -8.448 1.00 98.06 403 PHE A C 1
ATOM 3200 O O . PHE A 1 403 ? 5.160 -8.678 -8.348 1.00 98.06 403 PHE A O 1
ATOM 3207 N N . THR A 1 404 ? 4.092 -10.498 -9.083 1.00 97.12 404 THR A N 1
ATOM 3208 C CA . THR A 1 404 ? 2.936 -9.824 -9.660 1.00 97.12 404 THR A CA 1
ATOM 3209 C C . THR A 1 404 ? 1.766 -9.945 -8.701 1.00 97.12 404 THR A C 1
ATOM 3211 O O . THR A 1 404 ? 1.344 -11.051 -8.386 1.00 97.12 404 THR A O 1
ATOM 3214 N N . LEU A 1 405 ? 1.237 -8.813 -8.254 1.00 96.38 405 LEU A N 1
ATOM 3215 C CA . LEU A 1 405 ? 0.025 -8.726 -7.449 1.00 96.38 405 LEU A CA 1
ATOM 3216 C C . LEU A 1 405 ? -1.075 -8.103 -8.306 1.00 96.38 405 LEU A C 1
ATOM 3218 O O . LEU A 1 405 ? -1.323 -6.898 -8.229 1.00 96.38 405 LEU A O 1
ATOM 3222 N N . CYS A 1 406 ? -1.687 -8.912 -9.171 1.00 94.19 406 CYS A N 1
ATOM 3223 C CA . CYS A 1 406 ? -2.800 -8.455 -9.992 1.00 94.19 406 CYS A CA 1
ATOM 3224 C C . CYS A 1 406 ? -4.078 -8.258 -9.157 1.00 94.19 406 CYS A C 1
ATOM 3226 O O . CYS A 1 406 ? -4.191 -8.761 -8.034 1.00 94.19 406 CYS A O 1
ATOM 3228 N N . ASP A 1 407 ? -5.056 -7.536 -9.701 1.00 94.00 407 ASP A N 1
ATOM 3229 C CA . ASP A 1 407 ? -6.406 -7.533 -9.142 1.00 94.00 407 ASP A CA 1
ATOM 3230 C C . ASP A 1 407 ? -6.965 -8.965 -9.155 1.00 94.00 407 ASP A C 1
ATOM 3232 O O . ASP A 1 407 ? -6.839 -9.692 -10.142 1.00 94.00 407 ASP A O 1
ATOM 3236 N N . VAL A 1 408 ? -7.554 -9.376 -8.035 1.00 94.81 408 VAL A N 1
ATOM 3237 C CA . VAL A 1 408 ? -8.125 -10.712 -7.833 1.00 94.81 408 VAL A CA 1
ATOM 3238 C C . VAL A 1 408 ? -9.603 -10.597 -7.479 1.00 94.81 408 VAL A C 1
ATOM 3240 O O . VAL A 1 408 ? -10.049 -9.558 -6.995 1.00 94.81 408 VAL A O 1
ATOM 3243 N N . SER A 1 409 ? -10.363 -11.667 -7.714 1.00 93.44 409 SER A N 1
ATOM 3244 C CA . SER A 1 409 ? -11.808 -11.709 -7.455 1.00 93.44 409 SER A CA 1
ATOM 3245 C C . SER A 1 409 ? -12.160 -11.519 -5.980 1.00 93.44 409 SER A C 1
ATOM 3247 O O . SER A 1 409 ? -13.174 -10.902 -5.658 1.00 93.44 409 SER A O 1
ATOM 3249 N N . ASN A 1 410 ? -11.321 -12.040 -5.084 1.00 93.69 410 ASN A N 1
ATOM 3250 C CA . ASN A 1 410 ? -11.488 -11.931 -3.643 1.00 93.69 410 ASN A CA 1
ATOM 3251 C C . ASN A 1 410 ? -10.137 -11.982 -2.916 1.00 93.69 410 ASN A C 1
ATOM 3253 O O . ASN A 1 410 ? -9.144 -12.474 -3.450 1.00 93.69 410 ASN A O 1
ATOM 3257 N N . ILE A 1 411 ? -10.101 -11.476 -1.681 1.00 92.88 411 ILE A N 1
ATOM 3258 C CA . ILE A 1 411 ? -8.864 -11.316 -0.898 1.00 92.88 411 ILE A CA 1
ATOM 3259 C C . ILE A 1 411 ? -8.165 -12.649 -0.578 1.00 92.88 411 ILE A C 1
ATOM 3261 O O . ILE A 1 411 ? -6.939 -12.687 -0.503 1.00 92.88 411 ILE A O 1
ATOM 3265 N N . TRP A 1 412 ? -8.908 -13.758 -0.472 1.00 95.06 412 TRP A N 1
ATOM 3266 C CA . TRP A 1 412 ? -8.347 -15.090 -0.199 1.00 95.06 412 TRP A CA 1
ATOM 3267 C C . TRP A 1 412 ? -7.556 -15.661 -1.383 1.00 95.06 412 TRP A C 1
ATOM 3269 O O . TRP A 1 412 ? -6.800 -16.616 -1.215 1.00 95.06 412 TRP A O 1
ATOM 3279 N N . ARG A 1 413 ? -7.658 -15.057 -2.575 1.00 96.31 413 ARG A N 1
ATOM 3280 C CA . ARG A 1 413 ? -6.803 -15.392 -3.724 1.00 96.31 413 ARG A CA 1
ATOM 3281 C C . ARG A 1 413 ? -5.374 -14.863 -3.587 1.00 96.31 413 ARG A C 1
ATOM 3283 O O . ARG A 1 413 ? -4.492 -15.387 -4.261 1.00 96.31 413 ARG A O 1
ATOM 3290 N N . VAL A 1 414 ? -5.118 -13.854 -2.747 1.00 96.12 414 VAL A N 1
ATOM 3291 C CA . VAL A 1 414 ? -3.787 -13.223 -2.637 1.00 96.12 414 VAL A CA 1
ATOM 3292 C C . VAL A 1 414 ? -2.709 -14.205 -2.145 1.00 96.12 414 VAL A C 1
ATOM 3294 O O . VAL A 1 414 ? -1.674 -14.297 -2.811 1.00 96.12 414 VAL A O 1
ATOM 3297 N N . PRO A 1 415 ? -2.919 -15.004 -1.075 1.00 95.69 415 PRO A N 1
ATOM 3298 C CA . PRO A 1 415 ? -1.949 -16.027 -0.669 1.00 95.69 415 PRO A CA 1
ATOM 3299 C C . PRO A 1 415 ? -1.667 -17.066 -1.763 1.00 95.69 415 PRO A C 1
ATOM 3301 O O . PRO A 1 415 ? -0.517 -17.452 -1.967 1.00 95.69 415 PRO A O 1
ATOM 3304 N N . LEU A 1 416 ? -2.695 -17.472 -2.519 1.00 96.25 416 LEU A N 1
ATOM 3305 C CA . LEU A 1 416 ? -2.556 -18.424 -3.629 1.00 96.25 416 LEU A CA 1
ATOM 3306 C C . LEU A 1 416 ? -1.700 -17.833 -4.757 1.00 96.25 416 LEU A C 1
ATOM 3308 O O . LEU A 1 416 ? -0.757 -18.470 -5.217 1.00 96.25 416 LEU A O 1
ATOM 3312 N N . LEU A 1 417 ? -1.962 -16.575 -5.127 1.00 96.12 417 LEU A N 1
ATOM 3313 C CA . LEU A 1 417 ? -1.195 -15.839 -6.135 1.00 96.12 417 LEU A CA 1
ATOM 3314 C C . LEU A 1 417 ? 0.294 -15.719 -5.766 1.00 96.12 417 LEU A C 1
ATOM 3316 O O . LEU A 1 417 ? 1.161 -15.767 -6.643 1.00 96.12 417 LEU A O 1
ATOM 3320 N N . LEU A 1 418 ? 0.600 -15.554 -4.477 1.00 96.25 418 LEU A N 1
ATOM 3321 C CA . LEU A 1 418 ? 1.969 -15.516 -3.961 1.00 96.25 418 LEU A CA 1
ATOM 3322 C C . LEU A 1 418 ? 2.620 -16.908 -3.935 1.00 96.25 418 LEU A C 1
ATOM 3324 O O . LEU A 1 418 ? 3.787 -17.040 -4.318 1.00 96.25 418 LEU A O 1
ATOM 3328 N N . ARG A 1 419 ? 1.882 -17.951 -3.527 1.00 95.38 419 ARG A N 1
ATOM 3329 C CA . ARG A 1 419 ? 2.352 -19.348 -3.552 1.00 95.38 419 ARG A CA 1
ATOM 3330 C C . ARG A 1 419 ? 2.720 -19.779 -4.967 1.00 95.38 419 ARG A C 1
ATOM 3332 O O . ARG A 1 419 ? 3.826 -20.271 -5.166 1.00 95.38 419 ARG A O 1
ATOM 3339 N N . ASP A 1 420 ? 1.845 -19.534 -5.938 1.00 95.06 420 ASP A N 1
ATOM 3340 C CA . ASP A 1 420 ? 2.020 -19.972 -7.329 1.00 95.06 420 ASP A CA 1
ATOM 3341 C C . ASP A 1 420 ? 3.243 -19.314 -7.996 1.00 95.06 420 ASP A C 1
ATOM 3343 O O . ASP A 1 420 ? 3.854 -19.873 -8.907 1.00 95.06 420 ASP A O 1
ATOM 3347 N N . GLN A 1 421 ? 3.655 -18.144 -7.497 1.00 96.12 421 GLN A N 1
ATOM 3348 C CA . GLN A 1 421 ? 4.878 -17.450 -7.906 1.00 96.12 421 GLN A CA 1
ATOM 3349 C C . GLN A 1 421 ? 6.106 -17.788 -7.045 1.00 96.12 421 GLN A C 1
ATOM 3351 O O . GLN A 1 421 ? 7.156 -17.172 -7.233 1.00 96.12 421 GLN A O 1
ATOM 3356 N N . LYS A 1 422 ? 6.001 -18.752 -6.121 1.00 95.25 422 LYS A N 1
ATOM 3357 C CA . LYS A 1 422 ? 7.069 -19.179 -5.197 1.00 95.25 422 LYS A CA 1
ATOM 3358 C C . LYS A 1 422 ? 7.606 -18.043 -4.316 1.00 95.25 422 LYS A C 1
ATOM 3360 O O . LYS A 1 422 ? 8.785 -18.015 -3.966 1.00 95.25 422 LYS A O 1
ATOM 3365 N N . ALA A 1 423 ? 6.739 -17.107 -3.920 1.00 95.88 423 ALA A N 1
ATOM 3366 C CA . ALA A 1 423 ? 7.142 -15.981 -3.075 1.00 95.88 423 ALA A CA 1
ATOM 3367 C C . ALA A 1 423 ? 7.658 -16.429 -1.699 1.00 95.88 423 ALA A C 1
ATOM 3369 O O . ALA A 1 423 ? 8.647 -15.892 -1.205 1.00 95.88 423 ALA A O 1
ATOM 3370 N N . HIS A 1 424 ? 7.040 -17.464 -1.127 1.00 94.19 424 HIS A N 1
ATOM 3371 C CA . HIS A 1 424 ? 7.479 -18.091 0.119 1.00 94.19 424 HIS A CA 1
ATOM 3372 C C . HIS A 1 424 ? 8.920 -18.624 0.014 1.00 94.19 424 HIS A C 1
ATOM 3374 O O . HIS A 1 424 ? 9.739 -18.300 0.865 1.00 94.19 424 HIS A O 1
ATOM 3380 N N . GLU A 1 425 ? 9.285 -19.333 -1.064 1.00 94.50 425 GLU A N 1
ATOM 3381 C CA . GLU A 1 425 ? 10.664 -19.811 -1.274 1.00 94.50 425 GLU A CA 1
ATOM 3382 C C . GLU A 1 425 ? 11.674 -18.650 -1.311 1.00 94.50 425 GLU A C 1
ATOM 3384 O O . GLU A 1 425 ? 12.771 -18.756 -0.758 1.00 94.50 425 GLU A O 1
ATOM 3389 N N . ALA A 1 426 ? 11.313 -17.523 -1.937 1.00 95.25 426 ALA A N 1
ATOM 3390 C CA . ALA A 1 426 ? 12.178 -16.347 -1.997 1.00 95.25 426 ALA A CA 1
ATOM 3391 C C . ALA A 1 426 ? 12.385 -15.705 -0.617 1.00 95.25 426 ALA A C 1
ATOM 3393 O O . ALA A 1 426 ? 13.520 -15.365 -0.283 1.00 95.25 426 ALA A O 1
ATOM 3394 N N . ILE A 1 427 ? 11.325 -15.580 0.189 1.00 95.69 427 ILE A N 1
ATOM 3395 C CA . ILE A 1 427 ? 11.401 -15.053 1.561 1.00 95.69 427 ILE A CA 1
ATOM 3396 C C . ILE A 1 427 ? 12.253 -15.981 2.435 1.00 95.69 427 ILE A C 1
ATOM 3398 O O . ILE A 1 427 ? 13.218 -15.530 3.048 1.00 95.69 427 ILE A O 1
ATOM 3402 N N . LEU A 1 428 ? 11.970 -17.288 2.420 1.00 95.31 428 LEU A N 1
ATOM 3403 C CA . LEU A 1 428 ? 12.712 -18.288 3.194 1.00 95.31 428 LEU A CA 1
ATOM 3404 C C . LEU A 1 428 ? 14.198 -18.317 2.832 1.00 95.31 428 LEU A C 1
ATOM 3406 O O . LEU A 1 428 ? 15.049 -18.497 3.700 1.00 95.31 428 LEU A O 1
ATOM 3410 N N . LYS A 1 429 ? 14.531 -18.106 1.555 1.00 94.50 429 LYS A N 1
ATOM 3411 C CA . LYS A 1 429 ? 15.920 -18.004 1.105 1.00 94.50 429 LYS A CA 1
ATOM 3412 C C . LYS A 1 429 ? 16.614 -16.746 1.625 1.00 94.50 429 LYS A C 1
ATOM 3414 O O . LYS A 1 429 ? 17.791 -16.819 1.958 1.00 94.50 429 LYS A O 1
ATOM 3419 N N . VAL A 1 430 ? 15.926 -15.603 1.659 1.00 95.50 430 VAL A N 1
ATOM 3420 C CA . VAL A 1 430 ? 16.490 -14.349 2.191 1.00 95.50 430 VAL A CA 1
ATOM 3421 C C . VAL A 1 430 ? 16.719 -14.458 3.698 1.00 95.50 430 VAL A C 1
ATOM 3423 O O . VAL A 1 430 ? 17.749 -13.990 4.171 1.00 95.50 430 VAL A O 1
ATOM 3426 N N . LEU A 1 431 ? 15.803 -15.112 4.417 1.00 95.75 431 LEU A N 1
ATOM 3427 C CA . LEU A 1 431 ? 15.855 -15.280 5.873 1.00 95.75 431 LEU A CA 1
ATOM 3428 C C . LEU A 1 431 ? 16.645 -16.515 6.346 1.00 95.75 431 LEU A C 1
ATOM 3430 O O . LEU A 1 431 ? 16.685 -16.808 7.532 1.00 95.75 431 LEU A O 1
ATOM 3434 N N . ASN A 1 432 ? 17.257 -17.280 5.436 1.00 93.88 432 ASN A N 1
ATOM 3435 C CA . ASN A 1 432 ? 17.941 -18.545 5.749 1.00 93.88 432 ASN A CA 1
ATOM 3436 C C . ASN A 1 432 ? 17.069 -19.589 6.489 1.00 93.88 432 ASN A C 1
ATOM 3438 O O . ASN A 1 432 ? 17.589 -20.423 7.227 1.00 93.88 432 ASN A O 1
ATOM 3442 N N . LEU A 1 433 ? 15.756 -19.603 6.240 1.00 94.56 433 LEU A N 1
ATOM 3443 C CA . LEU A 1 433 ? 14.782 -20.492 6.896 1.00 94.56 433 LEU A CA 1
ATOM 3444 C C . LEU A 1 433 ? 14.417 -21.742 6.074 1.00 94.56 433 LEU A C 1
ATOM 3446 O O . LEU A 1 433 ? 13.555 -22.528 6.465 1.00 94.56 433 LEU A O 1
ATOM 3450 N N . GLY A 1 434 ? 15.081 -21.971 4.937 1.00 85.12 434 GLY A N 1
ATOM 3451 C CA . GLY A 1 434 ? 14.761 -23.078 4.021 1.00 85.12 434 GLY A CA 1
ATOM 3452 C C . GLY A 1 434 ? 14.977 -24.494 4.579 1.00 85.12 434 GLY A C 1
ATOM 3453 O O . GLY A 1 434 ? 14.564 -25.458 3.944 1.00 85.12 434 GLY A O 1
ATOM 3454 N N . SER A 1 435 ? 15.628 -24.645 5.737 1.00 84.00 435 SER A N 1
ATOM 3455 C CA . SER A 1 435 ? 15.753 -25.932 6.437 1.00 84.00 435 SER A CA 1
ATOM 3456 C C . SER A 1 435 ? 14.600 -26.229 7.396 1.00 84.00 435 SER A C 1
ATOM 3458 O O . SER A 1 435 ? 14.481 -27.365 7.844 1.00 84.00 435 SER A O 1
ATOM 3460 N N . VAL A 1 436 ? 13.795 -25.220 7.738 1.00 81.56 436 VAL A N 1
ATOM 3461 C CA . VAL A 1 436 ? 12.755 -25.304 8.776 1.00 81.56 436 VAL A CA 1
ATOM 3462 C C . VAL A 1 436 ? 11.355 -25.202 8.170 1.00 81.56 436 VAL A C 1
ATOM 3464 O O . VAL A 1 436 ? 10.436 -25.860 8.645 1.00 81.56 436 VAL A O 1
ATOM 3467 N N . ALA A 1 437 ? 11.199 -24.446 7.081 1.00 82.75 437 ALA A N 1
ATOM 3468 C CA . ALA A 1 437 ? 9.910 -24.217 6.436 1.00 82.75 437 ALA A CA 1
ATOM 3469 C C . ALA A 1 437 ? 9.890 -24.682 4.970 1.00 82.75 437 ALA A C 1
ATOM 3471 O O . ALA A 1 437 ? 10.898 -24.630 4.262 1.00 82.75 437 ALA A O 1
ATOM 3472 N N . GLY A 1 438 ? 8.715 -25.132 4.523 1.00 84.69 438 GLY A N 1
ATOM 3473 C CA . GLY A 1 438 ? 8.462 -25.637 3.172 1.00 84.69 438 GLY A CA 1
ATOM 3474 C C . GLY A 1 438 ? 7.331 -24.897 2.454 1.00 84.69 438 GLY A C 1
ATOM 3475 O O . GLY A 1 438 ? 7.018 -23.747 2.762 1.00 84.69 438 GLY A O 1
ATOM 3476 N N . GLU A 1 439 ? 6.723 -25.563 1.474 1.00 88.06 439 GLU A N 1
ATOM 3477 C CA . GLU A 1 439 ? 5.562 -25.033 0.754 1.00 88.06 439 GLU A CA 1
ATOM 3478 C C . GLU A 1 439 ? 4.346 -24.918 1.698 1.00 88.06 439 GLU A C 1
ATOM 3480 O O . GLU A 1 439 ? 4.052 -25.873 2.425 1.00 88.06 439 GLU A O 1
ATOM 3485 N N . PRO A 1 440 ? 3.636 -23.772 1.725 1.00 90.75 440 PRO A N 1
ATOM 3486 C CA . PRO A 1 440 ? 2.528 -23.571 2.650 1.00 90.75 440 PRO A CA 1
ATOM 3487 C C . PRO A 1 440 ? 1.315 -24.422 2.263 1.00 90.75 440 PRO A C 1
ATOM 3489 O O . PRO A 1 440 ? 0.890 -24.436 1.103 1.00 90.75 440 PRO A O 1
ATOM 3492 N N . ASN A 1 441 ? 0.694 -25.068 3.253 1.00 93.25 441 ASN A N 1
ATOM 3493 C CA . ASN A 1 441 ? -0.600 -25.712 3.056 1.00 93.25 441 ASN A CA 1
ATOM 3494 C C . ASN A 1 441 ? -1.707 -24.647 2.993 1.00 93.25 441 ASN A C 1
ATOM 3496 O O . ASN A 1 441 ? -2.079 -24.060 4.005 1.00 93.25 441 ASN A O 1
ATOM 3500 N N . LEU A 1 442 ? -2.234 -24.409 1.791 1.00 95.38 442 LEU A N 1
ATOM 3501 C CA . LEU A 1 442 ? -3.293 -23.430 1.526 1.00 95.38 442 LEU A CA 1
ATOM 3502 C C . LEU A 1 442 ? -4.597 -24.091 1.045 1.00 95.38 442 LEU A C 1
ATOM 3504 O O . LEU A 1 442 ? -5.367 -23.465 0.314 1.00 95.38 442 LEU A O 1
ATOM 3508 N N . GLU A 1 443 ? -4.854 -25.350 1.408 1.00 96.12 443 GLU A N 1
ATOM 3509 C CA . GLU A 1 443 ? -6.075 -26.066 1.006 1.00 96.12 443 GLU A CA 1
ATOM 3510 C C . GLU A 1 443 ? -7.347 -25.347 1.477 1.00 96.12 443 GLU A C 1
ATOM 3512 O O . GLU A 1 443 ? -8.236 -25.076 0.668 1.00 96.12 443 GLU A O 1
ATOM 3517 N N . GLU A 1 444 ? -7.408 -24.949 2.752 1.00 94.12 444 GLU A N 1
ATOM 3518 C CA . GLU A 1 444 ? -8.566 -24.230 3.301 1.00 94.12 444 GLU A CA 1
ATOM 3519 C C . GLU A 1 444 ? -8.768 -22.864 2.625 1.00 94.12 444 GLU A C 1
ATOM 3521 O O . GLU A 1 444 ? -9.885 -22.498 2.252 1.00 94.12 444 GLU A O 1
ATOM 3526 N N . TRP A 1 445 ? -7.674 -22.131 2.396 1.00 94.44 445 TRP A N 1
ATOM 3527 C CA . TRP A 1 445 ? -7.685 -20.855 1.677 1.00 94.44 445 TRP A CA 1
ATOM 3528 C C . TRP A 1 445 ? -8.210 -21.014 0.251 1.00 94.44 445 TRP A C 1
ATOM 3530 O O . TRP A 1 445 ? -9.023 -20.209 -0.204 1.00 94.44 445 TRP A O 1
ATOM 3540 N N . THR A 1 446 ? -7.779 -22.075 -0.436 1.00 96.38 446 THR A N 1
ATOM 3541 C CA . THR A 1 446 ? -8.231 -22.405 -1.792 1.00 96.38 446 THR A CA 1
ATOM 3542 C C . THR A 1 446 ? -9.731 -22.683 -1.796 1.00 96.38 446 THR A C 1
ATOM 3544 O O . THR A 1 446 ? -10.467 -22.034 -2.540 1.00 96.38 446 THR A O 1
ATOM 3547 N N . ALA A 1 447 ? -10.202 -23.555 -0.900 1.00 95.69 447 ALA A N 1
ATOM 3548 C CA . ALA A 1 447 ? -11.617 -23.893 -0.780 1.00 95.69 447 ALA A CA 1
ATOM 3549 C C . ALA A 1 447 ? -12.488 -22.664 -0.471 1.00 95.69 447 ALA A C 1
ATOM 3551 O O . ALA A 1 447 ? -13.544 -22.486 -1.077 1.00 95.69 447 ALA A O 1
ATOM 3552 N N . ARG A 1 448 ? -12.038 -21.781 0.430 1.00 94.38 448 ARG A N 1
ATOM 3553 C CA . ARG A 1 448 ? -12.752 -20.545 0.783 1.00 94.38 448 ARG A CA 1
ATOM 3554 C C . ARG A 1 448 ? -12.816 -19.561 -0.387 1.00 94.38 448 ARG A C 1
ATOM 3556 O O . ARG A 1 448 ? -13.875 -18.985 -0.642 1.00 94.38 448 ARG A O 1
ATOM 3563 N N . ALA A 1 449 ? -11.708 -19.384 -1.106 1.00 95.69 449 ALA A N 1
ATOM 3564 C CA . ALA A 1 449 ? -11.646 -18.504 -2.268 1.00 95.69 449 ALA A CA 1
ATOM 3565 C C . ALA A 1 449 ? -12.543 -19.002 -3.416 1.00 95.69 449 ALA A C 1
ATOM 3567 O O . ALA A 1 449 ? -13.246 -18.200 -4.032 1.00 95.69 449 ALA A O 1
ATOM 3568 N N . ASP A 1 450 ? -12.548 -20.314 -3.675 1.00 95.88 450 ASP A N 1
ATOM 3569 C CA . ASP A 1 450 ? -13.409 -20.955 -4.677 1.00 95.88 450 ASP A CA 1
ATOM 3570 C C . ASP A 1 450 ? -14.889 -20.883 -4.290 1.00 95.88 450 ASP A C 1
ATOM 3572 O O . ASP A 1 450 ? -15.740 -20.568 -5.127 1.00 95.88 450 ASP A O 1
ATOM 3576 N N . LEU A 1 451 ? -15.205 -21.126 -3.014 1.00 95.00 451 LEU A N 1
ATOM 3577 C CA . LEU A 1 451 ? -16.563 -20.993 -2.502 1.00 95.00 451 LEU A CA 1
ATOM 3578 C C . LEU A 1 451 ? -17.083 -19.580 -2.763 1.00 95.00 451 LEU A C 1
ATOM 3580 O O . LEU A 1 451 ? -18.127 -19.442 -3.389 1.00 95.00 451 LEU A O 1
ATOM 3584 N N . TYR A 1 452 ? -16.338 -18.543 -2.366 1.00 94.81 452 TYR A N 1
ATOM 3585 C CA . TYR A 1 452 ? -16.750 -17.152 -2.565 1.00 94.81 452 TYR A CA 1
ATOM 3586 C C . TYR A 1 452 ? -17.063 -16.823 -4.032 1.00 94.81 452 TYR A C 1
ATOM 3588 O O . TYR A 1 452 ? -18.100 -16.225 -4.324 1.00 94.81 452 TYR A O 1
ATOM 3596 N N . ASP A 1 453 ? -16.197 -17.249 -4.954 1.00 94.69 453 ASP A N 1
ATOM 3597 C CA . ASP A 1 453 ? -16.352 -16.972 -6.386 1.00 94.69 453 ASP A CA 1
ATOM 3598 C C . ASP A 1 453 ? -17.556 -17.699 -7.013 1.00 94.69 453 ASP A C 1
ATOM 3600 O O . ASP A 1 453 ? -18.077 -17.267 -8.044 1.00 94.69 453 ASP A O 1
ATOM 3604 N N . THR A 1 454 ? -18.024 -18.787 -6.395 1.00 95.50 454 THR A N 1
ATOM 3605 C CA . THR A 1 454 ? -19.133 -19.606 -6.906 1.00 95.50 454 THR A CA 1
ATOM 3606 C C . THR A 1 454 ? -20.496 -19.261 -6.299 1.00 95.50 454 THR A C 1
ATOM 3608 O O . THR A 1 454 ? -21.515 -19.684 -6.853 1.00 95.50 454 THR A O 1
ATOM 3611 N N . LEU A 1 455 ? -20.556 -18.450 -5.234 1.00 94.75 455 LEU A N 1
ATOM 3612 C CA . LEU A 1 455 ? -21.805 -18.052 -4.569 1.00 94.75 455 LEU A CA 1
ATOM 3613 C C . LEU A 1 455 ? -22.779 -17.344 -5.525 1.00 94.75 455 LEU A C 1
ATOM 3615 O O . LEU A 1 455 ? -22.492 -16.267 -6.053 1.00 94.75 455 LEU A O 1
ATOM 3619 N N . GLN A 1 456 ? -23.973 -17.921 -5.688 1.00 94.12 456 GLN A N 1
ATOM 3620 C CA . GLN A 1 456 ? -25.042 -17.358 -6.526 1.00 94.12 456 GLN A CA 1
ATOM 3621 C C . GLN A 1 456 ? -26.186 -16.759 -5.709 1.00 94.12 456 GLN A C 1
ATOM 3623 O O . GLN A 1 456 ? -26.709 -15.700 -6.054 1.00 94.12 456 GLN A O 1
ATOM 3628 N N . GLU A 1 457 ? -26.593 -17.427 -4.629 1.00 96.69 457 GLU A N 1
ATOM 3629 C CA . GLU A 1 457 ? -27.743 -16.992 -3.841 1.00 96.69 457 GLU A CA 1
ATOM 3630 C C . GLU A 1 457 ? -27.379 -15.775 -2.990 1.00 96.69 457 GLU A C 1
ATOM 3632 O O . GLU A 1 457 ? -26.498 -15.846 -2.135 1.00 96.69 457 GLU A O 1
ATOM 3637 N N . THR A 1 458 ? -28.057 -14.650 -3.211 1.00 96.88 458 THR A N 1
ATOM 3638 C CA . THR A 1 458 ? -27.752 -13.393 -2.524 1.00 96.88 458 THR A CA 1
ATOM 3639 C C . THR A 1 458 ? -28.520 -13.246 -1.214 1.00 96.88 458 THR A C 1
ATOM 3641 O O . THR A 1 458 ? -29.654 -13.706 -1.072 1.00 96.88 458 THR A O 1
ATOM 3644 N N . VAL A 1 459 ? -27.903 -12.563 -0.254 1.00 97.06 459 VAL A N 1
ATOM 3645 C CA . VAL A 1 459 ? -28.565 -12.013 0.930 1.00 97.06 459 VAL A CA 1
ATOM 3646 C C . VAL A 1 459 ? -28.339 -10.509 0.933 1.00 97.06 459 VAL A C 1
ATOM 3648 O O . VAL A 1 459 ? -27.213 -10.045 0.758 1.00 97.06 459 VAL A O 1
ATOM 3651 N N . ARG A 1 460 ? -29.425 -9.748 1.080 1.00 97.25 460 ARG A N 1
ATOM 3652 C CA . ARG A 1 460 ? -29.377 -8.288 1.165 1.00 97.25 460 ARG A CA 1
ATOM 3653 C C . ARG A 1 460 ? -29.494 -7.862 2.616 1.00 97.25 460 ARG A C 1
ATOM 3655 O O . ARG A 1 460 ? -30.431 -8.283 3.292 1.00 97.25 460 ARG A O 1
ATOM 3662 N N . ILE A 1 461 ? -28.552 -7.048 3.069 1.00 96.38 461 ILE A N 1
ATOM 3663 C CA . ILE A 1 461 ? -28.509 -6.506 4.424 1.00 96.38 461 ILE A CA 1
ATOM 3664 C C . ILE A 1 461 ? -28.473 -4.986 4.308 1.00 96.38 461 ILE A C 1
ATOM 3666 O O . ILE A 1 461 ? -27.554 -4.433 3.711 1.00 96.38 461 ILE A O 1
ATOM 3670 N N . ALA A 1 462 ? -29.478 -4.314 4.870 1.00 95.38 462 ALA A N 1
ATOM 3671 C CA . ALA A 1 462 ? -29.461 -2.863 4.988 1.00 95.38 462 ALA A CA 1
ATOM 3672 C C . ALA A 1 462 ? -28.564 -2.467 6.166 1.00 95.38 462 ALA A C 1
ATOM 3674 O O . ALA A 1 462 ? -28.780 -2.929 7.288 1.00 95.38 462 ALA A O 1
ATOM 3675 N N . MET A 1 463 ? -27.567 -1.625 5.912 1.00 94.12 463 MET A N 1
ATOM 3676 C CA . MET A 1 463 ? -26.639 -1.136 6.924 1.00 94.12 463 MET A CA 1
ATOM 3677 C C . MET A 1 463 ? -26.865 0.354 7.145 1.00 94.12 463 MET A C 1
ATOM 3679 O O . MET A 1 463 ? -26.574 1.177 6.276 1.00 94.12 463 MET A O 1
ATOM 3683 N N . VAL A 1 464 ? -27.412 0.685 8.315 1.00 94.62 464 VAL A N 1
ATOM 3684 C CA . VAL A 1 464 ? -27.666 2.069 8.717 1.00 94.62 464 VAL A CA 1
ATOM 3685 C C . VAL A 1 464 ? -26.411 2.624 9.377 1.00 94.62 464 VAL A C 1
ATOM 3687 O O . VAL A 1 464 ? -25.985 2.121 10.416 1.00 94.62 464 VAL A O 1
ATOM 3690 N N . GLY A 1 465 ? -25.815 3.649 8.776 1.00 91.94 465 GLY A N 1
ATOM 3691 C CA . GLY A 1 465 ? -24.561 4.237 9.239 1.00 91.94 465 GLY A CA 1
ATOM 3692 C C . GLY A 1 465 ? -24.566 5.756 9.135 1.00 91.94 465 GLY A C 1
ATOM 3693 O O . GLY A 1 465 ? -25.290 6.337 8.333 1.00 91.94 465 GLY A O 1
ATOM 3694 N N . LYS A 1 466 ? -23.730 6.411 9.941 1.00 90.12 466 LYS A N 1
ATOM 3695 C CA . LYS A 1 466 ? -23.528 7.864 9.876 1.00 90.12 466 LYS A CA 1
ATOM 3696 C C . LYS A 1 466 ? -22.661 8.258 8.676 1.00 90.12 466 LYS A C 1
ATOM 3698 O O . LYS A 1 466 ? -22.914 9.279 8.048 1.00 90.12 466 LYS A O 1
ATOM 3703 N N . TYR A 1 467 ? -21.659 7.439 8.350 1.00 86.56 467 TYR A N 1
ATOM 3704 C CA . TYR A 1 467 ? -20.671 7.709 7.301 1.00 86.56 467 TYR A CA 1
ATOM 3705 C C . TYR A 1 467 ? -20.745 6.653 6.192 1.00 86.56 467 TYR A C 1
ATOM 3707 O O . TYR A 1 467 ? -19.872 5.809 6.050 1.00 86.56 467 TYR A O 1
ATOM 3715 N N . THR A 1 468 ? -21.816 6.666 5.403 1.00 83.81 468 THR A N 1
ATOM 3716 C CA . THR A 1 468 ? -22.056 5.650 4.359 1.00 83.81 468 THR A CA 1
ATOM 3717 C C . THR A 1 468 ? -21.235 5.838 3.080 1.00 83.81 468 THR A C 1
ATOM 3719 O O . THR A 1 468 ? -21.211 4.949 2.233 1.00 83.81 468 THR A O 1
ATOM 3722 N N . GLY A 1 469 ? -20.571 6.987 2.917 1.00 76.31 469 GLY A N 1
ATOM 3723 C CA . GLY A 1 469 ? -19.773 7.312 1.728 1.00 76.31 469 GLY A CA 1
ATOM 3724 C C . GLY A 1 469 ? -18.356 6.727 1.717 1.00 76.31 469 GLY A C 1
ATOM 3725 O O . GLY A 1 469 ? -17.711 6.752 0.672 1.00 76.31 469 GLY A O 1
ATOM 3726 N N . VAL A 1 470 ? -17.877 6.207 2.851 1.00 74.62 470 VAL A N 1
ATOM 3727 C CA . VAL A 1 470 ? -16.522 5.661 3.016 1.00 74.62 470 VAL A CA 1
ATOM 3728 C C . VAL A 1 470 ? -16.649 4.234 3.544 1.00 74.62 470 VAL A C 1
ATOM 3730 O O . VAL A 1 470 ? -17.104 4.019 4.664 1.00 74.62 470 VAL A O 1
ATOM 3733 N N . SER A 1 471 ? -16.280 3.240 2.731 1.00 70.56 471 SER A N 1
ATOM 3734 C CA . SER A 1 471 ? -16.422 1.820 3.099 1.00 70.56 471 SER A CA 1
ATOM 3735 C C . SER A 1 471 ? -15.590 1.425 4.315 1.00 70.56 471 SER A C 1
ATOM 3737 O O . SER A 1 471 ? -15.966 0.516 5.055 1.00 70.56 471 SER A O 1
ATOM 3739 N N . ASP A 1 472 ? -14.467 2.108 4.516 1.00 83.62 472 ASP A N 1
ATOM 3740 C CA . ASP A 1 472 ? -13.434 1.695 5.464 1.00 83.62 472 ASP A CA 1
ATOM 3741 C C . ASP A 1 472 ? -13.803 2.060 6.908 1.00 83.62 472 ASP A C 1
ATOM 3743 O O . ASP A 1 472 ? -13.304 1.454 7.851 1.00 83.62 472 ASP A O 1
ATOM 3747 N N . THR A 1 473 ? -14.770 2.965 7.095 1.00 89.38 473 THR A N 1
ATOM 3748 C CA . THR A 1 473 ? -15.335 3.321 8.406 1.00 89.38 473 THR A CA 1
ATOM 3749 C C . THR A 1 473 ? -16.088 2.164 9.078 1.00 89.38 473 THR A C 1
ATOM 3751 O O . THR A 1 473 ? -16.352 2.214 10.277 1.00 89.38 473 THR A O 1
ATOM 3754 N N . TYR A 1 474 ? -16.459 1.130 8.319 1.00 91.88 474 TYR A N 1
ATOM 3755 C CA . TYR A 1 474 ? -17.205 -0.034 8.810 1.00 91.88 474 TYR A CA 1
ATOM 3756 C C . TYR A 1 474 ? -16.559 -1.357 8.373 1.00 91.88 474 TYR A C 1
ATOM 3758 O O . TYR A 1 474 ? -17.252 -2.371 8.209 1.00 91.88 474 TYR A O 1
ATOM 3766 N N . LEU A 1 475 ? -15.246 -1.353 8.126 1.00 92.00 475 LEU A N 1
ATOM 3767 C CA . LEU A 1 475 ? -14.531 -2.474 7.527 1.00 92.00 475 LEU A CA 1
ATOM 3768 C C . LEU A 1 475 ? -14.706 -3.769 8.329 1.00 92.00 475 LEU A C 1
ATOM 3770 O O . LEU A 1 475 ? -15.089 -4.785 7.748 1.00 92.00 475 LEU A O 1
ATOM 3774 N N . SER A 1 476 ? -14.488 -3.760 9.643 1.00 93.62 476 SER A N 1
ATOM 3775 C CA . SER A 1 476 ? -14.576 -4.962 10.478 1.00 93.62 476 SER A CA 1
ATOM 3776 C C . SER A 1 476 ? -15.986 -5.534 10.503 1.00 93.62 476 SER A C 1
ATOM 3778 O O . SER A 1 476 ? -16.156 -6.750 10.389 1.00 93.62 476 SER A O 1
ATOM 3780 N N . VAL A 1 477 ? -17.009 -4.678 10.544 1.00 94.19 477 VAL A N 1
ATOM 3781 C CA . VAL A 1 477 ? -18.409 -5.120 10.474 1.00 94.19 477 VAL A CA 1
ATOM 3782 C C . VAL A 1 477 ? -18.700 -5.760 9.115 1.00 94.19 477 VAL A C 1
ATOM 3784 O O . VAL A 1 477 ? -19.275 -6.848 9.045 1.00 94.19 477 VAL A O 1
ATOM 3787 N N . MET A 1 478 ? -18.235 -5.136 8.030 1.00 93.44 478 MET A N 1
ATOM 3788 C CA . MET A 1 478 ? -18.370 -5.671 6.676 1.00 93.44 478 MET A CA 1
ATOM 3789 C C . MET A 1 478 ? -17.662 -7.019 6.514 1.00 93.44 478 MET A C 1
ATOM 3791 O O . MET A 1 478 ? -18.230 -7.936 5.920 1.00 93.44 478 MET A O 1
ATOM 3795 N N . LYS A 1 479 ? -16.447 -7.181 7.054 1.00 93.38 479 LYS A N 1
ATOM 3796 C CA . LYS A 1 479 ? -15.704 -8.452 7.006 1.00 93.38 479 LYS A CA 1
ATOM 3797 C C . LYS A 1 479 ? -16.376 -9.538 7.845 1.00 93.38 479 LYS A C 1
ATOM 3799 O O . LYS A 1 479 ? -16.499 -10.663 7.365 1.00 93.38 479 LYS A O 1
ATOM 3804 N N . ALA A 1 480 ? -16.879 -9.211 9.034 1.00 95.19 480 ALA A N 1
ATOM 3805 C CA . ALA A 1 480 ? -17.617 -10.155 9.871 1.00 95.19 480 ALA A CA 1
ATOM 3806 C C . ALA A 1 480 ? -18.892 -10.660 9.172 1.00 95.19 480 ALA A C 1
ATOM 3808 O O . ALA A 1 480 ? -19.116 -11.870 9.081 1.00 95.19 480 ALA A O 1
ATOM 3809 N N . LEU A 1 481 ? -19.688 -9.749 8.596 1.00 95.62 481 LEU A N 1
ATOM 3810 C CA . LEU A 1 481 ? -20.869 -10.107 7.804 1.00 95.62 481 LEU A CA 1
ATOM 3811 C C . LEU A 1 481 ? -20.498 -10.952 6.586 1.00 95.62 481 LEU A C 1
ATOM 3813 O O . LEU A 1 481 ? -21.170 -11.940 6.294 1.00 95.62 481 LEU A O 1
ATOM 3817 N N . LEU A 1 482 ? -19.420 -10.591 5.889 1.00 94.56 482 LEU A N 1
ATOM 3818 C CA . LEU A 1 482 ? -18.921 -11.333 4.737 1.00 94.56 482 LEU A CA 1
ATOM 3819 C C . LEU A 1 482 ? -18.576 -12.777 5.117 1.00 94.56 482 LEU A C 1
ATOM 3821 O O . LEU A 1 482 ? -19.025 -13.703 4.444 1.00 94.56 482 LEU A O 1
ATOM 3825 N N . HIS A 1 483 ? -17.832 -12.977 6.208 1.00 94.19 483 HIS A N 1
ATOM 3826 C CA . HIS A 1 483 ? -17.452 -14.305 6.695 1.00 94.19 483 HIS A CA 1
ATOM 3827 C C . HIS A 1 483 ? -18.687 -15.133 7.081 1.00 94.19 483 HIS A C 1
ATOM 3829 O O . HIS A 1 483 ? -18.810 -16.285 6.662 1.00 94.19 483 HIS A O 1
ATOM 3835 N N . ALA A 1 484 ? -19.643 -14.536 7.799 1.00 96.00 484 ALA A N 1
ATOM 3836 C CA . ALA A 1 484 ? -20.893 -15.199 8.169 1.00 96.00 484 ALA A CA 1
ATOM 3837 C C . ALA A 1 484 ? -21.742 -15.584 6.943 1.00 96.00 484 ALA A C 1
ATOM 3839 O O . ALA A 1 484 ? -22.309 -16.676 6.885 1.00 96.00 484 ALA A O 1
ATOM 3840 N N . CYS A 1 485 ? -21.808 -14.717 5.930 1.00 95.69 485 CYS A N 1
ATOM 3841 C CA . CYS A 1 485 ? -22.542 -14.997 4.697 1.00 95.69 485 CYS A CA 1
ATOM 3842 C C . CYS A 1 485 ? -21.902 -16.139 3.902 1.00 95.69 485 CYS A C 1
ATOM 3844 O O . CYS A 1 485 ? -22.619 -17.023 3.434 1.00 95.69 485 CYS A O 1
ATOM 3846 N N . ILE A 1 486 ? -20.569 -16.168 3.807 1.00 93.94 486 ILE A N 1
ATOM 3847 C CA . ILE A 1 486 ? -19.833 -17.260 3.156 1.00 93.94 486 ILE A CA 1
ATOM 3848 C C . ILE A 1 486 ? -20.102 -18.588 3.865 1.00 93.94 486 ILE A C 1
ATOM 3850 O O . ILE A 1 486 ? -20.413 -19.571 3.195 1.00 93.94 486 ILE A O 1
ATOM 3854 N N . ALA A 1 487 ? -20.065 -18.611 5.202 1.00 93.69 487 ALA A N 1
ATOM 3855 C CA . ALA A 1 487 ? -20.384 -19.806 5.986 1.00 93.69 487 ALA A CA 1
ATOM 3856 C C . ALA A 1 487 ? -21.818 -20.318 5.733 1.00 93.69 487 ALA A C 1
ATOM 3858 O O . ALA A 1 487 ? -22.062 -21.522 5.736 1.00 93.69 487 ALA A O 1
ATOM 3859 N N . CYS A 1 488 ? -22.757 -19.412 5.450 1.00 95.31 488 CYS A N 1
ATOM 3860 C CA . CYS A 1 488 ? -24.137 -19.735 5.082 1.00 95.31 488 CYS A CA 1
ATOM 3861 C C . CYS A 1 488 ? -24.341 -20.038 3.585 1.00 95.31 488 CYS A C 1
ATOM 3863 O O . CYS A 1 488 ? -25.481 -20.249 3.162 1.00 95.31 488 CYS A O 1
ATOM 3865 N N . GLY A 1 489 ? -23.289 -20.007 2.760 1.00 95.25 489 GLY A N 1
ATOM 3866 C CA . GLY A 1 489 ? -23.407 -20.177 1.311 1.00 95.25 489 GLY A CA 1
ATOM 3867 C C . GLY A 1 489 ? -24.182 -19.043 0.624 1.00 95.25 489 GLY A C 1
ATOM 3868 O O . GLY A 1 489 ? -24.898 -19.285 -0.347 1.00 95.25 489 GLY A O 1
ATOM 3869 N N . ARG A 1 490 ? -24.078 -17.807 1.130 1.00 96.62 490 ARG A N 1
ATOM 3870 C CA . ARG A 1 490 ? -24.794 -16.624 0.625 1.00 96.62 490 ARG A CA 1
ATOM 3871 C C . ARG A 1 490 ? -23.838 -15.534 0.159 1.00 96.62 490 ARG A C 1
ATOM 3873 O O . ARG A 1 490 ? -22.885 -15.187 0.850 1.00 96.62 490 ARG A O 1
ATOM 3880 N N . LYS A 1 491 ? -24.139 -14.919 -0.982 1.00 95.62 491 LYS A N 1
ATOM 3881 C CA . LYS A 1 491 ? -23.445 -13.728 -1.476 1.00 95.62 491 LYS A CA 1
ATOM 3882 C C . LYS A 1 491 ? -23.990 -12.480 -0.783 1.00 95.62 491 LYS A C 1
ATOM 3884 O O . LYS A 1 491 ? -25.150 -12.120 -0.978 1.00 95.62 491 LYS A O 1
ATOM 3889 N N . LEU A 1 492 ? -23.146 -11.824 0.009 1.00 95.50 492 LEU A N 1
ATOM 3890 C CA . LEU A 1 492 ? -23.492 -10.590 0.708 1.00 95.50 492 LEU A CA 1
ATOM 3891 C C . LEU A 1 492 ? -23.695 -9.433 -0.281 1.00 95.50 492 LEU A C 1
ATOM 3893 O O . LEU A 1 492 ? -22.834 -9.157 -1.117 1.00 95.50 492 LEU A O 1
ATOM 3897 N N . VAL A 1 493 ? -24.818 -8.738 -0.142 1.00 95.31 493 VAL A N 1
ATOM 3898 C CA . VAL A 1 493 ? -25.103 -7.446 -0.768 1.00 95.31 493 VAL A CA 1
ATOM 3899 C C . VAL A 1 493 ? -25.494 -6.488 0.350 1.00 95.31 493 VAL A C 1
ATOM 3901 O O . VAL A 1 493 ? -26.417 -6.780 1.109 1.00 95.31 493 VAL A O 1
ATOM 3904 N N . VAL A 1 494 ? -24.780 -5.370 0.469 1.00 94.38 494 VAL A N 1
ATOM 3905 C CA . VAL A 1 494 ? -25.048 -4.367 1.504 1.00 94.38 494 VAL A CA 1
ATOM 3906 C C . VAL A 1 494 ? -25.672 -3.135 0.878 1.00 94.38 494 VAL A C 1
ATOM 3908 O O . VAL A 1 494 ? -25.092 -2.535 -0.026 1.00 94.38 494 VAL A O 1
ATOM 3911 N N . ASP A 1 495 ? -26.848 -2.778 1.383 1.00 94.00 495 ASP A N 1
ATOM 3912 C CA . ASP A 1 495 ? -27.561 -1.559 1.028 1.00 94.00 495 ASP A CA 1
ATOM 3913 C C . ASP A 1 495 ? -27.262 -0.511 2.108 1.00 94.00 495 ASP A C 1
ATOM 3915 O O . ASP A 1 495 ? -27.698 -0.637 3.253 1.00 94.00 495 ASP A O 1
ATOM 3919 N N . TRP A 1 496 ? -26.474 0.507 1.765 1.00 93.44 496 TRP A N 1
ATOM 3920 C CA . TRP A 1 496 ? -26.090 1.559 2.705 1.00 93.44 496 TRP A CA 1
ATOM 3921 C C . TRP A 1 496 ? -27.213 2.577 2.884 1.00 93.44 496 TRP A C 1
ATOM 3923 O O . TRP A 1 496 ? -27.696 3.151 1.909 1.00 93.44 496 TRP A O 1
ATOM 3933 N N . VAL A 1 497 ? -27.589 2.830 4.136 1.00 92.81 497 VAL A N 1
ATOM 3934 C CA . VAL A 1 497 ? -28.635 3.787 4.506 1.00 92.81 497 VAL A CA 1
ATOM 3935 C C . VAL A 1 497 ? -28.020 4.857 5.411 1.00 92.81 497 VAL A C 1
ATOM 3937 O O . VAL A 1 497 ? -27.630 4.539 6.539 1.00 92.81 497 VAL A O 1
ATOM 3940 N N . PRO A 1 498 ? -27.880 6.112 4.949 1.00 92.44 498 PRO A N 1
ATOM 3941 C CA . PRO A 1 498 ? -27.456 7.205 5.814 1.00 92.44 498 PRO A CA 1
ATOM 3942 C C . PRO A 1 498 ? -28.433 7.359 6.982 1.00 92.44 498 PRO A C 1
ATOM 3944 O O . PRO A 1 498 ? -29.641 7.452 6.781 1.00 92.44 498 PRO A O 1
ATOM 3947 N N . SER A 1 499 ? -27.932 7.406 8.216 1.00 92.88 499 SER A N 1
ATOM 3948 C CA . SER A 1 499 ? -28.794 7.546 9.397 1.00 92.88 499 SER A CA 1
ATOM 3949 C C . SER A 1 499 ? -29.595 8.854 9.392 1.00 92.88 499 SER A C 1
ATOM 3951 O O . SER A 1 499 ? -30.690 8.897 9.939 1.00 92.88 499 SER A O 1
ATOM 3953 N N . THR A 1 500 ? -29.072 9.900 8.746 1.00 90.56 500 THR A N 1
ATOM 3954 C CA . THR A 1 500 ? -29.738 11.202 8.561 1.00 90.56 500 THR A CA 1
ATOM 3955 C C . THR A 1 500 ? -30.993 11.123 7.692 1.00 90.56 500 THR A C 1
ATOM 3957 O O . THR A 1 500 ? -31.885 11.958 7.816 1.00 90.56 500 THR A O 1
ATOM 3960 N N . ASP A 1 501 ? -31.095 10.114 6.826 1.00 90.12 501 ASP A N 1
ATOM 3961 C CA . ASP A 1 501 ? -32.260 9.918 5.953 1.00 90.12 501 ASP A CA 1
ATOM 3962 C C . ASP A 1 501 ? -33.465 9.353 6.725 1.00 90.12 501 ASP A C 1
ATOM 3964 O O . ASP A 1 501 ? -34.563 9.255 6.183 1.00 90.12 501 ASP A O 1
ATOM 3968 N N . LEU A 1 502 ? -33.257 8.965 7.988 1.00 89.44 502 LEU A N 1
ATOM 3969 C CA . LEU A 1 502 ? -34.268 8.388 8.873 1.00 89.44 502 LEU A CA 1
ATOM 3970 C C . LEU A 1 502 ? -34.788 9.389 9.919 1.00 89.44 502 LEU A C 1
ATOM 3972 O O . LEU A 1 502 ? -35.537 8.996 10.811 1.00 89.44 502 LEU A O 1
ATOM 3976 N N . GLU A 1 503 ? -34.376 10.656 9.848 1.00 90.56 503 GLU A N 1
ATOM 3977 C CA . GLU A 1 503 ? -34.853 11.708 10.747 1.00 90.56 503 GLU A CA 1
ATOM 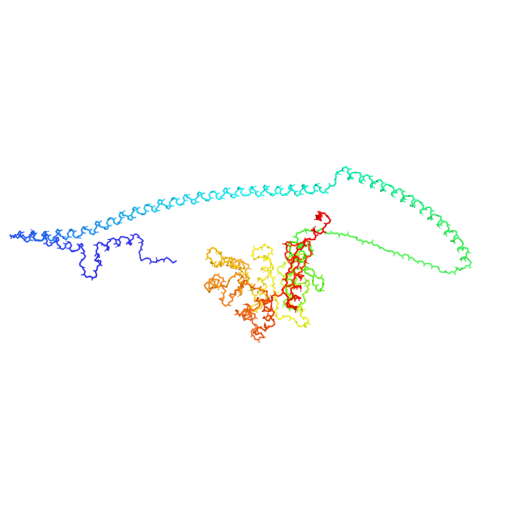3978 C C . GLU A 1 503 ? -36.233 12.238 10.319 1.00 90.56 503 GLU A C 1
ATOM 3980 O O . GLU A 1 503 ? -36.585 12.267 9.140 1.00 90.56 503 GLU A O 1
ATOM 3985 N N . ASP A 1 504 ? -37.022 12.744 11.271 1.00 85.19 504 ASP A N 1
ATOM 3986 C CA . ASP A 1 504 ? -38.356 13.301 10.980 1.00 85.19 504 ASP A CA 1
ATOM 3987 C C . ASP A 1 504 ? -38.306 14.480 9.989 1.00 85.19 504 ASP A C 1
ATOM 3989 O O . ASP A 1 504 ? -39.271 14.753 9.278 1.00 85.19 504 ASP A O 1
ATOM 3993 N N . SER A 1 505 ? -37.173 15.185 9.930 1.00 79.19 505 SER A N 1
ATOM 3994 C CA . SER A 1 505 ? -36.938 16.310 9.018 1.00 79.19 505 SER A CA 1
ATOM 3995 C C . SER A 1 505 ? -36.781 15.877 7.553 1.00 79.19 505 SER A C 1
ATOM 3997 O O . SER A 1 505 ? -37.061 16.663 6.645 1.00 79.19 505 SER A O 1
ATOM 3999 N N . THR A 1 506 ? -36.357 14.633 7.322 1.00 73.19 506 THR A N 1
ATOM 4000 C CA . THR A 1 506 ? -36.160 14.013 6.005 1.00 73.19 506 THR A CA 1
ATOM 4001 C C . THR A 1 506 ? -37.305 13.076 5.622 1.00 73.19 506 THR A C 1
ATOM 4003 O O . THR A 1 506 ? -37.428 12.719 4.446 1.00 73.19 506 THR A O 1
ATOM 4006 N N . ALA A 1 507 ? -38.206 12.763 6.562 1.00 65.69 507 ALA A N 1
ATOM 4007 C CA . ALA A 1 507 ? -39.470 12.089 6.301 1.00 65.69 507 ALA A CA 1
ATOM 4008 C C . ALA A 1 507 ? -40.336 12.943 5.360 1.00 65.69 507 ALA A C 1
ATOM 4010 O O . ALA A 1 507 ? -41.085 13.836 5.761 1.00 65.69 507 ALA A O 1
ATOM 4011 N N . THR A 1 508 ? -40.224 12.679 4.060 1.00 55.81 508 THR A N 1
ATOM 4012 C CA . THR A 1 508 ? -41.111 13.283 3.074 1.00 55.81 508 THR A CA 1
ATOM 4013 C C . THR A 1 508 ? -42.517 12.789 3.394 1.00 55.81 508 THR A C 1
ATOM 4015 O O . THR A 1 508 ? -42.743 11.582 3.435 1.00 55.81 508 THR A O 1
ATOM 4018 N N . VAL A 1 509 ? -43.448 13.706 3.674 1.00 47.56 509 VAL A N 1
ATOM 4019 C CA . VAL A 1 509 ? -44.870 13.377 3.834 1.00 47.56 509 VAL A CA 1
ATOM 4020 C C . VAL A 1 509 ? -45.330 12.760 2.513 1.00 47.56 509 VAL A C 1
ATOM 4022 O O . VAL A 1 509 ? -45.494 13.479 1.527 1.00 47.56 509 VAL A O 1
ATOM 4025 N N . VAL A 1 510 ? -4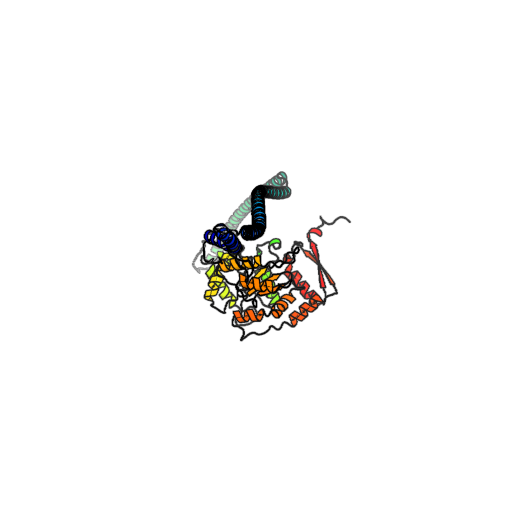5.424 11.429 2.482 1.00 41.03 510 VAL A N 1
ATOM 4026 C CA . VAL A 1 510 ? -45.918 10.649 1.338 1.00 41.03 510 VAL A CA 1
ATOM 4027 C C . VAL A 1 510 ? -47.417 10.844 1.184 1.00 41.03 510 VAL A C 1
ATOM 4029 O O . VAL A 1 510 ? -48.127 10.770 2.215 1.00 41.03 510 VAL A O 1
#

Sequence (510 aa):
MSAHYAFGLQEDDAIIKRRLLTRTTTTRGEPPLKKLQKKFMSFATEVEKDADNISDCERLYKAFLQEINAFVLPLLKSKAVVDANLREKESFTELQDEIQRQILQAQTDIEELKKKLEQSRIERLYKEECEAIRKMISLQPPRSETEKLIAGLEKEIANLEAENTACIRTLELRKKQLSLLLHVVEELQISIEDEQRSIADELRAGAEEQQNMSTDEDPYFNADAGTISPHEHGEVFVLDDGGEADLDLGNYERFLDIKLTRDHSITAGKIHHVIPHITNEIQDWIERVAIVPVDGEVDPADVCIIELGGTIGDIESTQFIEAFSQFSYRVGAGNLCVVHVGLVPVLNVVGEQKTKPTQNSIRKLREYGLTPNIIACRCTKELERSVKEKLSLFCHVPVANIFTLCDVSNIWRVPLLLRDQKAHEAILKVLNLGSVAGEPNLEEWTARADLYDTLQETVRIAMVGKYTGVSDTYLSVMKALLHACIACGRKLVVDWVPSTDLEDSTATVV

pLDDT: mean 83.91, std 17.02, range [24.09, 98.5]

Secondary structure (DSSP, 8-state):
-----SS-HHHHHHHHHHHHTT--SSTT---HHHHHHHHHHHHHHHHTSSSS-HHHHHHHHHHHHHHHHHHHHHHHHHHHHHHHHHHHHHHHHHHHHHHHHHHHHHHHHHHHHHHHHHHHHHHHHHHHHHHHHHHHHHHSPPHHHHHHHHHHHHHHHHHHHHHHHHHHHHHHHHHHHHHHHHHHHHHHHHHHHTTS--------------------------SSGGGS-HHHH-PEEE-TTS-EEEHHHHHHHHHH-----GGG---HHHHHTS-S-HHHHHHHHHHHHHTS-SSS-SSPPS-------S-TT-HHHHHHHHHHHHHHHHH-TTS---EEEEE--B-TTT--B--HHHHHHHHHHHHTT---SEEEEEESSPPPHHHHHHHHHHHT--GGGEEEEE--SSTTHHHHHHHHTTHHHHHHHHTT-TTT--S---HHHHHHHHHHHH--SEEEEEEEES-TT-GGGGHHHHHHHHHHHHHTT-EEEEEEEEGGGGSTTT----

Radius of gyration: 46.64 Å; chains: 1; bounding box: 103×66×182 Å

Organism: Oryza nivara (NCBI:txid4536)